Protein AF-A0A0B7IR26-F1 (afdb_monomer_lite)

Secondary structure (DSSP, 8-state):
--HHHHHHHHHHHHHTT-HHHHHHHHHHS-GGG--HHHHHHHHHHHHHHHHHS--TTTHHHHHHHHHHHHHHTTTS-HHHHHHHHHHHHHHTT-HHHHHHHHTTS-STHHHHHHHHHHHHHHHT--HHHHSTTSTTHHHHHHHHHHHHHHHH-HHHHTTEEEPPPHHHHHHHHHHHT----HHHHHHHHHEEEESS---SBTTTTBEE--TTTHHHHHHHHHHHHHHHH-TTGGG----TTT-S-TTTS---S--TTEEEEEEEE-TTS-EEEEEEESS-SSGGGTTEEEEEE--SSGGG-EEEEEESSHHHHHHHHHHHHHHTSEEEETTTTEEEE-S-SS---B---HHHHHHHHHHHHHHT----EEEPPPB-SSBB-EEEEE---SSS-SEEEEEESGGGS-----TT--S-S-EEEEEEE-TT--TT--SHHHHHHHHHHHHHHHHHHHTT----TT-EEE-SSPPTTSS--EEEEEE-B-TTSSB-EEE-TTS-EEEEEEEEEE-HHHHHHHHHHHHHHHHHHHHHTT--SS----TT---TTTT--PPP-GGGGTT---B--S---SSHHHHHHHHHHHHHHTT---TT--TT-EEESSSEEEEEEEEEESSGGGS-TTEEESS-HHHHSSTTTEETTEEEEEEEEEEE-TTSS-EEHHHHHHHHHHHHTTSB-TT--EEEEEEEEEE-TT--EEEEEEEE-

Organism: NCBI:txid1848903

Sequence (709 aa):
MTEKQILAKIEKWDKDNKVSAIIEFIENLPVQQKTSQVLSELGRAYNNFYWLMPSEENRAYLQKAVSVFNYVKDDIPSQIWHYRIGYAYFFLDNIEKAKEHLSHASEGNGKDLLEFLKIAEQKGLKPTEVAPQGALKFEFLFEKFIALIQEKAPALVSVLGKGASDTTLDAFEQRKGINLPEDVRYFYKTFDGQTDNNVFFLNNAQRFISIQEVEELQKRWLSFVVNNYGKNWQDLTFSSDDFFDDDIIKNQLFSQRWIPFLMQHNEQGNEEYLCFDFDSINEEDFGQLISVSLSDKLQSYYVDYVSPNIWSWLYTTTKNIEEGFVVYDEKLNSLMFTTTDDFSAVYYTEDELDTLKNYISENIGQIDDVLPGLISSDIRCDIYIIKPTPERNYYTLITGGMGAFDMLVPQDHEGSTNAELMINLPPDWNVYGNDEKDFWPIRWLKTLAQLPIEQQTFLDWGHTIPTGEPLPDTPFTCLMLIGSETKDRSNALVTLPTGRQVQFFTLVPLYEEEMLYKLQNMAEALIERFEAKAIPYPPVVDVNRLNVCENFVPSENHAALDGVAWAFNKINYVGLMQFWDDVRAYNEYIEQDLDYFNPFTTLFKTSKVKVIYEAWVRSEKDLLPFEEFVEPIDNIFNQYNEQNGFYQAEIIAELQSGDNNSFGALELLWNIHNCLQNKELGDNIFFEGFEIEGYEDDITPVIYLCLGD

pLDDT: mean 87.62, std 10.53, range [34.91, 98.38]

Foldseek 3Di:
DALLVLVVVLVQCVQVLVLVCLLVVLVPDDPVSNDLVSLLSNLVSLLSVCVVPPDPVSLVSLVVSLVSLVVSCVPDDLLSSLQSNLSSCLSVQNLVSVCVSLVSNCDDVSVVLVVLSVVCVVVVHGSQCCDCNHPCVLVVLLVLLLVLCCVFQVVVNVFFAAADDPVRVVVLCVVLVHDDDPNRNSVRRSTFWTNDQAQAEPVQSKGFHGSVCQVVVQVVQVVLQCVLVNPVQQVDFQDPVQAVCVVWAPGGQDDSQFGFTMWDADPVRFIKGWTQHCPIPDPQQHRFIWIWHDDSDSSPTDIGGDGSHPSRVSNVVSVCSVVVLWHADPVSSYIYGPPPDDAPAQFDDPQQLVLVQVLCCVWPHHFPDKAWADDDNHWTWIWTWHAADPVRQWIKIKTRILQSDQFQDDPPDPDASGEMEMETAGNPQPCVDPPQLRCVVVVVSNVVSCCSRVVSHGDDAQDKAAQCDARPPAQFGIKGWHFDGTPVRDTRWGQGPVRHIYGYIYIDGAHPQLNLCCLQPNPVVSVVLCVVQVQDPVHYDDRPDDRSRVPRDADADLCLCPQQKDFFEQDQDPDLVVLVVVSVVVCVSVVRDCVPRRQQHFNWQAQKAKEKEKFKDLDPVLQDPQKDFPDDPVVFPDPVQDDPNIGITIMIGIDGHPVRGTDTNSNVVSVVSNRCNSTHHDQFGMFPHWAFPDADPVRHTYIYTHTDD

Radius of gyration: 30.42 Å; chains: 1; bounding box: 70×81×74 Å

Structure (mmCIF, N/CA/C/O backbone):
data_AF-A0A0B7IR26-F1
#
_entry.id   AF-A0A0B7IR26-F1
#
loop_
_atom_site.group_PDB
_atom_site.id
_atom_site.type_symbol
_atom_site.label_atom_id
_atom_site.label_alt_id
_atom_site.label_comp_id
_atom_site.label_asym_id
_atom_site.label_entity_id
_atom_site.label_seq_id
_atom_site.pdbx_PDB_ins_code
_atom_site.Cartn_x
_atom_site.Cartn_y
_atom_site.Cartn_z
_atom_site.occupancy
_atom_site.B_iso_or_equiv
_atom_site.auth_seq_id
_atom_site.auth_comp_id
_atom_site.auth_asym_id
_atom_site.auth_atom_id
_atom_site.pdbx_PDB_model_num
ATOM 1 N N . MET A 1 1 ? -10.887 23.659 -21.627 1.00 73.94 1 MET A N 1
ATOM 2 C CA . MET A 1 1 ? -10.878 22.316 -21.030 1.00 73.94 1 MET A CA 1
ATOM 3 C C . MET A 1 1 ? -12.018 21.498 -21.609 1.00 73.94 1 MET A C 1
ATOM 5 O O . MET A 1 1 ? -13.105 22.041 -21.814 1.00 73.94 1 MET A O 1
ATOM 9 N N . THR A 1 2 ? -11.749 20.237 -21.928 1.00 85.12 2 THR A N 1
ATOM 10 C CA . THR A 1 2 ? -12.767 19.218 -22.219 1.00 85.12 2 THR A CA 1
ATOM 11 C C . THR A 1 2 ? -13.486 18.813 -20.925 1.00 85.12 2 THR A C 1
ATOM 13 O O . THR A 1 2 ? -13.018 19.128 -19.833 1.00 85.12 2 THR A O 1
ATOM 16 N N . GLU A 1 3 ? -14.626 18.120 -21.025 1.00 84.38 3 GLU A N 1
ATOM 17 C CA . GLU A 1 3 ? -15.337 17.584 -19.849 1.00 84.38 3 GLU A CA 1
ATOM 18 C C . GLU A 1 3 ? -14.425 16.683 -19.003 1.00 84.38 3 GLU A C 1
ATOM 20 O O . GLU A 1 3 ? -14.356 16.858 -17.791 1.00 84.38 3 GLU A O 1
ATOM 25 N N . LYS A 1 4 ? -13.643 15.802 -19.642 1.00 77.94 4 LYS A N 1
ATOM 26 C CA . LYS A 1 4 ? -12.685 14.928 -18.952 1.00 77.94 4 LYS A CA 1
ATOM 27 C C . LYS A 1 4 ? -11.615 15.704 -18.181 1.00 77.94 4 LYS A C 1
ATOM 29 O O . LYS A 1 4 ? -11.367 15.388 -17.026 1.00 77.94 4 LYS A O 1
ATOM 34 N N . GLN A 1 5 ? -11.036 16.749 -18.781 1.00 74.75 5 GLN A N 1
ATOM 35 C CA . GLN A 1 5 ? -10.049 17.607 -18.105 1.00 74.75 5 GLN A CA 1
ATOM 36 C C . GLN A 1 5 ? -10.653 18.317 -16.886 1.00 74.75 5 GLN A C 1
ATOM 38 O O . GLN A 1 5 ? -10.022 18.400 -15.836 1.00 74.75 5 GLN A O 1
ATOM 43 N N . ILE A 1 6 ? -11.896 18.794 -17.008 1.00 83.12 6 ILE A N 1
ATOM 44 C CA . ILE A 1 6 ? -12.626 19.416 -15.895 1.00 83.12 6 ILE A CA 1
ATOM 45 C C . ILE A 1 6 ? -12.836 18.398 -14.768 1.00 83.12 6 ILE A C 1
ATOM 47 O O . ILE A 1 6 ? -12.558 18.710 -13.614 1.00 83.12 6 ILE A O 1
ATOM 51 N N . LEU A 1 7 ? -13.302 17.188 -15.091 1.00 82.06 7 LEU A N 1
ATOM 52 C CA . LEU A 1 7 ? -13.556 16.137 -14.104 1.00 82.06 7 LEU A CA 1
ATOM 53 C C . LEU A 1 7 ? -12.272 15.656 -13.417 1.00 82.06 7 LEU A C 1
ATOM 55 O O . LEU A 1 7 ? -12.281 15.507 -12.201 1.00 82.06 7 LEU A O 1
ATOM 59 N N . ALA A 1 8 ? -11.168 15.499 -14.153 1.00 73.06 8 ALA A N 1
ATOM 60 C CA . ALA A 1 8 ? -9.868 15.140 -13.581 1.00 73.06 8 ALA A CA 1
ATOM 61 C C . ALA A 1 8 ? -9.358 16.211 -12.597 1.00 73.06 8 ALA A C 1
ATOM 63 O O . ALA A 1 8 ? -8.920 15.884 -11.492 1.00 73.06 8 ALA A O 1
ATOM 64 N N . LYS A 1 9 ? -9.493 17.501 -12.948 1.00 82.62 9 LYS A N 1
ATOM 65 C CA . LYS A 1 9 ? -9.136 18.618 -12.054 1.00 82.62 9 LYS A CA 1
ATOM 66 C C . LYS A 1 9 ? -9.989 18.624 -10.780 1.00 82.62 9 LYS A C 1
ATOM 68 O O . LYS A 1 9 ? -9.459 18.795 -9.684 1.00 82.62 9 LYS A O 1
ATOM 73 N N . ILE A 1 10 ? -11.297 18.381 -10.910 1.00 84.25 10 ILE A N 1
ATOM 74 C CA . ILE A 1 10 ? -12.209 18.262 -9.763 1.00 84.25 10 ILE A CA 1
ATOM 75 C C . ILE A 1 10 ? -11.830 17.076 -8.870 1.00 84.25 10 ILE A C 1
ATOM 77 O O . ILE A 1 10 ? -11.779 17.232 -7.653 1.00 84.25 10 ILE A O 1
ATOM 81 N N . GLU A 1 11 ? -11.562 15.907 -9.455 1.00 76.25 11 GLU A N 1
ATOM 82 C CA . GLU A 1 11 ? -11.193 14.706 -8.703 1.00 76.25 11 GLU A CA 1
ATOM 83 C C . GLU A 1 11 ? -9.923 14.929 -7.882 1.00 76.25 11 GLU A C 1
ATOM 85 O O . GLU A 1 11 ? -9.879 14.563 -6.708 1.00 76.25 11 GLU A O 1
ATOM 90 N N . LYS A 1 12 ? -8.917 15.592 -8.461 1.00 73.31 12 LYS A N 1
ATOM 91 C CA . LYS A 1 12 ? -7.697 15.927 -7.729 1.00 73.31 12 LYS A CA 1
ATOM 92 C C . LYS A 1 12 ? -7.973 16.855 -6.548 1.00 73.31 12 LYS A C 1
ATOM 94 O O . LYS A 1 12 ? -7.552 16.563 -5.433 1.00 73.31 12 LYS A O 1
ATOM 99 N N . TRP A 1 13 ? -8.682 17.961 -6.765 1.00 77.19 13 TRP A N 1
ATOM 100 C CA . TRP A 1 13 ? -9.001 18.870 -5.664 1.00 77.19 13 TRP A CA 1
ATOM 101 C C . TRP A 1 13 ? -9.842 18.209 -4.574 1.00 77.19 13 TRP A C 1
ATOM 103 O O . TRP A 1 13 ? -9.721 18.589 -3.413 1.00 77.19 13 TRP A O 1
ATOM 113 N N . ASP A 1 14 ? -10.671 17.226 -4.918 1.00 71.44 14 ASP A N 1
ATOM 114 C CA . ASP A 1 14 ? -11.437 16.470 -3.930 1.00 71.44 14 ASP A CA 1
ATOM 115 C C . ASP A 1 14 ? -10.509 15.602 -3.068 1.00 71.44 14 ASP A C 1
ATOM 117 O O . ASP A 1 14 ? -10.645 15.621 -1.847 1.00 71.44 14 ASP A O 1
ATOM 121 N N . LYS A 1 15 ? -9.503 14.946 -3.673 1.00 67.94 15 LYS A N 1
ATOM 122 C CA . LYS A 1 15 ? -8.445 14.213 -2.947 1.00 67.94 15 LYS A CA 1
ATOM 123 C C . LYS A 1 15 ? -7.638 15.129 -2.015 1.00 67.94 15 LYS A C 1
ATOM 125 O O . LYS A 1 15 ? -7.308 14.726 -0.906 1.00 67.94 15 LYS A O 1
ATOM 130 N N . ASP A 1 16 ? -7.406 16.377 -2.419 1.00 67.06 16 ASP A N 1
ATOM 131 C CA . ASP A 1 16 ? -6.704 17.388 -1.612 1.00 67.06 16 ASP A CA 1
ATOM 132 C C . ASP A 1 16 ? -7.619 18.117 -0.597 1.00 67.06 16 ASP A C 1
ATOM 134 O O . ASP A 1 16 ? -7.202 19.100 0.020 1.00 67.06 16 ASP A O 1
ATOM 138 N N . ASN A 1 17 ? -8.885 17.702 -0.435 1.00 71.62 17 ASN A N 1
ATOM 139 C CA . ASN A 1 17 ? -9.904 18.381 0.385 1.00 71.62 17 ASN A CA 1
ATOM 140 C C . ASN A 1 17 ? -10.132 19.872 0.031 1.00 71.62 17 ASN A C 1
ATOM 142 O O . ASN A 1 17 ? -10.671 20.647 0.827 1.00 71.62 17 ASN A O 1
ATOM 146 N N . LYS A 1 18 ? -9.799 20.295 -1.196 1.00 79.50 18 LYS A N 1
ATOM 147 C CA . LYS A 1 18 ? -9.964 21.666 -1.721 1.00 79.50 18 LYS A CA 1
ATOM 148 C C . LYS A 1 18 ? -11.395 21.922 -2.217 1.00 79.50 18 LYS A C 1
ATOM 150 O O . LYS A 1 18 ? -11.628 22.438 -3.310 1.00 79.50 18 LYS A O 1
ATOM 155 N N . VAL A 1 19 ? -12.390 21.599 -1.390 1.00 87.88 19 VAL A N 1
ATOM 156 C CA . VAL A 1 19 ? -13.816 21.622 -1.772 1.00 87.88 19 VAL A CA 1
ATOM 157 C C . VAL A 1 19 ? -14.308 23.019 -2.171 1.00 87.88 19 VAL A C 1
ATOM 159 O O . VAL A 1 19 ? -15.088 23.159 -3.115 1.00 87.88 19 VAL A O 1
ATOM 162 N N . SER A 1 20 ? -13.826 24.071 -1.504 1.00 91.25 20 SER A N 1
ATOM 163 C CA . SER A 1 20 ? -14.157 25.460 -1.858 1.00 91.25 20 SER A CA 1
ATOM 164 C C . SER A 1 20 ? -13.693 25.823 -3.273 1.00 91.25 20 SER A C 1
ATOM 166 O O . SER A 1 20 ? -14.437 26.476 -4.002 1.00 91.25 20 SER A O 1
ATOM 168 N N . ALA A 1 21 ? -12.506 25.351 -3.678 1.00 89.06 21 ALA A N 1
ATOM 169 C CA . ALA A 1 21 ? -11.955 25.595 -5.010 1.00 89.06 21 ALA A CA 1
ATOM 170 C C . ALA A 1 21 ? -12.786 24.892 -6.092 1.00 89.06 21 ALA A C 1
ATOM 172 O O . ALA A 1 21 ? -13.087 25.499 -7.115 1.00 89.06 21 ALA A O 1
ATOM 173 N N . ILE A 1 22 ? -13.250 23.662 -5.834 1.00 92.94 22 ILE A N 1
ATOM 174 C CA . ILE A 1 22 ? -14.157 22.938 -6.741 1.00 92.94 22 ILE A CA 1
ATOM 175 C C . ILE A 1 22 ? -15.445 23.734 -6.971 1.00 92.94 22 ILE A C 1
ATOM 177 O O . ILE A 1 22 ? -15.873 23.908 -8.114 1.00 92.94 22 ILE A O 1
ATOM 181 N N . ILE A 1 23 ? -16.067 24.222 -5.892 1.00 96.44 23 ILE A N 1
ATOM 182 C CA . ILE A 1 23 ? -17.305 25.005 -5.979 1.00 96.44 23 ILE A CA 1
ATOM 183 C C . ILE A 1 23 ? -17.072 26.265 -6.810 1.00 96.44 23 ILE A C 1
ATOM 185 O O . ILE A 1 23 ? -17.802 26.497 -7.773 1.00 96.44 23 ILE A O 1
ATOM 189 N N . GLU A 1 24 ? -16.056 27.056 -6.464 1.00 96.00 24 GLU A N 1
ATOM 190 C CA . GLU A 1 24 ? -15.746 28.308 -7.156 1.00 96.00 24 GLU A CA 1
ATOM 191 C C . GLU A 1 24 ? -15.428 28.072 -8.636 1.00 96.00 24 GLU A C 1
ATOM 193 O O . GLU A 1 24 ? -15.952 28.767 -9.510 1.00 96.00 24 GLU A O 1
ATOM 198 N N . PHE A 1 25 ? -14.617 27.059 -8.931 1.00 96.38 25 PHE A N 1
ATOM 199 C CA . PHE A 1 25 ? -14.253 26.686 -10.287 1.00 96.38 25 PHE A CA 1
ATOM 200 C C . PHE A 1 25 ? -15.480 26.335 -11.120 1.00 96.38 25 PHE A C 1
ATOM 202 O O . PHE A 1 25 ? -15.723 26.967 -12.150 1.00 96.38 25 PHE A O 1
ATOM 209 N N . ILE A 1 26 ? -16.293 25.375 -10.661 1.00 96.94 26 ILE A N 1
ATOM 210 C CA . ILE A 1 26 ? -17.457 24.933 -11.427 1.00 96.94 26 ILE A CA 1
ATOM 211 C C . ILE A 1 26 ? -18.481 26.064 -11.539 1.00 96.94 26 ILE A C 1
ATOM 213 O O . ILE A 1 26 ? -19.042 26.257 -12.617 1.00 96.94 26 ILE A O 1
ATOM 217 N N . GLU A 1 27 ? -18.723 26.854 -10.486 1.00 95.88 27 GLU A N 1
ATOM 218 C CA . GLU A 1 27 ? -19.645 27.997 -10.540 1.00 95.88 27 GLU A CA 1
ATOM 219 C C . GLU A 1 27 ? -19.209 29.048 -11.577 1.00 95.88 27 GLU A C 1
ATOM 221 O O . GLU A 1 27 ? -20.074 29.616 -12.257 1.00 95.88 27 GLU A O 1
ATOM 226 N N . ASN A 1 28 ? -17.904 29.231 -11.790 1.00 96.31 28 ASN A N 1
ATOM 227 C CA . ASN A 1 28 ? -17.350 30.163 -12.774 1.00 96.31 28 ASN A CA 1
ATOM 228 C C . ASN A 1 28 ? -17.182 29.580 -14.190 1.00 96.31 28 ASN A C 1
ATOM 230 O O . ASN A 1 28 ? -16.931 30.340 -15.130 1.00 96.31 28 ASN A O 1
ATOM 234 N N . LEU A 1 29 ? -17.389 28.272 -14.395 1.00 95.31 29 LEU A N 1
ATOM 235 C CA . LEU A 1 29 ? -17.321 27.682 -15.735 1.00 95.31 29 LEU A CA 1
ATOM 236 C C . LEU A 1 29 ? -18.387 28.272 -16.689 1.00 95.31 29 LEU A C 1
ATOM 238 O O . LEU A 1 29 ? -19.547 28.492 -16.295 1.00 95.31 29 LEU A O 1
ATOM 242 N N . PRO A 1 30 ? -18.043 28.466 -17.979 1.00 94.06 30 PRO A N 1
ATOM 243 C CA . PRO A 1 30 ? -19.002 28.713 -19.048 1.00 94.06 30 PRO A CA 1
ATOM 244 C C . PRO A 1 30 ? -20.132 27.678 -19.062 1.00 94.06 30 PRO A C 1
ATOM 246 O O . PRO A 1 30 ? -19.915 26.493 -18.823 1.00 94.06 30 PRO A O 1
ATOM 249 N N . VAL A 1 31 ? -21.347 28.107 -19.420 1.00 89.94 31 VAL A N 1
ATOM 250 C CA . VAL A 1 31 ? -22.545 27.242 -19.435 1.00 89.94 31 VAL A CA 1
ATOM 251 C C . VAL A 1 31 ? -22.342 25.980 -20.280 1.00 89.94 31 VAL A C 1
ATOM 253 O O . VAL A 1 31 ? -22.831 24.920 -19.916 1.00 89.94 31 VAL A O 1
ATOM 256 N N . GLN A 1 32 ? -21.589 26.071 -21.378 1.00 90.19 32 GLN A N 1
ATOM 257 C CA . GLN A 1 32 ? -21.310 24.943 -22.270 1.00 90.19 32 GLN A CA 1
ATOM 258 C C . GLN A 1 32 ? -20.417 23.865 -21.633 1.00 90.19 32 GLN A C 1
ATOM 260 O O . GLN A 1 32 ? -20.433 22.731 -22.092 1.00 90.19 32 GLN A O 1
ATOM 265 N N . GLN A 1 33 ? -19.637 24.221 -20.609 1.00 92.31 33 GLN A N 1
ATOM 266 C CA . GLN A 1 33 ? -18.731 23.321 -19.887 1.00 92.31 33 GLN A CA 1
ATOM 267 C C . GLN A 1 33 ? -19.372 22.739 -18.616 1.00 92.31 33 GLN A C 1
ATOM 269 O O . GLN A 1 33 ? -18.837 21.804 -18.031 1.00 92.31 33 GLN A O 1
ATOM 274 N N . LYS A 1 34 ? -20.540 23.251 -18.207 1.00 92.88 34 LYS A N 1
ATOM 275 C CA . LYS A 1 34 ? -21.350 22.735 -17.092 1.00 92.88 34 LYS A CA 1
ATOM 276 C C . LYS A 1 34 ? -22.241 21.587 -17.561 1.00 92.88 34 LYS A C 1
ATOM 278 O O . LYS A 1 34 ? -23.467 21.696 -17.569 1.00 92.88 34 LYS A O 1
ATOM 283 N N . THR A 1 35 ? -21.612 20.509 -18.010 1.00 93.88 35 THR A N 1
ATOM 284 C CA . THR A 1 35 ? -22.309 19.275 -18.384 1.00 93.88 35 THR A CA 1
ATOM 285 C C . THR A 1 35 ? -22.998 18.646 -17.170 1.00 93.88 35 THR A C 1
ATOM 287 O O . THR A 1 35 ? -22.733 19.020 -16.025 1.00 93.88 35 THR A O 1
ATOM 290 N N . SER A 1 36 ? -23.882 17.670 -17.387 1.00 90.69 36 SER A N 1
ATOM 291 C CA . SER A 1 36 ? -24.574 16.996 -16.282 1.00 90.69 36 SER A CA 1
ATOM 292 C C . SER A 1 36 ? -23.611 16.255 -15.344 1.00 90.69 36 SER A C 1
ATOM 294 O O . SER A 1 36 ? -23.852 16.233 -14.137 1.00 90.69 36 SER A O 1
ATOM 296 N N . GLN A 1 37 ? -22.487 15.731 -15.852 1.00 91.38 37 GLN A N 1
ATOM 297 C CA . GLN A 1 37 ? -21.442 15.133 -15.013 1.00 91.38 37 GLN A CA 1
ATOM 298 C C . GLN A 1 37 ? -20.743 16.191 -14.151 1.00 91.38 37 GLN A C 1
ATOM 300 O O . GLN A 1 37 ? -20.703 16.052 -12.932 1.00 91.38 37 GLN A O 1
ATOM 305 N N . VAL A 1 38 ? -20.298 17.302 -14.746 1.00 93.75 38 VAL A N 1
ATOM 306 C CA . VAL A 1 38 ? -19.650 18.408 -14.015 1.00 93.75 38 VAL A CA 1
ATOM 307 C C . VAL A 1 38 ? -20.592 19.027 -12.976 1.00 93.75 38 VAL A C 1
ATOM 309 O O . VAL A 1 38 ? -20.194 19.320 -11.851 1.00 93.75 38 VAL A O 1
ATOM 312 N N . LEU A 1 39 ? -21.874 19.190 -13.309 1.00 94.06 39 LEU A N 1
ATOM 313 C CA . LEU A 1 39 ? -22.878 19.660 -12.356 1.00 94.06 39 LEU A CA 1
ATOM 314 C C . LEU A 1 39 ? -23.120 18.641 -11.238 1.00 94.06 39 LEU A C 1
ATOM 316 O O . LEU A 1 39 ? -23.258 19.038 -10.086 1.00 94.06 39 LEU A O 1
ATOM 320 N N . SER A 1 40 ? -23.127 17.340 -11.528 1.00 90.88 40 SER A N 1
ATOM 321 C CA . SER A 1 40 ? -23.200 16.313 -10.483 1.00 90.88 40 SER A CA 1
ATOM 322 C C . SER A 1 40 ? -22.048 16.429 -9.482 1.00 90.88 40 SER A C 1
ATOM 324 O O . SER A 1 40 ? -22.261 16.261 -8.278 1.00 90.88 40 SER A O 1
ATOM 326 N N . GLU A 1 41 ? -20.851 16.774 -9.959 1.00 94.69 41 GLU A N 1
ATOM 327 C CA . GLU A 1 41 ? -19.693 17.046 -9.109 1.00 94.69 41 GLU A CA 1
ATOM 328 C C . GLU A 1 41 ? -19.825 18.342 -8.300 1.00 94.69 41 GLU A C 1
ATOM 330 O O . GLU A 1 41 ? -19.478 18.355 -7.123 1.00 94.69 41 GLU A O 1
ATOM 335 N N . LEU A 1 42 ? -20.446 19.395 -8.841 1.00 97.19 42 LEU A N 1
ATOM 336 C CA . LEU A 1 42 ? -20.807 20.581 -8.048 1.00 97.19 42 LEU A CA 1
ATOM 337 C C . LEU A 1 42 ? -21.766 20.227 -6.902 1.00 97.19 42 LEU A C 1
ATOM 339 O O . LEU A 1 42 ? -21.596 20.687 -5.773 1.00 97.19 42 LEU A O 1
ATOM 343 N N . GLY A 1 43 ? -22.765 19.383 -7.172 1.00 95.50 43 GLY A N 1
ATOM 344 C CA . GLY A 1 43 ? -23.666 18.879 -6.137 1.00 95.50 43 GLY A CA 1
ATOM 345 C C . GLY A 1 43 ? -22.919 18.094 -5.055 1.00 95.50 43 GLY A C 1
ATOM 346 O O . GLY A 1 43 ? -23.201 18.264 -3.867 1.00 95.50 43 GLY A O 1
ATOM 347 N N . ARG A 1 44 ? -21.945 17.259 -5.449 1.00 94.69 44 ARG A N 1
ATOM 348 C CA . ARG A 1 44 ? -21.072 16.528 -4.515 1.00 94.69 44 ARG A CA 1
ATOM 349 C C . ARG A 1 44 ? -20.236 17.492 -3.679 1.00 94.69 44 ARG A C 1
ATOM 351 O O . ARG A 1 44 ? -20.233 17.374 -2.459 1.00 94.69 44 ARG A O 1
ATOM 358 N N . ALA A 1 45 ? -19.613 18.482 -4.309 1.00 95.25 45 ALA A N 1
ATOM 359 C CA . ALA A 1 45 ? -18.809 19.486 -3.627 1.00 95.25 45 ALA A CA 1
ATOM 360 C C . ALA A 1 45 ? -19.632 20.273 -2.594 1.00 95.25 45 ALA A C 1
ATOM 362 O O . ALA A 1 45 ? -19.175 20.492 -1.479 1.00 95.25 45 ALA A O 1
ATOM 363 N N . TYR A 1 46 ? -20.887 20.617 -2.893 1.00 96.81 46 TYR A N 1
ATOM 364 C CA . TYR A 1 46 ? -21.786 21.227 -1.908 1.00 96.81 46 TYR A CA 1
ATOM 365 C C . TYR A 1 46 ? -22.087 20.325 -0.700 1.00 96.81 46 TYR A C 1
ATOM 367 O O . TYR A 1 46 ? -22.124 20.816 0.431 1.00 96.81 46 TYR A O 1
ATOM 375 N N . ASN A 1 47 ? -22.292 19.021 -0.915 1.00 93.69 47 ASN A N 1
ATOM 376 C CA . ASN A 1 47 ? -22.439 18.059 0.181 1.00 93.69 47 ASN A CA 1
ATOM 377 C C . ASN A 1 47 ? -21.161 17.983 1.034 1.00 93.69 47 ASN A C 1
ATOM 379 O O . ASN A 1 47 ? -21.246 18.049 2.262 1.00 93.69 47 ASN A O 1
ATOM 383 N N . ASN A 1 48 ? -19.994 17.894 0.387 1.00 88.94 48 ASN A N 1
ATOM 384 C CA . ASN A 1 48 ? -18.686 17.812 1.042 1.00 88.94 48 ASN A CA 1
ATOM 385 C C . ASN A 1 48 ? -18.355 19.105 1.808 1.00 88.94 48 ASN A C 1
ATOM 387 O O . ASN A 1 48 ? -17.803 19.059 2.901 1.00 88.94 48 ASN A O 1
ATOM 391 N N . PHE A 1 49 ? -18.758 20.269 1.296 1.00 92.19 49 PHE A N 1
ATOM 392 C CA . PHE A 1 49 ? -18.539 21.549 1.969 1.00 92.19 49 PHE A CA 1
ATOM 393 C C . PHE A 1 49 ? -19.292 21.615 3.300 1.00 92.19 49 PHE A C 1
ATOM 395 O O . PHE A 1 49 ? -18.737 22.034 4.314 1.00 92.19 49 PHE A O 1
ATOM 402 N N . TYR A 1 50 ? -20.547 21.152 3.315 1.00 91.25 50 TYR A N 1
ATOM 403 C CA . TYR A 1 50 ? -21.298 21.019 4.561 1.00 91.25 50 TYR A CA 1
ATOM 404 C C . TYR A 1 50 ? -20.664 19.986 5.500 1.00 91.25 50 TYR A C 1
ATOM 406 O O . TYR A 1 50 ? -20.593 20.238 6.697 1.00 91.25 50 TYR A O 1
ATOM 414 N N . TRP A 1 51 ? -20.196 18.849 4.970 1.00 83.88 51 TRP A N 1
ATOM 415 C CA . TRP A 1 51 ? -19.520 17.819 5.766 1.00 83.88 51 TRP A CA 1
ATOM 416 C C . TRP A 1 51 ? -18.300 18.370 6.509 1.00 83.88 51 TRP A C 1
ATOM 418 O O . TRP A 1 51 ? -18.141 18.097 7.694 1.00 83.88 51 TRP A O 1
ATOM 428 N N . LEU A 1 52 ? -17.460 19.148 5.822 1.00 82.31 52 LEU A N 1
ATOM 429 C CA . LEU A 1 52 ? -16.247 19.731 6.397 1.00 82.31 52 LEU A CA 1
ATOM 430 C C . LEU A 1 52 ? -16.549 20.881 7.365 1.00 82.31 52 LEU A C 1
ATOM 432 O O . LEU A 1 52 ? -15.824 21.083 8.335 1.00 82.31 52 LEU A O 1
ATOM 436 N N . MET A 1 53 ? -17.614 21.645 7.112 1.00 84.25 53 MET A N 1
ATOM 437 C CA . MET A 1 53 ? -17.993 22.805 7.921 1.00 84.25 53 MET A CA 1
ATOM 438 C C . MET A 1 53 ? -19.487 22.765 8.276 1.00 84.25 53 MET A C 1
ATOM 440 O O . MET A 1 53 ? -20.274 23.560 7.744 1.00 84.25 53 MET A O 1
ATOM 444 N N . PRO A 1 54 ? -19.915 21.872 9.184 1.00 84.69 54 PRO A N 1
ATOM 445 C CA . PRO A 1 54 ? -21.318 21.741 9.546 1.00 84.69 54 PRO A CA 1
ATOM 446 C C . PRO A 1 54 ? -21.795 22.974 10.318 1.00 84.69 54 PRO A C 1
ATOM 448 O O . PRO A 1 54 ? -21.337 23.280 11.418 1.00 84.69 54 PRO A O 1
ATOM 451 N N . SER A 1 55 ? -22.754 23.698 9.748 1.00 87.00 55 SER A N 1
ATOM 452 C CA . SER A 1 55 ? -23.397 24.836 10.405 1.00 87.00 55 SER A CA 1
ATOM 453 C C . SER A 1 55 ? -24.795 25.069 9.841 1.00 87.00 55 SER A C 1
ATOM 455 O O . SER A 1 55 ? -25.120 24.626 8.737 1.00 87.00 55 SER A O 1
ATOM 457 N N . GLU A 1 56 ? -25.641 25.780 10.588 1.00 85.75 56 GLU A N 1
ATOM 458 C CA . GLU A 1 56 ? -26.972 26.157 10.096 1.00 85.75 56 GLU A CA 1
ATOM 459 C C . GLU A 1 56 ? -26.883 27.051 8.848 1.00 85.75 56 GLU A C 1
ATOM 461 O O . GLU A 1 56 ? -27.697 26.929 7.938 1.00 85.75 56 GLU A O 1
ATOM 466 N N . GLU A 1 57 ? -25.854 27.900 8.763 1.00 90.56 57 GLU A N 1
ATOM 467 C CA . GLU A 1 57 ? -25.575 28.726 7.585 1.00 90.56 57 GLU A CA 1
ATOM 468 C C . GLU A 1 57 ? -25.211 27.860 6.369 1.00 90.56 57 GLU A C 1
ATOM 470 O O . GLU A 1 57 ? -25.774 28.024 5.282 1.00 90.56 57 GLU A O 1
ATOM 475 N N . ASN A 1 58 ? -24.351 26.858 6.567 1.00 92.12 58 ASN A N 1
ATOM 476 C CA . ASN A 1 58 ? -23.887 25.988 5.492 1.00 92.12 58 ASN A CA 1
ATOM 477 C C . ASN A 1 58 ? -24.939 24.965 5.037 1.00 92.12 58 ASN A C 1
ATOM 479 O O . ASN A 1 58 ? -24.791 24.399 3.953 1.00 92.12 58 ASN A O 1
ATOM 483 N N . ARG A 1 59 ? -26.058 24.776 5.762 1.00 91.81 59 ARG A N 1
ATOM 484 C CA . ARG A 1 59 ? -27.202 23.973 5.270 1.00 91.81 59 ARG A CA 1
ATOM 485 C C . ARG A 1 59 ? -27.753 24.489 3.935 1.00 91.81 59 ARG A C 1
ATOM 487 O O . ARG A 1 59 ? -28.358 23.719 3.187 1.00 91.81 59 ARG A O 1
ATOM 494 N N . ALA A 1 60 ? -27.531 25.761 3.595 1.00 93.19 60 ALA A N 1
ATOM 495 C CA . ALA A 1 60 ? -27.887 26.305 2.286 1.00 93.19 60 ALA A CA 1
ATOM 496 C C . ALA A 1 60 ? -27.186 25.565 1.128 1.00 93.19 60 ALA A C 1
ATOM 498 O O . ALA A 1 60 ? -27.789 25.383 0.070 1.00 93.19 60 ALA A O 1
ATOM 499 N N . TYR A 1 61 ? -25.957 25.075 1.326 1.00 95.81 61 TYR A N 1
ATOM 500 C CA . TYR A 1 61 ? -25.243 24.283 0.322 1.00 95.81 61 TYR A CA 1
ATOM 501 C C . TYR A 1 61 ? -25.917 22.934 0.065 1.00 95.81 61 TYR A C 1
ATOM 503 O O . TYR A 1 61 ? -26.071 22.556 -1.091 1.00 95.81 61 TYR A O 1
ATOM 511 N N . LEU A 1 62 ? -26.458 22.271 1.090 1.00 96.38 62 LEU A N 1
ATOM 512 C CA . LEU A 1 62 ? -27.252 21.047 0.905 1.00 96.38 62 LEU A CA 1
ATOM 513 C C . LEU A 1 62 ? -28.511 21.308 0.062 1.00 96.38 62 LEU A C 1
ATOM 515 O O . LEU A 1 62 ? -28.891 20.492 -0.775 1.00 96.38 62 LEU A O 1
ATOM 519 N N . GLN A 1 63 ? -29.155 22.469 0.226 1.00 92.88 63 GLN A N 1
ATOM 520 C CA . GLN A 1 63 ? -30.303 22.853 -0.609 1.00 92.88 63 GLN A CA 1
ATOM 521 C C . GLN A 1 63 ? -29.893 23.112 -2.066 1.00 92.88 63 GLN A C 1
ATOM 523 O O . GLN A 1 63 ? -30.619 22.729 -2.993 1.00 92.88 63 GLN A O 1
ATOM 528 N N . LYS A 1 64 ? -28.721 23.726 -2.285 1.00 95.81 64 LYS A N 1
ATOM 529 C CA . LYS A 1 64 ? -28.133 23.847 -3.625 1.00 95.81 64 LYS A CA 1
ATOM 530 C C . LYS A 1 64 ? -27.827 22.464 -4.207 1.00 95.81 64 LYS A C 1
ATOM 532 O O . LYS A 1 64 ? -28.209 22.211 -5.346 1.00 95.81 64 LYS A O 1
ATOM 537 N N . ALA A 1 65 ? -27.255 21.550 -3.421 1.00 97.19 65 ALA A N 1
ATOM 538 C CA . ALA A 1 65 ? -26.974 20.173 -3.824 1.00 97.19 65 ALA A CA 1
ATOM 539 C C . ALA A 1 65 ? -28.250 19.448 -4.274 1.00 97.19 65 ALA A C 1
ATOM 541 O O . ALA A 1 65 ? -28.307 18.937 -5.388 1.00 97.19 65 ALA A O 1
ATOM 542 N N . VAL A 1 66 ? -29.328 19.504 -3.480 1.00 94.75 66 VAL A N 1
ATOM 543 C CA . VAL A 1 66 ? -30.644 18.958 -3.862 1.00 94.75 66 VAL A CA 1
ATOM 544 C C . VAL A 1 66 ? -31.142 19.560 -5.178 1.00 94.75 66 VAL A C 1
ATOM 546 O O . VAL A 1 66 ? -31.686 18.843 -6.017 1.00 94.75 66 VAL A O 1
ATOM 549 N N . SER A 1 67 ? -30.977 20.869 -5.378 1.00 91.06 67 SER A N 1
ATOM 550 C CA . SER A 1 67 ? -31.408 21.541 -6.612 1.00 91.06 67 SER A CA 1
ATOM 551 C C . SER A 1 67 ? -30.629 21.034 -7.828 1.00 91.06 67 SER A C 1
ATOM 553 O O . SER A 1 67 ? -31.230 20.712 -8.852 1.00 91.06 67 SER A O 1
ATOM 555 N N . VAL A 1 68 ? -29.310 20.898 -7.687 1.00 94.19 68 VAL A N 1
ATOM 556 C CA . VAL A 1 68 ? -28.415 20.355 -8.712 1.00 94.19 68 VAL A CA 1
ATOM 557 C C . VAL A 1 68 ? -28.754 18.896 -9.020 1.00 94.19 68 VAL A C 1
ATOM 559 O O . VAL A 1 68 ? -28.982 18.560 -10.178 1.00 94.19 68 VAL A O 1
ATOM 562 N N . PHE A 1 69 ? -28.892 18.036 -8.008 1.00 94.75 69 PHE A N 1
ATOM 563 C CA . PHE A 1 69 ? -29.215 16.621 -8.209 1.00 94.75 69 PHE A CA 1
ATOM 564 C C . PHE A 1 69 ? -30.594 16.400 -8.826 1.00 94.75 69 PHE A C 1
ATOM 566 O O . PHE A 1 69 ? -30.765 15.465 -9.599 1.00 94.75 69 PHE A O 1
ATOM 573 N N . ASN A 1 70 ? -31.578 17.257 -8.546 1.00 90.00 70 ASN A N 1
ATOM 574 C CA . ASN A 1 70 ? -32.864 17.195 -9.243 1.00 90.00 70 ASN A CA 1
ATOM 575 C C . ASN A 1 70 ? -32.753 17.575 -10.725 1.00 90.00 70 ASN A C 1
ATOM 577 O O . ASN A 1 70 ? -33.544 17.080 -11.527 1.00 90.00 70 ASN A O 1
ATOM 581 N N . TYR A 1 71 ? -31.803 18.444 -11.081 1.00 88.12 71 TYR A N 1
ATOM 582 C CA . TYR A 1 71 ? -31.553 18.842 -12.463 1.00 88.12 71 TYR A CA 1
ATOM 583 C C . TYR A 1 71 ? -30.839 17.741 -13.259 1.00 88.12 71 TYR A C 1
ATOM 585 O O . TYR A 1 71 ? -31.241 17.468 -14.382 1.00 88.12 71 TYR A O 1
ATOM 593 N N . VAL A 1 72 ? -29.837 17.073 -12.671 1.00 91.38 72 VAL A N 1
ATOM 594 C CA . VAL A 1 72 ? -29.006 16.066 -13.370 1.00 91.38 72 VAL A CA 1
ATOM 595 C C . VAL A 1 72 ? -29.511 14.621 -13.258 1.00 91.38 72 VAL A C 1
ATOM 597 O O . VAL A 1 72 ? -28.866 13.714 -13.771 1.00 91.38 72 VAL A O 1
ATOM 600 N N . LYS A 1 73 ? -30.639 14.376 -12.577 1.00 87.56 73 LYS A N 1
ATOM 601 C CA . LYS A 1 73 ? -31.116 13.030 -12.188 1.00 87.56 73 LYS A CA 1
ATOM 602 C C . LYS A 1 73 ? -31.230 12.008 -13.330 1.00 87.56 73 LYS A C 1
ATOM 604 O O . LYS A 1 73 ? -31.115 10.817 -13.072 1.00 87.56 73 LYS A O 1
ATOM 609 N N . ASP A 1 74 ? -31.497 12.468 -14.553 1.00 82.94 74 ASP A N 1
ATOM 610 C CA . ASP A 1 74 ? -31.730 11.603 -15.715 1.00 82.94 74 ASP A CA 1
ATOM 611 C C . ASP A 1 74 ? -30.419 11.293 -16.474 1.00 82.94 74 ASP A C 1
ATOM 613 O O . ASP A 1 74 ? -30.401 10.409 -17.328 1.00 82.94 74 ASP A O 1
ATOM 617 N N . ASP A 1 75 ? -29.320 11.977 -16.129 1.00 81.38 75 ASP A N 1
ATOM 618 C CA . ASP A 1 75 ? -28.050 11.970 -16.870 1.00 81.38 75 ASP A CA 1
ATOM 619 C C . ASP A 1 75 ? -26.878 11.338 -16.095 1.00 81.38 75 ASP A C 1
ATOM 621 O O . ASP A 1 75 ? -25.758 11.280 -16.603 1.00 81.38 75 ASP A O 1
ATOM 625 N N . ILE A 1 76 ? -27.099 10.885 -14.857 1.00 79.12 76 ILE A N 1
ATOM 626 C CA . ILE A 1 76 ? -26.061 10.269 -14.019 1.00 79.12 76 ILE A CA 1
ATOM 627 C C . ILE A 1 76 ? -26.493 8.890 -13.501 1.00 79.12 76 ILE A C 1
ATOM 629 O O . ILE A 1 76 ? -27.694 8.637 -13.371 1.00 79.12 76 ILE A O 1
ATOM 633 N N . PRO A 1 77 ? -25.546 7.985 -13.176 1.00 80.44 77 PRO A N 1
ATOM 634 C CA . PRO A 1 77 ? -25.879 6.653 -12.680 1.00 80.44 77 PRO A CA 1
ATOM 635 C C . PRO A 1 77 ? -26.815 6.700 -11.466 1.00 80.44 77 PRO A C 1
ATOM 637 O O . PRO A 1 77 ? -26.535 7.365 -10.465 1.00 80.44 77 PRO A O 1
ATOM 640 N N . SER A 1 78 ? -27.925 5.961 -11.554 1.00 81.50 78 SER A N 1
ATOM 641 C CA . SER A 1 78 ? -29.041 6.033 -10.600 1.00 81.50 78 SER A CA 1
ATOM 642 C C . SER A 1 78 ? -28.610 5.802 -9.146 1.00 81.50 78 SER A C 1
ATOM 644 O O . SER A 1 78 ? -29.019 6.558 -8.267 1.00 81.50 78 SER A O 1
ATOM 646 N N . GLN A 1 79 ? -27.733 4.828 -8.884 1.00 81.00 79 GLN A N 1
ATOM 647 C CA . GLN A 1 79 ? -27.247 4.525 -7.532 1.00 81.00 79 GLN A CA 1
ATOM 648 C C . GLN A 1 79 ? -26.435 5.686 -6.928 1.00 81.00 79 GLN A C 1
ATOM 650 O O . GLN A 1 79 ? -26.682 6.086 -5.790 1.00 81.00 79 GLN A O 1
ATOM 655 N N . ILE A 1 80 ? -25.525 6.285 -7.709 1.00 79.75 80 ILE A N 1
ATOM 656 C CA . ILE A 1 80 ? -24.716 7.444 -7.289 1.00 79.75 80 ILE A CA 1
ATOM 657 C C . ILE A 1 80 ? -25.623 8.640 -6.997 1.00 79.75 80 ILE A C 1
ATOM 659 O O . ILE A 1 80 ? -25.461 9.313 -5.978 1.00 79.75 80 ILE A O 1
ATOM 663 N N . TRP A 1 81 ? -26.605 8.893 -7.864 1.00 88.81 81 TRP A N 1
ATOM 664 C CA . TRP A 1 81 ? -27.588 9.951 -7.653 1.00 88.81 81 TRP A CA 1
ATOM 665 C C . TRP A 1 81 ? -28.378 9.751 -6.360 1.00 88.81 81 TRP A C 1
ATOM 667 O O . TRP A 1 81 ? -28.453 10.673 -5.547 1.00 88.81 81 TRP A O 1
ATOM 677 N N . HIS A 1 82 ? -28.923 8.548 -6.154 1.00 90.75 82 HIS A N 1
ATOM 678 C CA . HIS A 1 82 ? -29.689 8.190 -4.964 1.00 90.75 82 HIS A CA 1
ATOM 679 C C . HIS A 1 82 ? -28.877 8.385 -3.681 1.00 90.75 82 HIS A C 1
ATOM 681 O O . HIS A 1 82 ? -29.384 8.980 -2.729 1.00 90.75 82 HIS A O 1
ATOM 687 N N . TYR A 1 83 ? -27.606 7.980 -3.668 1.00 88.94 83 TYR A N 1
ATOM 688 C CA . TYR A 1 83 ? -26.715 8.255 -2.544 1.00 88.94 83 TYR A CA 1
ATOM 689 C C . TYR A 1 83 ? -26.531 9.762 -2.318 1.00 88.94 83 TYR A C 1
ATOM 691 O O . TYR A 1 83 ? -26.800 10.264 -1.227 1.00 88.94 83 TYR A O 1
ATOM 699 N N . ARG A 1 84 ? -26.120 10.509 -3.352 1.00 92.31 84 ARG A N 1
ATOM 700 C CA . ARG A 1 84 ? -25.761 11.930 -3.226 1.00 92.31 84 ARG A CA 1
ATOM 701 C C . ARG A 1 84 ? -26.947 12.812 -2.811 1.00 92.31 84 ARG A C 1
ATOM 703 O O . ARG A 1 84 ? -26.798 13.684 -1.952 1.00 92.31 84 ARG A O 1
ATOM 710 N N . ILE A 1 85 ? -28.135 12.585 -3.376 1.00 95.12 85 ILE A N 1
ATOM 711 C CA . ILE A 1 85 ? -29.342 13.329 -2.987 1.00 95.12 85 ILE A CA 1
ATOM 712 C C . ILE A 1 85 ? -29.905 12.845 -1.642 1.00 95.12 85 ILE A C 1
ATOM 714 O O . ILE A 1 85 ? -30.397 13.656 -0.855 1.00 95.12 85 ILE A O 1
ATOM 718 N N . GLY A 1 86 ? -29.787 11.547 -1.343 1.00 95.25 86 GLY A N 1
ATOM 719 C CA . GLY A 1 86 ? -30.167 10.958 -0.061 1.00 95.25 86 GLY A CA 1
ATOM 720 C C . GLY A 1 86 ? -29.340 11.511 1.099 1.00 95.25 86 GLY A C 1
ATOM 721 O O . GLY A 1 86 ? -29.911 11.907 2.113 1.00 95.25 86 GLY A O 1
ATOM 722 N N . TYR A 1 87 ? -28.026 11.648 0.906 1.00 93.88 87 TYR A N 1
ATOM 723 C CA . TYR A 1 87 ? -27.112 12.339 1.816 1.00 93.88 87 TYR A CA 1
ATOM 724 C C . TYR A 1 87 ? -27.588 13.770 2.096 1.00 93.88 87 TYR A C 1
ATOM 726 O O . TYR A 1 87 ? -27.727 14.173 3.251 1.00 93.88 87 TYR A O 1
ATOM 734 N N . ALA A 1 88 ? -27.909 14.538 1.050 1.00 96.25 88 ALA A N 1
ATOM 735 C CA . ALA A 1 88 ? -28.357 15.916 1.228 1.00 96.25 88 ALA A CA 1
ATOM 736 C C . ALA A 1 88 ? -29.658 15.984 2.045 1.00 96.25 88 ALA A C 1
ATOM 738 O O . ALA A 1 88 ? -29.782 16.806 2.952 1.00 96.25 88 ALA A O 1
ATOM 739 N N . TYR A 1 89 ? -30.618 15.090 1.781 1.00 97.38 89 TYR A N 1
ATOM 740 C CA . TYR A 1 89 ? -31.850 15.009 2.568 1.00 97.38 89 TYR A CA 1
ATOM 741 C C . TYR A 1 89 ? -31.631 14.544 4.006 1.00 97.38 89 TYR A C 1
ATOM 743 O O . TYR A 1 89 ? -32.327 15.038 4.895 1.00 97.38 89 TYR A O 1
ATOM 751 N N . PHE A 1 90 ? -30.668 13.652 4.242 1.00 94.94 90 PHE A N 1
ATOM 752 C CA . PHE A 1 90 ? -30.286 13.213 5.578 1.00 94.94 90 PHE A CA 1
ATOM 753 C C . PHE A 1 90 ? -29.850 14.414 6.425 1.00 94.94 90 PHE A C 1
ATOM 755 O O . PHE A 1 90 ? -30.460 14.693 7.454 1.00 94.94 90 PHE A O 1
ATOM 762 N N . PHE A 1 91 ? -28.883 15.203 5.949 1.00 93.75 91 PHE A N 1
ATOM 763 C CA . PHE A 1 91 ? -28.380 16.367 6.692 1.00 93.75 91 PHE A CA 1
ATOM 764 C C . PHE A 1 91 ? -29.330 17.580 6.681 1.00 93.75 91 PHE A C 1
ATOM 766 O O . PHE A 1 91 ? -29.178 18.509 7.473 1.00 93.75 91 PHE A O 1
ATOM 773 N N . LEU A 1 92 ? -30.369 17.554 5.841 1.00 95.31 92 LEU A N 1
ATOM 774 C CA . LEU A 1 92 ? -31.513 18.470 5.913 1.00 95.31 92 LEU A CA 1
ATOM 775 C C . LEU A 1 92 ? -32.611 17.996 6.886 1.00 95.31 92 LEU A C 1
ATOM 777 O O . LEU A 1 92 ? -33.668 18.624 6.952 1.00 95.31 92 LEU A O 1
ATOM 781 N N . ASP A 1 93 ? -32.376 16.916 7.635 1.00 94.81 93 ASP A N 1
ATOM 782 C CA . ASP A 1 93 ? -33.316 16.288 8.570 1.00 94.81 93 ASP A CA 1
ATOM 783 C C . ASP A 1 93 ? -34.642 15.836 7.926 1.00 94.81 93 ASP A C 1
ATOM 785 O O . ASP A 1 93 ? -35.684 15.759 8.583 1.00 94.81 93 ASP A O 1
ATOM 789 N N . ASN A 1 94 ? -34.629 15.517 6.628 1.00 95.19 94 ASN A N 1
ATOM 790 C CA . ASN A 1 94 ? -35.797 15.016 5.909 1.00 95.19 94 ASN A CA 1
ATOM 791 C C . ASN A 1 94 ? -35.783 13.484 5.856 1.00 95.19 94 ASN A C 1
ATOM 793 O O . ASN A 1 94 ? -35.366 12.894 4.860 1.00 95.19 94 ASN A O 1
ATOM 797 N N . ILE A 1 95 ? -36.257 12.852 6.933 1.00 93.81 95 ILE A N 1
ATOM 798 C CA . ILE A 1 95 ? -36.261 11.389 7.102 1.00 93.81 95 ILE A CA 1
ATOM 799 C C . ILE A 1 95 ? -36.933 10.672 5.925 1.00 93.81 95 ILE A C 1
ATOM 801 O O . ILE A 1 95 ? -36.353 9.740 5.374 1.00 93.81 95 ILE A O 1
ATOM 805 N N . GLU A 1 96 ? -38.132 11.107 5.520 1.00 94.88 96 GLU A N 1
ATOM 806 C CA . GLU A 1 96 ? -38.910 10.426 4.475 1.00 94.88 96 GLU A CA 1
ATOM 807 C C . GLU A 1 96 ? -38.142 10.372 3.150 1.00 94.88 96 GLU A C 1
ATOM 809 O O . GLU A 1 96 ? -37.976 9.295 2.576 1.00 94.88 96 GLU A O 1
ATOM 814 N N . LYS A 1 97 ? -37.610 11.515 2.699 1.00 95.88 97 LYS A N 1
ATOM 815 C CA . LYS A 1 97 ? -36.857 11.584 1.442 1.00 95.88 97 LYS A CA 1
ATOM 816 C C . LYS A 1 97 ? -35.478 10.948 1.544 1.00 95.88 97 LYS A C 1
ATOM 818 O O . LYS A 1 97 ? -35.036 10.297 0.601 1.00 95.88 97 LYS A O 1
ATOM 823 N N . ALA A 1 98 ? -34.791 11.117 2.672 1.00 96.06 98 ALA A N 1
ATOM 824 C CA . ALA A 1 98 ? -33.497 10.482 2.886 1.00 96.06 98 ALA A CA 1
ATOM 825 C C . ALA A 1 98 ? -33.637 8.956 2.794 1.00 96.06 98 ALA A C 1
ATOM 827 O O . ALA A 1 98 ? -32.881 8.314 2.075 1.00 96.06 98 ALA A O 1
ATOM 828 N N . LYS A 1 99 ? -34.670 8.386 3.423 1.00 94.62 99 LYS A N 1
ATOM 829 C CA . LYS A 1 99 ? -34.980 6.954 3.368 1.00 94.62 99 LYS A CA 1
ATOM 830 C C . LYS A 1 99 ? -35.396 6.492 1.973 1.00 94.62 99 LYS A C 1
ATOM 832 O O . LYS A 1 99 ? -34.915 5.457 1.517 1.00 94.62 99 LYS A O 1
ATOM 837 N N . GLU A 1 100 ? -36.251 7.257 1.288 1.00 93.94 100 GLU A N 1
ATOM 838 C CA . GLU A 1 100 ? -36.638 6.991 -0.105 1.00 93.94 100 GLU A CA 1
ATOM 839 C C . GLU A 1 100 ? -35.397 6.817 -0.985 1.00 93.94 100 GLU A C 1
ATOM 841 O O . GLU A 1 100 ? -35.254 5.799 -1.660 1.00 93.94 100 GLU A O 1
ATOM 846 N N . HIS A 1 101 ? -34.459 7.761 -0.929 1.00 94.62 101 HIS A N 1
ATOM 847 C CA . HIS A 1 101 ? -33.292 7.719 -1.798 1.00 94.62 101 HIS A CA 1
ATOM 848 C C . HIS A 1 101 ? -32.214 6.741 -1.322 1.00 94.62 101 HIS A C 1
ATOM 850 O O . HIS A 1 101 ? -31.768 5.924 -2.122 1.00 94.62 101 HIS A O 1
ATOM 856 N N . LEU A 1 102 ? -31.835 6.753 -0.041 1.00 91.81 102 LEU A N 1
ATOM 857 C CA . LEU A 1 102 ? -30.767 5.890 0.474 1.00 91.81 102 LEU A CA 1
ATOM 858 C C . LEU A 1 102 ? -31.129 4.400 0.411 1.00 91.81 102 LEU A C 1
ATOM 860 O O . LEU A 1 102 ? -30.238 3.572 0.272 1.00 91.81 102 LEU A O 1
ATOM 864 N N . SER A 1 103 ? -32.419 4.036 0.416 1.00 90.94 103 SER A N 1
ATOM 865 C CA . SER A 1 103 ? -32.844 2.639 0.208 1.00 90.94 103 SER A CA 1
ATOM 866 C C . SER A 1 103 ? -32.465 2.066 -1.165 1.00 90.94 103 SER A C 1
ATOM 868 O O . SER A 1 103 ? -32.352 0.852 -1.300 1.00 90.94 103 SER A O 1
ATOM 870 N N . HIS A 1 104 ? -32.225 2.927 -2.159 1.00 86.62 104 HIS A N 1
ATOM 871 C CA . HIS A 1 104 ? -31.728 2.553 -3.487 1.00 86.62 104 HIS A CA 1
ATOM 872 C C . HIS A 1 104 ? -30.190 2.616 -3.585 1.00 86.62 104 HIS A C 1
ATOM 874 O O . HIS A 1 104 ? -29.625 2.284 -4.623 1.00 86.62 104 HIS A O 1
ATOM 880 N N . ALA A 1 105 ? -29.516 3.043 -2.514 1.00 82.62 105 ALA A N 1
ATOM 881 C CA . ALA A 1 105 ? -28.064 3.110 -2.376 1.00 82.62 105 ALA A CA 1
ATOM 882 C C . ALA A 1 105 ? -27.636 2.474 -1.040 1.00 82.62 105 ALA A C 1
ATOM 884 O O . ALA A 1 105 ? -26.936 3.083 -0.239 1.00 82.62 105 ALA A O 1
ATOM 885 N N . SER A 1 106 ? -28.111 1.255 -0.775 1.00 74.19 106 SER A N 1
ATOM 886 C CA . SER A 1 106 ? -28.013 0.578 0.527 1.00 74.19 106 SER A CA 1
ATOM 887 C C . SER A 1 106 ? -26.674 -0.125 0.792 1.00 74.19 106 SER A C 1
ATOM 889 O O . SER A 1 106 ? -26.622 -1.064 1.584 1.00 74.19 106 SER A O 1
ATOM 891 N N . GLU A 1 107 ? -25.608 0.294 0.118 1.00 68.50 107 GLU A N 1
ATOM 892 C CA . GLU A 1 107 ? -24.249 -0.241 0.250 1.00 68.50 107 GLU A CA 1
ATOM 893 C C . GLU A 1 107 ? -23.298 0.867 0.722 1.00 68.50 107 GLU A C 1
ATOM 895 O O . GLU A 1 107 ? -23.610 2.058 0.600 1.00 68.50 107 GLU A O 1
ATOM 900 N N . GLY A 1 108 ? -22.147 0.483 1.286 1.00 67.25 108 GLY A N 1
ATOM 901 C CA . GLY A 1 108 ? -21.150 1.419 1.820 1.00 67.25 108 GLY A CA 1
ATOM 902 C C . GLY A 1 108 ? -21.762 2.474 2.752 1.00 67.25 108 GLY A C 1
ATOM 903 O O . GLY A 1 108 ? -22.651 2.173 3.547 1.00 67.25 108 GLY A O 1
ATOM 904 N N . ASN A 1 109 ? -21.358 3.736 2.587 1.00 68.31 109 ASN A N 1
ATOM 905 C CA . ASN A 1 109 ? -21.832 4.862 3.404 1.00 68.31 109 ASN A CA 1
ATOM 906 C C . ASN A 1 109 ? -23.361 5.057 3.377 1.00 68.31 109 ASN A C 1
ATOM 908 O O . ASN A 1 109 ? -23.935 5.630 4.302 1.00 68.31 109 ASN A O 1
ATOM 912 N N . GLY A 1 110 ? -24.054 4.612 2.322 1.00 80.12 110 GLY A N 1
ATOM 913 C CA . GLY A 1 110 ? -25.511 4.716 2.258 1.00 80.12 110 GLY A CA 1
ATOM 914 C C . GLY A 1 110 ? -26.220 3.761 3.225 1.00 80.12 110 GLY A C 1
ATOM 915 O O . GLY A 1 110 ? -27.245 4.130 3.804 1.00 80.12 110 GLY A O 1
ATOM 916 N N . LYS A 1 111 ? -25.636 2.579 3.476 1.00 79.81 111 LYS A N 1
ATOM 917 C CA . LYS A 1 111 ? -26.070 1.638 4.524 1.00 79.81 111 LYS A CA 1
ATOM 918 C C . LYS A 1 111 ? -25.953 2.276 5.909 1.00 79.81 111 LYS A C 1
ATOM 920 O O . LYS A 1 111 ? -26.913 2.227 6.678 1.00 79.81 111 LYS A O 1
ATOM 925 N N . ASP A 1 112 ? -24.828 2.933 6.180 1.00 75.75 112 ASP A N 1
ATOM 926 C CA . ASP A 1 112 ? -24.560 3.579 7.468 1.00 75.75 112 ASP A CA 1
ATOM 927 C C . ASP A 1 112 ? -25.572 4.706 7.732 1.00 75.75 112 ASP A C 1
ATOM 929 O O . ASP A 1 112 ? -26.206 4.766 8.787 1.00 75.75 112 ASP A O 1
ATOM 933 N N . LEU A 1 113 ? -25.834 5.556 6.730 1.00 85.81 113 LEU A N 1
ATOM 934 C CA . LEU A 1 113 ? -26.859 6.602 6.830 1.00 85.81 113 LEU A CA 1
ATOM 935 C C . LEU A 1 113 ? -28.274 6.035 7.030 1.00 85.81 113 LEU A C 1
ATOM 937 O O . LEU A 1 113 ? -29.051 6.608 7.794 1.00 85.81 113 LEU A O 1
ATOM 941 N N . LEU A 1 114 ? -28.633 4.914 6.392 1.00 88.06 114 LEU A N 1
ATOM 942 C CA . LEU A 1 114 ? -29.921 4.245 6.635 1.00 88.06 114 LEU A CA 1
ATOM 943 C C . LEU A 1 114 ? -30.056 3.746 8.074 1.00 88.06 114 LEU A C 1
ATOM 945 O O . LEU A 1 114 ? -31.150 3.788 8.643 1.00 88.06 114 LEU A O 1
ATOM 949 N N . GLU A 1 115 ? -28.966 3.273 8.665 1.00 80.62 115 GLU A N 1
ATOM 950 C CA . GLU A 1 115 ? -28.964 2.835 10.051 1.00 80.62 115 GLU A CA 1
ATOM 951 C C . GLU A 1 115 ? -29.169 4.011 11.006 1.00 80.62 115 GLU A C 1
ATOM 953 O O . GLU A 1 115 ? -30.055 3.962 11.864 1.00 80.62 115 GLU A O 1
ATOM 958 N N . PHE A 1 116 ? -28.447 5.111 10.789 1.00 83.50 116 PHE A N 1
ATOM 959 C CA . PHE A 1 116 ? -28.673 6.351 11.523 1.00 83.50 116 PHE A CA 1
ATOM 960 C C . PHE A 1 116 ? -30.118 6.845 11.362 1.00 83.50 116 PHE A C 1
ATOM 962 O O . PHE A 1 116 ? -30.752 7.220 12.347 1.00 83.50 116 PHE A O 1
ATOM 969 N N . LEU A 1 117 ? -30.712 6.761 10.166 1.00 89.38 117 LEU A N 1
ATOM 970 C CA . LEU A 1 117 ? -32.130 7.093 9.973 1.00 89.38 117 LEU A CA 1
ATOM 971 C C . LEU A 1 117 ? -33.062 6.197 10.788 1.00 89.38 117 LEU A C 1
ATOM 973 O O . LEU A 1 117 ? -34.008 6.695 11.396 1.00 89.38 117 LEU A O 1
ATOM 977 N N . LYS A 1 118 ? -32.805 4.886 10.824 1.00 86.44 118 LYS A N 1
ATOM 978 C CA . LYS A 1 118 ? -33.595 3.938 11.619 1.00 86.44 118 LYS A CA 1
ATOM 979 C C . LYS A 1 118 ? -33.534 4.293 13.104 1.00 86.44 118 LYS A C 1
ATOM 981 O O . LYS A 1 118 ? -34.561 4.266 13.780 1.00 86.44 118 LYS A O 1
ATOM 986 N N . ILE A 1 119 ? -32.354 4.650 13.599 1.00 80.31 119 ILE A N 1
ATOM 987 C CA . ILE A 1 119 ? -32.140 5.088 14.978 1.00 80.31 119 ILE A CA 1
ATOM 988 C C . ILE A 1 119 ? -32.889 6.401 15.258 1.00 80.31 119 ILE A C 1
ATOM 990 O O . ILE A 1 119 ? -33.627 6.487 16.244 1.00 80.31 119 ILE A O 1
ATOM 994 N N . ALA A 1 120 ? -32.748 7.400 14.379 1.00 87.44 120 ALA A N 1
ATOM 995 C CA . ALA A 1 120 ? -33.440 8.684 14.480 1.00 87.44 120 ALA A CA 1
ATOM 996 C C . ALA A 1 120 ? -34.966 8.497 14.534 1.00 87.44 120 ALA A C 1
ATOM 998 O O . ALA A 1 120 ? -35.623 9.025 15.432 1.00 87.44 120 ALA A O 1
ATOM 999 N N . GLU A 1 121 ? -35.524 7.670 13.641 1.00 88.88 121 GLU A N 1
ATOM 1000 C CA . GLU A 1 121 ? -36.948 7.313 13.629 1.00 88.88 121 GLU A CA 1
ATOM 1001 C C . GLU A 1 121 ? -37.382 6.631 14.937 1.00 88.88 121 GLU A C 1
ATOM 1003 O O . GLU A 1 121 ? -38.401 7.005 15.518 1.00 88.88 121 GLU A O 1
ATOM 1008 N N . GLN A 1 122 ? -36.617 5.646 15.421 1.00 83.69 122 GLN A N 1
ATOM 1009 C CA . GLN A 1 122 ? -36.948 4.892 16.635 1.00 83.69 122 GLN A CA 1
ATOM 1010 C C . GLN A 1 122 ? -36.934 5.757 17.898 1.00 83.69 122 GLN A C 1
ATOM 1012 O O . GLN A 1 122 ? -37.771 5.560 18.781 1.00 83.69 122 GLN A O 1
ATOM 1017 N N . LYS A 1 123 ? -35.992 6.702 17.992 1.00 82.06 123 LYS A N 1
ATOM 1018 C CA . LYS A 1 123 ? -35.839 7.579 19.160 1.00 82.06 123 LYS A CA 1
ATOM 1019 C C . LYS A 1 123 ? -36.581 8.915 19.033 1.00 82.06 123 LYS A C 1
ATOM 1021 O O . LYS A 1 123 ? -36.629 9.664 20.004 1.00 82.06 123 LYS A O 1
ATOM 1026 N N . GLY A 1 124 ? -37.199 9.200 17.883 1.00 88.62 124 GLY A N 1
ATOM 1027 C CA . GLY A 1 124 ? -37.902 10.462 17.633 1.00 88.62 124 GLY A CA 1
ATOM 1028 C C . GLY A 1 124 ? -36.963 11.669 17.555 1.00 88.62 124 GLY A C 1
ATOM 1029 O O . GLY A 1 124 ? -37.333 12.759 17.989 1.00 88.62 124 GLY A O 1
ATOM 1030 N N . LEU A 1 125 ? -35.753 11.454 17.039 1.00 89.12 125 LEU A N 1
ATOM 1031 C CA . LEU A 1 125 ? -34.692 12.449 16.901 1.00 89.12 125 LEU A CA 1
ATOM 1032 C C . LEU A 1 125 ? -34.518 12.857 15.439 1.00 89.12 125 LEU A C 1
ATOM 1034 O O . LEU A 1 125 ? -35.012 12.199 14.520 1.00 89.12 125 LEU A O 1
ATOM 1038 N N . LYS A 1 126 ? -33.797 13.950 15.214 1.00 90.88 126 LYS A N 1
ATOM 1039 C CA . LYS A 1 126 ? -33.386 14.365 13.879 1.00 90.88 126 LYS A CA 1
ATOM 1040 C C . LYS A 1 126 ? -32.200 13.523 13.385 1.00 90.88 126 LYS A C 1
ATOM 1042 O O . LYS A 1 126 ? -31.324 13.189 14.184 1.00 90.88 126 LYS A O 1
ATOM 1047 N N . PRO A 1 127 ? -32.104 13.235 12.075 1.00 89.81 127 PRO A N 1
ATOM 1048 C CA . PRO A 1 127 ? -30.940 12.567 11.490 1.00 89.81 127 PRO A CA 1
ATOM 1049 C C . PRO A 1 127 ? -29.597 13.204 11.869 1.00 89.81 127 PRO A C 1
ATOM 1051 O O . PRO A 1 127 ? -28.671 12.497 12.253 1.00 89.81 127 PRO A O 1
ATOM 1054 N N . THR A 1 128 ? -29.496 14.536 11.852 1.00 89.00 128 THR A N 1
ATOM 1055 C CA . THR A 1 128 ? -28.267 15.248 12.244 1.00 89.00 128 THR A CA 1
ATOM 1056 C C . THR A 1 128 ? -27.885 15.095 13.717 1.00 89.00 128 THR A C 1
ATOM 1058 O O . THR A 1 128 ? -26.718 15.275 14.046 1.00 89.00 128 THR A O 1
ATOM 1061 N N . GLU A 1 129 ? -28.812 14.731 14.609 1.00 84.69 129 GLU A N 1
ATOM 1062 C CA . GLU A 1 129 ? -28.506 14.500 16.031 1.00 84.69 129 GLU A CA 1
ATOM 1063 C C . GLU A 1 129 ? -27.814 13.153 16.256 1.00 84.69 129 GLU A C 1
ATOM 1065 O O . GLU A 1 129 ? -27.021 13.025 17.187 1.00 84.69 129 GLU A O 1
ATOM 1070 N N . VAL A 1 130 ? -28.095 12.173 15.395 1.00 79.44 130 VAL A N 1
ATOM 1071 C CA . VAL A 1 130 ? -27.583 10.798 15.496 1.00 79.44 130 VAL A CA 1
ATOM 1072 C C . VAL A 1 130 ? -26.452 10.505 14.503 1.00 79.44 130 VAL A C 1
ATOM 1074 O O . VAL A 1 130 ? -25.843 9.444 14.563 1.00 79.44 130 VAL A O 1
ATOM 1077 N N . ALA A 1 131 ? -26.194 11.432 13.578 1.00 79.19 131 ALA A N 1
ATOM 1078 C CA . ALA A 1 131 ? -25.131 11.351 12.584 1.00 79.19 131 ALA A CA 1
ATOM 1079 C C . ALA A 1 131 ? -23.734 11.258 13.233 1.00 79.19 131 ALA A C 1
ATOM 1081 O O . ALA A 1 131 ? -23.572 11.675 14.380 1.00 79.19 131 ALA A O 1
ATOM 1082 N N . PRO A 1 132 ? -22.684 10.865 12.484 1.00 66.25 132 PRO A N 1
ATOM 1083 C CA . PRO A 1 132 ? -21.299 10.884 12.973 1.00 66.25 132 PRO A CA 1
ATOM 1084 C C . PRO A 1 132 ? -20.815 12.255 13.474 1.00 66.25 132 PRO A C 1
ATOM 1086 O O . PRO A 1 132 ? -19.867 12.338 14.244 1.00 66.25 132 PRO A O 1
ATOM 1089 N N . GLN A 1 133 ? -21.464 13.342 13.052 1.00 71.69 133 GLN A N 1
ATOM 1090 C CA . GLN A 1 133 ? -21.177 14.710 13.500 1.00 71.69 133 GLN A CA 1
ATOM 1091 C C . GLN A 1 133 ? -22.173 15.223 14.554 1.00 71.69 133 GLN A C 1
ATOM 1093 O O . GLN A 1 133 ? -22.054 16.349 15.033 1.00 71.69 133 GLN A O 1
ATOM 1098 N N . GLY A 1 134 ? -23.180 14.417 14.891 1.00 71.81 134 GLY A N 1
ATOM 1099 C CA . GLY A 1 134 ? -24.248 14.768 15.812 1.00 71.81 134 GLY A CA 1
ATOM 1100 C C . GLY A 1 134 ? -23.804 14.748 17.269 1.00 71.81 134 GLY A C 1
ATOM 1101 O O . GLY A 1 134 ? -22.847 14.070 17.644 1.00 71.81 134 GLY A O 1
ATOM 1102 N N . ALA A 1 135 ? -24.544 15.469 18.112 1.00 70.94 135 ALA A N 1
ATOM 1103 C CA . ALA A 1 135 ? -24.274 15.556 19.549 1.00 70.94 135 ALA A CA 1
ATOM 1104 C C . ALA A 1 135 ? -24.333 14.194 20.265 1.00 70.94 135 ALA A C 1
ATOM 1106 O O . ALA A 1 135 ? -23.745 14.043 21.329 1.00 70.94 135 ALA A O 1
ATOM 1107 N N . LEU A 1 136 ? -25.024 13.211 19.681 1.00 76.31 136 LEU A N 1
ATOM 1108 C CA . LEU A 1 136 ? -25.276 11.904 20.287 1.00 76.31 136 LEU A CA 1
ATOM 1109 C C . LEU A 1 136 ? -24.448 10.774 19.642 1.00 76.31 136 LEU A C 1
ATOM 1111 O O . LEU A 1 136 ? -24.697 9.590 19.871 1.00 76.31 136 LEU A O 1
ATOM 1115 N N . LYS A 1 137 ? -23.461 11.120 18.804 1.00 74.06 137 LYS A N 1
ATOM 1116 C CA . LYS A 1 137 ? -22.655 10.167 18.017 1.00 74.06 137 LYS A CA 1
ATOM 1117 C C . LYS A 1 137 ? -21.979 9.075 18.853 1.00 74.06 137 LYS A C 1
ATOM 1119 O O . LYS A 1 137 ? -21.821 7.949 18.383 1.00 74.06 137 LYS A O 1
ATOM 1124 N N . PHE A 1 138 ? -21.587 9.402 20.086 1.00 80.31 138 PHE A N 1
ATOM 1125 C CA . PHE A 1 138 ? -20.987 8.445 21.010 1.00 80.31 138 PHE A CA 1
ATOM 1126 C C . PHE A 1 138 ? -22.053 7.474 21.513 1.00 80.31 138 PHE A C 1
ATOM 1128 O O . PHE A 1 138 ? -21.933 6.269 21.317 1.00 80.31 138 PHE A O 1
ATOM 1135 N N . GLU A 1 139 ? -23.149 7.993 22.061 1.00 80.56 139 GLU A N 1
ATOM 1136 C CA . GLU A 1 139 ? -24.217 7.189 22.661 1.00 80.56 139 GLU A CA 1
ATOM 1137 C C . GLU A 1 139 ? -24.694 6.074 21.738 1.00 80.56 139 GLU A C 1
ATOM 1139 O O . GLU A 1 139 ? -24.805 4.926 22.160 1.00 80.56 139 GLU A O 1
ATOM 1144 N N . PHE A 1 140 ? -24.880 6.378 20.456 1.00 78.62 140 PHE A N 1
ATOM 1145 C CA . PHE A 1 140 ? -25.338 5.383 19.497 1.00 78.62 140 PHE A CA 1
ATOM 1146 C C . PHE A 1 140 ? -24.310 4.322 19.146 1.00 78.62 140 PHE A C 1
ATOM 1148 O O . PHE A 1 140 ? -24.661 3.144 19.138 1.00 78.62 140 PHE A O 1
ATOM 1155 N N . LEU A 1 141 ? -23.063 4.705 18.866 1.00 82.31 141 LEU A N 1
ATOM 1156 C CA . LEU A 1 141 ? -22.035 3.729 18.515 1.00 82.31 141 LEU A CA 1
ATOM 1157 C C . LEU A 1 141 ? -21.776 2.762 19.678 1.00 82.31 141 LEU A C 1
ATOM 1159 O O . LEU A 1 141 ? -21.690 1.551 19.484 1.00 82.31 141 LEU A O 1
ATOM 1163 N N . PHE A 1 142 ? -21.708 3.291 20.896 1.00 88.06 142 PHE A N 1
ATOM 1164 C CA . PHE A 1 142 ? -21.472 2.497 22.094 1.00 88.06 142 PHE A CA 1
ATOM 1165 C C . PHE A 1 142 ? -22.665 1.596 22.447 1.00 88.06 142 PHE A C 1
ATOM 1167 O O . PHE A 1 142 ? -22.471 0.415 22.738 1.00 88.06 142 PHE A O 1
ATOM 1174 N N . GLU A 1 143 ? -23.904 2.100 22.363 1.00 86.50 143 GLU A N 1
ATOM 1175 C CA . GLU A 1 143 ? -25.108 1.267 22.511 1.00 86.50 143 GLU A CA 1
ATOM 1176 C C . GLU A 1 143 ? -25.152 0.149 21.459 1.00 86.50 143 GLU A C 1
ATOM 1178 O O . GLU A 1 143 ? -25.486 -0.992 21.787 1.00 86.50 143 GLU A O 1
ATOM 1183 N N . LYS A 1 144 ? -24.786 0.465 20.211 1.00 84.56 144 LYS A N 1
ATOM 1184 C CA . LYS A 1 144 ? -24.737 -0.485 19.097 1.00 84.56 144 LYS A CA 1
ATOM 1185 C C . LYS A 1 144 ? -23.713 -1.587 19.347 1.00 84.56 144 LYS A C 1
ATOM 1187 O O . LYS A 1 144 ? -24.071 -2.758 19.250 1.00 84.56 144 LYS A O 1
ATOM 1192 N N . PHE A 1 145 ? -22.488 -1.233 19.738 1.00 90.31 145 PHE A N 1
ATOM 1193 C CA . PHE A 1 145 ? -21.459 -2.204 20.104 1.00 90.31 145 PHE A CA 1
ATOM 1194 C C . PHE A 1 145 ? -21.971 -3.173 21.179 1.00 90.31 145 PHE A C 1
ATOM 1196 O O . PHE A 1 145 ? -21.950 -4.384 20.978 1.00 90.31 145 PHE A O 1
ATOM 1203 N N . ILE A 1 146 ? -22.528 -2.663 22.284 1.00 92.81 146 ILE A N 1
ATOM 1204 C CA . ILE A 1 146 ? -23.055 -3.512 23.367 1.00 92.81 146 ILE A CA 1
ATOM 1205 C C . ILE A 1 146 ? -24.216 -4.394 22.897 1.00 92.81 146 ILE A C 1
ATOM 1207 O O . ILE A 1 146 ? -24.257 -5.579 23.233 1.00 92.81 146 ILE A O 1
ATOM 1211 N N . ALA A 1 147 ? -25.153 -3.849 22.117 1.00 90.00 147 ALA A N 1
ATOM 1212 C CA . ALA A 1 147 ? -26.268 -4.617 21.567 1.00 90.00 147 ALA A CA 1
ATOM 1213 C C . ALA A 1 147 ? -25.781 -5.747 20.649 1.00 90.00 147 ALA A C 1
ATOM 1215 O O . ALA A 1 147 ? -26.310 -6.858 20.700 1.00 90.00 147 ALA A O 1
ATOM 1216 N N . LEU A 1 148 ? -24.738 -5.487 19.865 1.00 89.50 148 LEU A N 1
ATOM 1217 C CA . LEU A 1 148 ? -24.142 -6.460 18.968 1.00 89.50 148 LEU A CA 1
ATOM 1218 C C . LEU A 1 148 ? -23.387 -7.558 19.724 1.00 89.50 148 LEU A C 1
ATOM 1220 O O . LEU A 1 148 ? -23.575 -8.734 19.417 1.00 89.50 148 LEU A O 1
ATOM 1224 N N . ILE A 1 149 ? -22.611 -7.215 20.760 1.00 93.12 149 ILE A N 1
ATOM 1225 C CA . ILE A 1 149 ? -22.007 -8.221 21.650 1.00 93.12 149 ILE A CA 1
ATOM 1226 C C . ILE A 1 149 ? -23.106 -9.051 22.322 1.00 93.12 149 ILE A C 1
ATOM 1228 O O . ILE A 1 149 ? -23.003 -10.272 22.387 1.00 93.12 149 ILE A O 1
ATOM 1232 N N . GLN A 1 150 ? -24.202 -8.429 22.760 1.00 93.94 150 GLN A N 1
ATOM 1233 C CA . GLN A 1 150 ? -25.341 -9.139 23.347 1.00 93.94 150 GLN A CA 1
ATOM 1234 C C . GLN A 1 150 ? -26.015 -10.110 22.371 1.00 93.94 150 GLN A C 1
ATOM 1236 O O . GLN A 1 150 ? -26.500 -11.158 22.807 1.00 93.94 150 GLN A O 1
ATOM 1241 N N . GLU A 1 151 ? -26.061 -9.773 21.083 1.00 92.06 151 GLU A N 1
ATOM 1242 C CA . GLU A 1 151 ? -26.625 -10.621 20.033 1.00 92.06 151 GLU A CA 1
ATOM 1243 C C . GLU A 1 151 ? -25.675 -11.760 19.637 1.00 92.06 151 GLU A C 1
ATOM 1245 O O . GLU A 1 151 ? -26.094 -12.916 19.584 1.00 92.06 151 GLU A O 1
ATOM 1250 N N . LYS A 1 152 ? -24.410 -11.440 19.341 1.00 90.19 152 LYS A N 1
ATOM 1251 C CA . LYS A 1 152 ? -23.446 -12.365 18.725 1.00 90.19 152 LYS A CA 1
ATOM 1252 C C . LYS A 1 152 ? -22.606 -13.143 19.735 1.00 90.19 152 LYS A C 1
ATOM 1254 O O . LYS A 1 152 ? -22.221 -14.272 19.454 1.00 90.19 152 LYS A O 1
ATOM 1259 N N . ALA A 1 153 ? -22.325 -12.554 20.895 1.00 91.31 153 ALA A N 1
ATOM 1260 C CA . ALA A 1 153 ? -21.433 -13.085 21.925 1.00 91.31 153 ALA A CA 1
ATOM 1261 C C . ALA A 1 153 ? -22.004 -12.863 23.344 1.00 91.31 153 ALA A C 1
ATOM 1263 O O . ALA A 1 153 ? -21.360 -12.236 24.190 1.00 91.31 153 ALA A O 1
ATOM 1264 N N . PRO A 1 154 ? -23.220 -13.355 23.654 1.00 92.50 154 PRO A N 1
ATOM 1265 C CA . PRO A 1 154 ? -23.951 -12.991 24.874 1.00 92.50 154 PRO A CA 1
ATOM 1266 C C . PRO A 1 154 ? -23.193 -13.282 26.177 1.00 92.50 154 PRO A C 1
ATOM 1268 O O . PRO A 1 154 ? -23.403 -12.593 27.176 1.00 92.50 154 PRO A O 1
ATOM 1271 N N . ALA A 1 155 ? -22.308 -14.282 26.189 1.00 90.31 155 ALA A N 1
ATOM 1272 C CA . ALA A 1 155 ? -21.481 -14.588 27.353 1.00 90.31 155 ALA A CA 1
ATOM 1273 C C . ALA A 1 155 ? -20.466 -13.474 27.662 1.00 90.31 155 ALA A C 1
ATOM 1275 O O . ALA A 1 155 ? -20.206 -13.200 28.836 1.00 90.31 155 ALA A O 1
ATOM 1276 N N . LEU A 1 156 ? -19.951 -12.782 26.640 1.00 91.81 156 LEU A N 1
ATOM 1277 C CA . LEU A 1 156 ? -18.971 -11.708 26.806 1.00 91.81 156 LEU A CA 1
ATOM 1278 C C . LEU A 1 156 ? -19.570 -10.445 27.429 1.00 91.81 156 LEU A C 1
ATOM 1280 O O . LEU A 1 156 ? -18.877 -9.728 28.144 1.00 91.81 156 LEU A O 1
ATOM 1284 N N . VAL A 1 157 ? -20.873 -10.201 27.266 1.00 91.88 157 VAL A N 1
ATOM 1285 C CA . VAL A 1 157 ? -21.542 -9.079 27.952 1.00 91.88 157 VAL A CA 1
ATOM 1286 C C . VAL A 1 157 ? -21.421 -9.210 29.469 1.00 91.88 157 VAL A C 1
ATOM 1288 O O . VAL A 1 157 ? -21.274 -8.214 30.171 1.00 91.88 157 VAL A O 1
ATOM 1291 N N . SER A 1 158 ? -21.461 -10.440 29.988 1.00 88.38 158 SER A N 1
ATOM 1292 C CA . SER A 1 158 ? -21.416 -10.683 31.431 1.00 88.38 158 SER A CA 1
ATOM 1293 C C . SER A 1 158 ? -20.052 -10.410 32.064 1.00 88.38 158 SER A C 1
ATOM 1295 O O . SER A 1 158 ? -19.995 -10.195 33.275 1.00 88.38 158 SER A O 1
ATOM 1297 N N . VAL A 1 159 ? -18.978 -10.402 31.263 1.00 91.56 159 VAL A N 1
ATOM 1298 C CA . VAL A 1 159 ? -17.623 -10.126 31.754 1.00 91.56 159 VAL A CA 1
ATOM 1299 C C . VAL A 1 159 ? -17.258 -8.648 31.669 1.00 91.56 159 VAL A C 1
ATOM 1301 O O . VAL A 1 159 ? -16.328 -8.240 32.362 1.00 91.56 159 VAL A O 1
ATOM 1304 N N . LEU A 1 160 ? -17.986 -7.839 30.890 1.00 94.44 160 LEU A N 1
ATOM 1305 C CA . LEU A 1 160 ? -17.776 -6.393 30.830 1.00 94.44 160 LEU A CA 1
ATOM 1306 C C . LEU A 1 160 ? -18.044 -5.749 32.195 1.00 94.44 160 LEU A C 1
ATOM 1308 O O . LEU A 1 160 ? -19.057 -6.003 32.855 1.00 94.44 160 LEU A O 1
ATOM 1312 N N . GLY A 1 161 ? -17.109 -4.908 32.629 1.00 94.56 161 GLY A N 1
ATOM 1313 C CA . GLY A 1 161 ? -17.200 -4.189 33.887 1.00 94.56 161 GLY A CA 1
ATOM 1314 C C . GLY A 1 161 ? -18.346 -3.184 33.886 1.00 94.56 161 GLY A C 1
ATOM 1315 O O . GLY A 1 161 ? -18.725 -2.614 32.862 1.00 94.56 161 GLY A O 1
ATOM 1316 N N . LYS A 1 162 ? -18.906 -2.925 35.068 1.00 95.06 162 LYS A N 1
ATOM 1317 C CA . LYS A 1 162 ? -19.928 -1.889 35.217 1.00 95.06 162 LYS A CA 1
ATOM 1318 C C . LYS A 1 162 ? -19.320 -0.526 34.887 1.00 95.06 162 LYS A C 1
ATOM 1320 O O . LYS A 1 162 ? -18.332 -0.157 35.507 1.00 95.06 162 LYS A O 1
ATOM 1325 N N . GLY A 1 163 ? -19.972 0.232 34.008 1.00 96.44 163 GLY A N 1
ATOM 1326 C CA . GLY A 1 163 ? -19.532 1.570 33.621 1.00 96.44 163 GLY A CA 1
ATOM 1327 C C . GLY A 1 163 ? -19.178 2.491 34.796 1.00 96.44 163 GLY A C 1
ATOM 1328 O O . GLY A 1 163 ? -19.853 2.515 35.837 1.00 96.44 163 GLY A O 1
ATOM 1329 N N . ALA A 1 164 ? -18.107 3.256 34.608 1.00 96.88 164 ALA A N 1
ATOM 1330 C CA . ALA A 1 164 ? -17.572 4.208 35.562 1.00 96.88 164 ALA A CA 1
ATOM 1331 C C . ALA A 1 164 ? -18.550 5.369 35.801 1.00 96.88 164 ALA A C 1
ATOM 1333 O O . ALA A 1 164 ? -19.251 5.835 34.904 1.00 96.88 164 ALA A O 1
ATOM 1334 N N . SER A 1 165 ? -18.590 5.867 37.038 1.00 96.69 165 SER A N 1
ATOM 1335 C CA . SER A 1 165 ? -19.342 7.084 37.363 1.00 96.69 165 SER A CA 1
ATOM 1336 C C . SER A 1 165 ? -18.540 8.332 36.999 1.00 96.69 165 SER A C 1
ATOM 1338 O O . SER A 1 165 ? -17.311 8.288 37.037 1.00 96.69 165 SER A O 1
ATOM 1340 N N . ASP A 1 166 ? -19.205 9.467 36.758 1.00 96.06 166 ASP A N 1
ATOM 1341 C CA . ASP A 1 166 ? -18.504 10.745 36.554 1.00 96.06 166 ASP A CA 1
ATOM 1342 C C . ASP A 1 166 ? -17.563 11.056 37.728 1.00 96.06 166 ASP A C 1
ATOM 1344 O O . ASP A 1 166 ? -16.414 11.406 37.514 1.00 96.06 166 ASP A O 1
ATOM 1348 N N . THR A 1 167 ? -17.966 10.770 38.972 1.00 96.75 167 THR A N 1
ATOM 1349 C CA . THR A 1 167 ? -17.089 10.921 40.149 1.00 96.75 167 THR A CA 1
ATOM 1350 C C . THR A 1 167 ? -15.817 10.069 40.071 1.00 96.75 167 THR A C 1
ATOM 1352 O O . THR A 1 167 ? -14.765 10.493 40.548 1.00 96.75 167 THR A O 1
ATOM 1355 N N . THR A 1 168 ? -15.895 8.869 39.490 1.00 96.62 168 THR A N 1
ATOM 1356 C CA . THR A 1 168 ? -14.732 7.992 39.293 1.00 96.62 168 THR A CA 1
ATOM 1357 C C . THR A 1 168 ? -13.782 8.584 38.255 1.00 96.62 168 THR A C 1
ATOM 1359 O O . THR A 1 168 ? -12.577 8.642 38.506 1.00 96.62 168 THR A O 1
ATOM 1362 N N . LEU A 1 169 ? -14.327 9.033 37.122 1.00 97.38 169 LEU A N 1
ATOM 1363 C CA . LEU A 1 169 ? -13.561 9.613 36.020 1.00 97.38 169 LEU A CA 1
ATOM 1364 C C . LEU A 1 169 ? -12.925 10.945 36.423 1.00 97.38 169 LEU A C 1
ATOM 1366 O O . LEU A 1 169 ? -11.719 11.101 36.275 1.00 97.38 169 LEU A O 1
ATOM 1370 N N . ASP A 1 170 ? -13.685 11.839 37.055 1.00 97.12 170 ASP A N 1
ATOM 1371 C CA . ASP A 1 170 ? -13.196 13.136 37.534 1.00 97.12 170 ASP A CA 1
ATOM 1372 C C . ASP A 1 170 ? -12.053 12.955 38.546 1.00 97.12 170 ASP A C 1
ATOM 1374 O O . ASP A 1 170 ? -11.057 13.680 38.542 1.00 97.12 170 ASP A O 1
ATOM 1378 N N . ALA A 1 171 ? -12.162 11.954 39.426 1.00 96.81 171 ALA A N 1
ATOM 1379 C CA . ALA A 1 171 ? -11.098 11.640 40.370 1.00 96.81 171 ALA A CA 1
ATOM 1380 C C . ALA A 1 171 ? -9.848 11.084 39.666 1.00 96.81 171 ALA A C 1
ATOM 1382 O O . ALA A 1 171 ? -8.735 11.326 40.135 1.00 96.81 171 ALA A O 1
ATOM 1383 N N . PHE A 1 172 ? -10.013 10.312 38.589 1.00 96.88 172 PHE A N 1
ATOM 1384 C CA . PHE A 1 172 ? -8.902 9.809 37.780 1.00 96.88 172 PHE A CA 1
ATOM 1385 C C . PHE A 1 172 ? -8.206 10.941 37.013 1.00 96.88 172 PHE A C 1
ATOM 1387 O O . PHE A 1 172 ? -6.992 11.087 37.138 1.00 96.88 172 PHE A O 1
ATOM 1394 N N . GLU A 1 173 ? -8.968 11.798 36.332 1.00 96.31 173 GLU A N 1
ATOM 1395 C CA . GLU A 1 173 ? -8.496 13.015 35.657 1.00 96.31 173 GLU A CA 1
ATOM 1396 C C . GLU A 1 173 ? -7.680 13.901 36.601 1.00 96.31 173 GLU A C 1
ATOM 1398 O O . GLU A 1 173 ? -6.545 14.266 36.295 1.00 96.31 173 GLU A O 1
ATOM 1403 N N . GLN A 1 174 ? -8.198 14.165 37.807 1.00 95.69 174 GLN A N 1
ATOM 1404 C CA . GLN A 1 174 ? -7.490 14.949 38.823 1.00 95.69 174 GLN A CA 1
ATOM 1405 C C . GLN A 1 174 ? -6.169 14.308 39.261 1.00 95.69 174 GLN A C 1
ATOM 1407 O O . GLN A 1 174 ? -5.184 15.020 39.456 1.00 95.69 174 GLN A O 1
ATOM 1412 N N . ARG A 1 175 ? -6.126 12.979 39.435 1.00 94.62 175 ARG A N 1
ATOM 1413 C CA . ARG A 1 175 ? -4.889 12.274 39.816 1.00 94.62 175 ARG A CA 1
ATOM 1414 C C . ARG A 1 175 ? -3.860 12.262 38.690 1.00 94.62 175 ARG A C 1
ATOM 1416 O O . ARG A 1 175 ? -2.667 12.343 38.972 1.00 94.62 175 ARG A O 1
ATOM 1423 N N . LYS A 1 176 ? -4.312 12.150 37.441 1.00 92.81 176 LYS A N 1
ATOM 1424 C CA . LYS A 1 176 ? -3.456 12.073 36.251 1.00 92.81 176 LYS A CA 1
ATOM 1425 C C . LYS A 1 176 ? -3.070 13.431 35.672 1.00 92.81 176 LYS A C 1
ATOM 1427 O O . LYS A 1 176 ? -2.080 13.510 34.951 1.00 92.81 176 LYS A O 1
ATOM 1432 N N . GLY A 1 177 ? -3.800 14.493 36.002 1.00 93.56 177 GLY A N 1
ATOM 1433 C CA . GLY A 1 177 ? -3.592 15.813 35.411 1.00 93.56 177 GLY A CA 1
ATOM 1434 C C . GLY A 1 177 ? -3.877 15.824 33.907 1.00 93.56 177 GLY A C 1
ATOM 1435 O O . GLY A 1 177 ? -3.130 16.450 33.152 1.00 93.56 177 GLY A O 1
ATOM 1436 N N . ILE A 1 178 ? -4.916 15.096 33.490 1.00 93.25 178 ILE A N 1
ATOM 1437 C CA . ILE A 1 178 ? -5.427 15.017 32.114 1.00 93.25 178 ILE A CA 1
ATOM 1438 C C . ILE A 1 178 ? -6.927 15.311 32.130 1.00 93.25 178 ILE A C 1
ATOM 1440 O O . ILE A 1 178 ? -7.591 15.008 33.119 1.00 93.25 178 ILE A O 1
ATOM 1444 N N . ASN A 1 179 ? -7.452 15.862 31.039 1.00 92.69 179 ASN A N 1
ATOM 1445 C CA . ASN A 1 179 ? -8.891 15.967 30.810 1.00 92.69 179 ASN A CA 1
ATOM 1446 C C . ASN A 1 179 ? -9.251 14.908 29.773 1.00 92.69 179 ASN A C 1
ATOM 1448 O O . ASN A 1 179 ? -8.719 14.968 28.666 1.00 92.69 179 ASN A O 1
ATOM 1452 N N . LEU A 1 180 ? -10.088 13.931 30.124 1.00 95.00 180 LEU A N 1
ATOM 1453 C CA . LEU A 1 180 ? -10.450 12.886 29.174 1.00 95.00 180 LEU A CA 1
ATOM 1454 C C . LEU A 1 180 ? -11.375 13.480 28.102 1.00 95.00 180 LEU A C 1
ATOM 1456 O O . LEU A 1 180 ? -12.361 14.138 28.454 1.00 95.00 180 LEU A O 1
ATOM 1460 N N . PRO A 1 181 ? -11.100 13.228 26.812 1.00 92.88 181 PRO A N 1
ATOM 1461 C CA . PRO A 1 181 ? -12.038 13.521 25.737 1.00 92.88 181 PRO A CA 1
ATOM 1462 C C . PRO A 1 181 ? -13.414 12.877 25.976 1.00 92.88 181 PRO A C 1
ATOM 1464 O O . PRO A 1 181 ? -13.542 11.868 26.682 1.00 92.88 181 PRO A O 1
ATOM 1467 N N . GLU A 1 182 ? -14.468 13.474 25.411 1.00 89.62 182 GLU A N 1
ATOM 1468 C CA . GLU A 1 182 ? -15.849 13.030 25.650 1.00 89.62 182 GLU A CA 1
ATOM 1469 C C . GLU A 1 182 ? -16.088 11.573 25.234 1.00 89.62 182 GLU A C 1
ATOM 1471 O O . GLU A 1 182 ? -16.789 10.846 25.938 1.00 89.62 182 GLU A O 1
ATOM 1476 N N . ASP A 1 183 ? -15.472 11.126 24.142 1.00 88.44 183 ASP A N 1
ATOM 1477 C CA . ASP A 1 183 ? -15.545 9.752 23.643 1.00 88.44 183 ASP A CA 1
ATOM 1478 C C . ASP A 1 183 ? -14.883 8.745 24.588 1.00 88.44 183 ASP A C 1
ATOM 1480 O O . ASP A 1 183 ? -15.460 7.694 24.868 1.00 88.44 183 ASP A O 1
ATOM 1484 N N . VAL A 1 184 ? -13.732 9.089 25.168 1.00 94.81 184 VAL A N 1
ATOM 1485 C CA . VAL A 1 184 ? -13.053 8.270 26.182 1.00 94.81 184 VAL A CA 1
ATOM 1486 C C . VAL A 1 184 ? -13.874 8.203 27.471 1.00 94.81 184 VAL A C 1
ATOM 1488 O O . VAL A 1 184 ? -14.025 7.129 28.062 1.00 94.81 184 VAL A O 1
ATOM 1491 N N . ARG A 1 185 ? -14.472 9.322 27.909 1.00 94.44 185 ARG A N 1
ATOM 1492 C CA . ARG A 1 185 ? -15.411 9.297 29.045 1.00 94.44 185 ARG A CA 1
ATOM 1493 C C . ARG A 1 185 ? -16.602 8.397 28.738 1.00 94.44 185 ARG A C 1
ATOM 1495 O O . ARG A 1 185 ? -17.021 7.631 29.604 1.00 94.44 185 ARG A O 1
ATOM 1502 N N . TYR A 1 186 ? -17.139 8.473 27.523 1.00 92.62 186 TYR A N 1
ATOM 1503 C CA . TYR A 1 186 ? -18.271 7.655 27.110 1.00 92.62 186 TYR A CA 1
ATOM 1504 C C . TYR A 1 186 ? -17.923 6.161 27.074 1.00 92.62 186 TYR A C 1
ATOM 1506 O O . TYR A 1 186 ? -18.707 5.347 27.569 1.00 92.62 186 TYR A O 1
ATOM 1514 N N . PHE A 1 187 ? -16.726 5.808 26.597 1.00 94.75 187 PHE A N 1
ATOM 1515 C CA . PHE A 1 187 ? -16.190 4.445 26.629 1.00 94.75 187 PHE A CA 1
ATOM 1516 C C . PHE A 1 187 ? -16.262 3.852 28.038 1.00 94.75 187 PHE A C 1
ATOM 1518 O O . PHE A 1 187 ? -17.004 2.895 28.267 1.00 94.75 187 PHE A O 1
ATOM 1525 N N . TYR A 1 188 ? -15.618 4.500 29.013 1.00 96.75 188 TYR A N 1
ATOM 1526 C CA . TYR A 1 188 ? -15.604 4.002 30.390 1.00 96.75 188 TYR A CA 1
ATOM 1527 C C . TYR A 1 188 ? -16.969 4.076 31.087 1.00 96.75 188 TYR A C 1
ATOM 1529 O O . TYR A 1 188 ? -17.243 3.269 31.974 1.00 96.75 188 TYR A O 1
ATOM 1537 N N . LYS A 1 189 ? -17.852 5.014 30.715 1.00 95.50 189 LYS A N 1
ATOM 1538 C CA . LYS A 1 189 ? -19.235 5.071 31.234 1.00 95.50 189 LYS 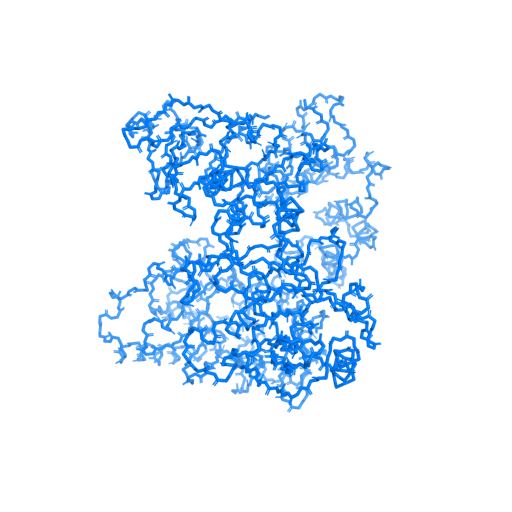A CA 1
ATOM 1539 C C . LYS A 1 189 ? -20.115 3.952 30.682 1.00 95.50 189 LYS A C 1
ATOM 1541 O O . LYS A 1 189 ? -21.060 3.555 31.362 1.00 95.50 189 LYS A O 1
ATOM 1546 N N . THR A 1 190 ? -19.811 3.449 29.487 1.00 94.19 190 THR A N 1
ATOM 1547 C CA . THR A 1 190 ? -2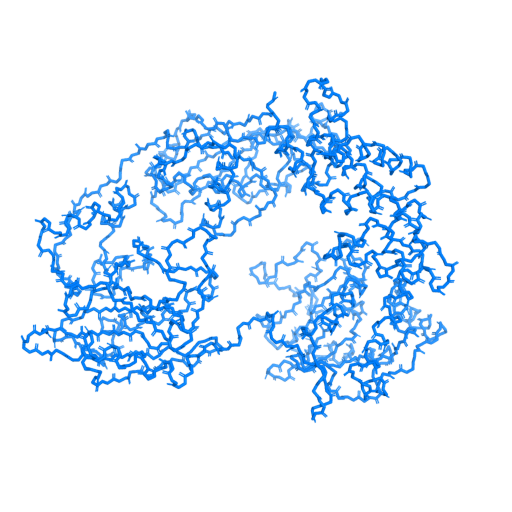0.523 2.321 28.876 1.00 94.19 190 THR A CA 1
ATOM 1548 C C . THR A 1 190 ? -20.132 1.020 29.574 1.00 94.19 190 THR A C 1
ATOM 1550 O O . THR A 1 190 ? -21.002 0.302 30.068 1.00 94.19 190 THR A O 1
ATOM 1553 N N . PHE A 1 191 ? -18.831 0.755 29.694 1.00 95.50 191 PHE A N 1
ATOM 1554 C CA . PHE A 1 191 ? -18.278 -0.340 30.488 1.00 95.50 191 PHE A CA 1
ATOM 1555 C C . PHE A 1 191 ? -16.866 0.016 30.970 1.00 95.50 191 PHE A C 1
ATOM 1557 O O . PHE A 1 191 ? -16.105 0.661 30.258 1.00 95.50 191 PHE A O 1
ATOM 1564 N N . ASP A 1 192 ? -16.512 -0.389 32.189 1.00 96.50 192 ASP A N 1
ATOM 1565 C CA . ASP A 1 192 ? -15.201 -0.097 32.789 1.00 96.50 192 ASP A CA 1
ATOM 1566 C C . ASP A 1 192 ? -14.364 -1.376 32.864 1.00 96.50 192 ASP A C 1
ATOM 1568 O O . ASP A 1 192 ? -14.421 -2.115 33.849 1.00 96.50 192 ASP A O 1
ATOM 1572 N N . GLY A 1 193 ? -13.621 -1.652 31.792 1.00 94.94 193 GLY A N 1
ATOM 1573 C CA . GLY A 1 193 ? -12.763 -2.829 31.696 1.00 94.94 193 GLY A CA 1
ATOM 1574 C C . GLY A 1 193 ? -13.526 -4.156 31.666 1.00 94.94 193 GLY A C 1
ATOM 1575 O O . GLY A 1 193 ? -14.698 -4.232 31.289 1.00 94.94 193 GLY A O 1
ATOM 1576 N N . GLN A 1 194 ? -12.840 -5.215 32.094 1.00 93.62 194 GLN A N 1
ATOM 1577 C CA . GLN A 1 194 ? -13.408 -6.540 32.331 1.00 93.62 194 GLN A CA 1
ATOM 1578 C C . GLN A 1 194 ? -13.391 -6.899 33.818 1.00 93.62 194 GLN A C 1
ATOM 1580 O O . GLN A 1 194 ? -12.572 -6.424 34.599 1.00 93.62 194 GLN A O 1
ATOM 1585 N N . THR A 1 195 ? -14.306 -7.779 34.208 1.00 90.94 195 THR A N 1
ATOM 1586 C CA . THR A 1 195 ? -14.395 -8.337 35.565 1.00 90.94 195 THR A CA 1
ATOM 1587 C C . THR A 1 195 ? -13.488 -9.551 35.776 1.00 90.94 195 THR A C 1
ATOM 1589 O O . THR A 1 195 ? -13.276 -9.965 36.918 1.00 90.94 195 THR A O 1
ATOM 1592 N N . ASP A 1 196 ? -12.944 -10.111 34.695 1.00 86.12 196 ASP A N 1
ATOM 1593 C CA . ASP A 1 196 ? -11.982 -11.206 34.689 1.00 86.12 196 ASP A CA 1
ATOM 1594 C C . ASP A 1 196 ? -10.754 -10.879 33.818 1.00 86.12 196 ASP A C 1
ATOM 1596 O O . ASP A 1 196 ? -10.683 -9.833 33.176 1.00 86.12 196 ASP A O 1
ATOM 1600 N N . ASN A 1 197 ? -9.774 -11.786 33.810 1.00 84.00 197 ASN A N 1
ATOM 1601 C CA . ASN A 1 197 ? -8.575 -11.678 32.974 1.00 84.00 197 ASN A CA 1
ATOM 1602 C C . ASN A 1 197 ? -8.651 -12.568 31.722 1.00 84.00 197 ASN A C 1
ATOM 1604 O O . ASN A 1 197 ? -7.610 -12.930 31.175 1.00 84.00 197 ASN A O 1
ATOM 1608 N N . ASN A 1 198 ? -9.851 -12.989 31.311 1.00 83.25 198 ASN A N 1
ATOM 1609 C CA . ASN A 1 198 ? -10.000 -13.831 30.130 1.00 83.25 198 ASN A CA 1
ATOM 1610 C C . ASN A 1 198 ? -9.813 -13.007 28.854 1.00 83.25 198 ASN A C 1
ATOM 1612 O O . ASN A 1 198 ? -10.031 -11.794 28.827 1.00 83.25 198 ASN A O 1
ATOM 1616 N N . VAL A 1 199 ? -9.413 -13.693 27.787 1.00 84.06 199 VAL A N 1
ATOM 1617 C CA . VAL A 1 199 ? -9.229 -13.090 26.470 1.00 84.06 199 VAL A CA 1
ATOM 1618 C C . VAL A 1 199 ? -10.589 -12.693 25.895 1.00 84.06 199 VAL A C 1
ATOM 1620 O O . VAL A 1 199 ? -11.490 -13.522 25.775 1.00 84.06 199 VAL A O 1
ATOM 1623 N N . PHE A 1 200 ? -10.723 -11.425 25.524 1.00 85.06 200 PHE A N 1
ATOM 1624 C CA . PHE A 1 200 ? -11.889 -10.886 24.831 1.00 85.06 200 PHE A CA 1
ATOM 1625 C C . PHE A 1 200 ? -11.724 -10.977 23.316 1.00 85.06 200 PHE A C 1
ATOM 1627 O O . PHE A 1 200 ? -12.648 -11.431 22.647 1.00 85.06 200 PHE A O 1
ATOM 1634 N N . PHE A 1 201 ? -10.542 -10.624 22.795 1.00 78.19 201 PHE A N 1
ATOM 1635 C CA . PHE A 1 201 ? -10.180 -10.755 21.377 1.00 78.19 201 PHE A CA 1
ATOM 1636 C C . PHE A 1 201 ? -9.044 -11.772 21.207 1.00 78.19 201 PHE A C 1
ATOM 1638 O O . PHE A 1 201 ? -7.936 -11.541 21.689 1.00 78.19 201 PHE A O 1
ATOM 1645 N N . LEU A 1 202 ? -9.305 -12.898 20.536 1.00 64.06 202 LEU A N 1
ATOM 1646 C CA . LEU A 1 202 ? -8.387 -14.039 20.484 1.00 64.06 202 LEU A CA 1
ATOM 1647 C C . LEU A 1 202 ? -7.125 -13.779 19.663 1.00 64.06 202 LEU A C 1
ATOM 1649 O O . LEU A 1 202 ? -6.048 -14.128 20.133 1.00 64.06 202 LEU A O 1
ATOM 1653 N N . ASN A 1 203 ? -7.247 -13.176 18.478 1.00 56.69 203 ASN A N 1
ATOM 1654 C CA . ASN A 1 203 ? -6.127 -13.012 17.538 1.00 56.69 203 ASN A CA 1
ATOM 1655 C C . ASN A 1 203 ? -4.941 -12.275 18.171 1.00 56.69 203 ASN A C 1
ATOM 1657 O O . ASN A 1 203 ? -3.797 -12.633 17.926 1.00 56.69 203 ASN A O 1
ATOM 1661 N N . ASN A 1 204 ? -5.240 -11.334 19.065 1.00 57.75 204 ASN A N 1
ATOM 1662 C CA . ASN A 1 204 ? -4.248 -10.558 19.797 1.00 57.75 204 ASN A CA 1
ATOM 1663 C C . ASN A 1 204 ? -4.159 -10.961 21.281 1.00 57.75 204 ASN A C 1
ATOM 1665 O O . ASN A 1 204 ? -3.464 -10.326 22.058 1.00 57.75 204 ASN A O 1
ATOM 1669 N N . ALA A 1 205 ? -4.903 -11.983 21.718 1.00 72.75 205 ALA A N 1
ATOM 1670 C CA . ALA A 1 205 ? -5.037 -12.384 23.121 1.00 72.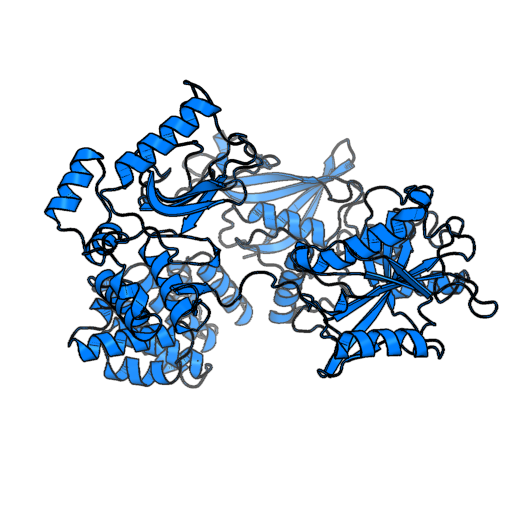75 205 ALA A CA 1
ATOM 1671 C C . ALA A 1 205 ? -5.358 -11.218 24.090 1.00 72.75 205 ALA A C 1
ATOM 1673 O O . ALA A 1 205 ? -4.891 -11.191 25.233 1.00 72.75 205 ALA A O 1
ATOM 1674 N N . GLN A 1 206 ? -6.164 -10.251 23.639 1.00 85.69 206 GLN A N 1
ATOM 1675 C CA . GLN A 1 206 ? -6.415 -8.999 24.357 1.00 85.69 206 GLN A CA 1
ATOM 1676 C C . GLN A 1 206 ? -7.549 -9.107 25.369 1.00 85.69 206 GLN A C 1
ATOM 1678 O O . GLN A 1 206 ? -8.553 -9.780 25.128 1.00 85.69 206 GLN A O 1
ATOM 1683 N N . ARG A 1 207 ? -7.441 -8.335 26.453 1.00 93.69 207 ARG A N 1
ATOM 1684 C CA . ARG A 1 207 ? -8.541 -8.028 27.379 1.00 93.69 207 ARG A CA 1
ATOM 1685 C C . ARG A 1 207 ? -8.660 -6.528 27.626 1.00 93.69 207 ARG A C 1
ATOM 1687 O O . ARG A 1 207 ? -7.653 -5.819 27.584 1.00 93.69 207 ARG A O 1
ATOM 1694 N N . PHE A 1 208 ? -9.856 -6.069 27.981 1.00 96.44 208 PHE A N 1
ATOM 1695 C CA . PHE A 1 208 ? -10.086 -4.700 28.437 1.00 96.44 208 PHE A CA 1
ATOM 1696 C C . PHE A 1 208 ? -9.515 -4.452 29.834 1.00 96.44 208 PHE A C 1
ATOM 1698 O O . PHE A 1 208 ? -9.571 -5.305 30.726 1.00 96.44 208 PHE A O 1
ATOM 1705 N N . ILE A 1 209 ? -8.995 -3.243 30.016 1.00 97.25 209 ILE A N 1
ATOM 1706 C CA . ILE A 1 209 ? -8.402 -2.742 31.253 1.00 97.25 209 ILE A CA 1
ATOM 1707 C C . ILE A 1 209 ? -9.390 -1.789 31.916 1.00 97.25 209 ILE A C 1
ATOM 1709 O O . ILE A 1 209 ? -9.922 -0.885 31.273 1.00 97.25 209 ILE A O 1
ATOM 1713 N N . SER A 1 210 ? -9.627 -1.970 33.213 1.00 96.69 210 SER A N 1
ATOM 1714 C CA . SER A 1 210 ? -10.389 -0.997 33.992 1.00 96.69 210 SER A CA 1
ATOM 1715 C C . SER A 1 210 ? -9.550 0.240 34.310 1.00 96.69 210 SER A C 1
ATOM 1717 O O . SER A 1 210 ? -8.351 0.154 34.592 1.00 96.69 210 SER A O 1
ATOM 1719 N N . ILE A 1 211 ? -10.198 1.402 34.407 1.00 95.50 211 ILE A N 1
ATOM 1720 C CA . ILE A 1 211 ? -9.552 2.655 34.816 1.00 95.50 211 ILE A CA 1
ATOM 1721 C C . ILE A 1 211 ? -8.879 2.559 36.199 1.00 95.50 211 ILE A C 1
ATOM 1723 O O . ILE A 1 211 ? -7.969 3.330 36.509 1.00 95.50 211 ILE A O 1
ATOM 1727 N N . GLN A 1 212 ? -9.296 1.611 37.051 1.00 93.69 212 GLN A N 1
ATOM 1728 C CA . GLN A 1 212 ? -8.650 1.370 38.345 1.00 93.69 212 GLN A CA 1
ATOM 1729 C C . GLN A 1 212 ? -7.362 0.534 38.251 1.00 93.69 212 GLN A C 1
ATOM 1731 O O . GLN A 1 212 ? -6.540 0.599 39.164 1.00 93.69 212 GLN A O 1
ATOM 1736 N N . GLU A 1 213 ? -7.156 -0.218 37.168 1.00 96.12 213 GLU A N 1
ATOM 1737 C CA . GLU A 1 213 ? -5.941 -1.011 36.933 1.00 96.12 213 GLU A CA 1
ATOM 1738 C C . GLU A 1 213 ? -4.796 -0.170 36.353 1.00 96.12 213 GLU A C 1
ATOM 1740 O O . GLU A 1 213 ? -3.626 -0.445 36.626 1.00 96.12 213 GLU A O 1
ATOM 1745 N N . VAL A 1 214 ? -5.130 0.883 35.599 1.00 97.00 214 VAL A N 1
ATOM 1746 C CA . VAL A 1 214 ? -4.196 1.740 34.846 1.00 97.00 214 VAL A CA 1
ATOM 1747 C C . VAL A 1 214 ? -2.953 2.131 35.646 1.00 97.00 214 VAL A C 1
ATOM 1749 O O . VAL A 1 214 ? -1.829 1.973 35.173 1.00 97.00 214 VAL A O 1
ATOM 1752 N N . GLU A 1 215 ? -3.129 2.649 36.865 1.00 95.62 215 GLU A N 1
ATOM 1753 C CA . GLU A 1 215 ? -2.005 3.156 37.660 1.00 95.62 215 GLU A CA 1
ATOM 1754 C C . GLU A 1 215 ? -1.020 2.051 38.053 1.00 95.62 215 GLU A C 1
ATOM 1756 O O . GLU A 1 215 ? 0.180 2.305 38.146 1.00 95.62 215 GLU A O 1
ATOM 1761 N N . GLU A 1 216 ? -1.506 0.836 38.299 1.00 96.69 216 GLU A N 1
ATOM 1762 C CA . GLU A 1 216 ? -0.642 -0.285 38.660 1.00 96.69 216 GLU A CA 1
ATOM 1763 C C . GLU A 1 216 ? 0.093 -0.835 37.435 1.00 96.69 216 GLU A C 1
ATOM 1765 O O . GLU A 1 216 ? 1.298 -1.084 37.502 1.00 96.69 216 GLU A O 1
ATOM 1770 N N . LEU A 1 217 ? -0.594 -0.916 36.292 1.00 96.62 217 LEU A N 1
ATOM 1771 C CA . LEU A 1 217 ? 0.007 -1.308 35.017 1.00 96.62 217 LEU A CA 1
ATOM 1772 C C . LEU A 1 217 ? 1.119 -0.341 34.606 1.00 96.62 217 LEU A C 1
ATOM 1774 O O . LEU A 1 217 ? 2.229 -0.769 34.306 1.00 96.62 217 LEU A O 1
ATOM 1778 N N . GLN A 1 218 ? 0.878 0.967 34.695 1.00 97.50 218 GLN A N 1
ATOM 1779 C CA . GLN A 1 218 ? 1.891 1.974 34.379 1.00 97.50 218 GLN A CA 1
ATOM 1780 C C . GLN A 1 218 ? 3.081 1.950 35.346 1.00 97.50 218 GLN A C 1
ATOM 1782 O O . GLN A 1 218 ? 4.210 2.198 34.928 1.00 97.50 218 GLN A O 1
ATOM 1787 N N . LYS A 1 219 ? 2.882 1.636 36.636 1.00 97.50 219 LYS A N 1
ATOM 1788 C CA . LYS A 1 219 ? 4.012 1.438 37.565 1.00 97.50 219 LYS A CA 1
ATOM 1789 C C . LYS A 1 219 ? 4.851 0.230 37.172 1.00 97.50 219 LYS A C 1
ATOM 1791 O O . LYS A 1 219 ? 6.079 0.306 37.235 1.00 97.50 219 LYS A O 1
ATOM 1796 N N . ARG A 1 220 ? 4.208 -0.877 36.795 1.00 96.75 220 ARG A N 1
ATOM 1797 C CA . ARG A 1 220 ? 4.881 -2.097 36.339 1.00 96.75 220 ARG A CA 1
ATOM 1798 C C . ARG A 1 220 ? 5.649 -1.847 35.042 1.00 96.75 220 ARG A C 1
ATOM 1800 O O . ARG A 1 220 ? 6.833 -2.162 34.991 1.00 96.75 220 ARG A O 1
ATOM 1807 N N . TRP A 1 221 ? 5.026 -1.184 34.073 1.00 97.38 221 TRP A N 1
ATOM 1808 C CA . TRP A 1 221 ? 5.651 -0.771 32.819 1.00 97.38 221 TRP A CA 1
ATOM 1809 C C . TRP A 1 221 ? 6.841 0.171 33.057 1.00 97.38 221 TRP A C 1
ATOM 1811 O O . TRP A 1 221 ? 7.953 -0.126 32.629 1.00 97.38 221 TRP A O 1
ATOM 1821 N N . LEU A 1 222 ? 6.682 1.240 33.842 1.00 97.62 222 LEU A N 1
ATOM 1822 C CA . LEU A 1 222 ? 7.804 2.121 34.184 1.00 97.62 222 LEU A CA 1
ATOM 1823 C C . LEU A 1 222 ? 8.934 1.360 34.895 1.00 97.62 222 LEU A C 1
ATOM 1825 O O . LEU A 1 222 ? 10.110 1.614 34.645 1.00 97.62 222 LEU A O 1
ATOM 1829 N N . SER A 1 223 ? 8.594 0.412 35.773 1.00 97.56 223 SER A N 1
ATOM 1830 C CA . SER A 1 223 ? 9.591 -0.436 36.436 1.00 97.56 223 SER A CA 1
ATOM 1831 C C . SER A 1 223 ? 10.337 -1.314 35.431 1.00 97.56 223 SER A C 1
ATOM 1833 O O . SER A 1 223 ? 11.553 -1.440 35.535 1.00 97.56 223 SER A O 1
ATOM 1835 N N . PHE A 1 224 ? 9.637 -1.884 34.447 1.00 96.44 224 PHE A N 1
ATOM 1836 C CA . PHE A 1 224 ? 10.238 -2.633 33.346 1.00 96.44 224 PHE A CA 1
ATOM 1837 C C . PHE A 1 224 ? 11.213 -1.757 32.548 1.00 96.44 224 PHE A C 1
ATOM 1839 O O . PHE A 1 224 ? 12.371 -2.136 32.381 1.00 96.44 224 PHE A O 1
ATOM 1846 N N . VAL A 1 225 ? 10.791 -0.554 32.147 1.00 97.06 225 VAL A N 1
ATOM 1847 C CA . VAL A 1 225 ? 11.639 0.383 31.394 1.00 97.06 225 VAL A CA 1
ATOM 1848 C C . VAL A 1 225 ? 12.889 0.751 32.197 1.00 97.06 225 VAL A C 1
ATOM 1850 O O . VAL A 1 225 ? 14.007 0.611 31.710 1.00 97.06 225 VAL A O 1
ATOM 1853 N N . VAL A 1 226 ? 12.734 1.138 33.466 1.00 97.50 226 VAL A N 1
ATOM 1854 C CA . VAL A 1 226 ? 13.870 1.507 34.329 1.00 97.50 226 VAL A CA 1
ATOM 1855 C C . VAL A 1 226 ? 14.828 0.333 34.559 1.00 97.50 226 VAL A C 1
ATOM 1857 O O . VAL A 1 226 ? 16.040 0.544 34.642 1.00 97.50 226 VAL A O 1
ATOM 1860 N N . ASN A 1 227 ? 14.317 -0.895 34.674 1.00 97.19 227 ASN A N 1
ATOM 1861 C CA . ASN A 1 227 ? 15.143 -2.078 34.914 1.00 97.19 227 ASN A CA 1
ATOM 1862 C C . ASN A 1 227 ? 15.962 -2.489 33.683 1.00 97.19 227 ASN A C 1
ATOM 1864 O O . ASN A 1 227 ? 17.103 -2.917 33.855 1.00 97.19 227 ASN A O 1
ATOM 1868 N N . ASN A 1 228 ? 15.408 -2.346 32.476 1.00 96.19 228 ASN A N 1
ATOM 1869 C CA . ASN A 1 228 ? 16.069 -2.764 31.235 1.00 96.19 228 ASN A CA 1
ATOM 1870 C C . ASN A 1 228 ? 16.917 -1.650 30.598 1.00 96.19 228 ASN A C 1
ATOM 1872 O O . ASN A 1 228 ? 17.994 -1.923 30.074 1.00 96.19 228 ASN A O 1
ATOM 1876 N N . TYR A 1 229 ? 16.491 -0.389 30.713 1.00 96.06 229 TYR A N 1
ATOM 1877 C CA . TYR A 1 229 ? 17.120 0.759 30.044 1.00 96.06 229 TYR A CA 1
ATOM 1878 C C . TYR A 1 229 ? 17.822 1.738 31.000 1.00 96.06 229 TYR A C 1
ATOM 1880 O O . TYR A 1 229 ? 18.504 2.673 30.578 1.00 96.06 229 TYR A O 1
ATOM 1888 N N . GLY A 1 230 ? 17.712 1.516 32.312 1.00 95.62 230 GLY A N 1
ATOM 1889 C CA . GLY A 1 230 ? 18.362 2.332 33.332 1.00 95.62 230 GLY A CA 1
ATOM 1890 C C . GLY A 1 230 ? 17.608 3.620 33.670 1.00 95.62 230 GLY A C 1
ATOM 1891 O O . GLY A 1 230 ? 16.485 3.860 33.245 1.00 95.62 230 GLY A O 1
ATOM 1892 N N . LYS A 1 231 ? 18.220 4.470 34.505 1.00 93.88 231 LYS A N 1
ATOM 1893 C CA . LYS A 1 231 ? 17.575 5.691 35.034 1.00 93.88 231 LYS A CA 1
ATOM 1894 C C . LYS A 1 231 ? 17.473 6.848 34.038 1.00 93.88 231 LYS A C 1
ATOM 1896 O O . LYS A 1 231 ? 16.737 7.782 34.328 1.00 93.88 231 LYS A O 1
ATOM 1901 N N . ASN A 1 232 ? 18.213 6.777 32.935 1.00 93.81 232 ASN A N 1
ATOM 1902 C CA . ASN A 1 232 ? 18.262 7.797 31.887 1.00 93.81 232 ASN A CA 1
ATOM 1903 C C . ASN A 1 232 ? 17.478 7.340 30.647 1.00 93.81 232 ASN A C 1
ATOM 1905 O O . ASN A 1 232 ? 17.822 7.698 29.528 1.00 93.81 232 ASN A O 1
ATOM 1909 N N . TRP A 1 233 ? 16.464 6.490 30.829 1.00 95.19 233 TRP A N 1
ATOM 1910 C CA . TRP A 1 233 ? 15.660 5.966 29.726 1.00 95.19 233 TRP A CA 1
ATOM 1911 C C . TRP A 1 233 ? 14.950 7.077 28.941 1.00 95.19 233 TRP A C 1
ATOM 1913 O O . TRP A 1 233 ? 14.646 6.888 27.775 1.00 95.19 233 TRP A O 1
ATOM 1923 N N . GLN A 1 234 ? 14.715 8.239 29.560 1.00 95.00 234 GLN A N 1
ATOM 1924 C CA . GLN A 1 234 ? 14.128 9.415 28.913 1.00 95.00 234 GLN A CA 1
ATOM 1925 C C . GLN A 1 234 ? 15.034 10.035 27.842 1.00 95.00 234 GLN A C 1
ATOM 1927 O O . GLN A 1 234 ? 14.542 10.785 27.010 1.00 95.00 234 GLN A O 1
ATOM 1932 N N . ASP A 1 235 ? 16.339 9.750 27.881 1.00 92.88 235 ASP A N 1
ATOM 1933 C CA . ASP A 1 235 ? 17.298 10.219 26.877 1.00 92.88 235 ASP A CA 1
ATOM 1934 C C . ASP A 1 235 ? 17.401 9.241 25.689 1.00 92.88 235 ASP A C 1
ATOM 1936 O O . ASP A 1 235 ? 18.164 9.485 24.755 1.00 92.88 235 ASP A O 1
ATOM 1940 N N . LEU A 1 236 ? 16.696 8.103 25.745 1.00 91.00 236 LEU A N 1
ATOM 1941 C CA . LEU A 1 236 ? 16.688 7.102 24.685 1.00 91.00 236 LEU A CA 1
ATOM 1942 C C . LEU A 1 236 ? 15.548 7.371 23.713 1.00 91.00 236 LEU A C 1
ATOM 1944 O O . LEU A 1 236 ? 14.401 7.549 24.120 1.00 91.00 236 LEU A O 1
ATOM 1948 N N . THR A 1 237 ? 15.882 7.297 22.434 1.00 85.44 237 THR A N 1
ATOM 1949 C CA . THR A 1 237 ? 14.941 7.356 21.322 1.00 85.44 237 THR A CA 1
ATOM 1950 C C . THR A 1 237 ? 15.123 6.122 20.446 1.00 85.44 237 THR A C 1
ATOM 1952 O O . THR A 1 237 ? 16.221 5.560 20.364 1.00 85.44 237 THR A O 1
ATOM 1955 N N . PHE A 1 238 ? 14.052 5.704 19.784 1.00 80.19 238 PHE A N 1
ATOM 1956 C CA . PHE A 1 238 ? 14.110 4.778 18.658 1.00 80.19 238 PHE A CA 1
ATOM 1957 C C . PHE A 1 238 ? 14.926 5.408 17.520 1.00 80.19 238 PHE A C 1
ATOM 1959 O O . PHE A 1 238 ? 15.017 6.640 17.431 1.00 80.19 238 PHE A O 1
ATOM 1966 N N . SER A 1 239 ? 15.572 4.583 16.694 1.00 71.69 239 SER A N 1
ATOM 1967 C CA . SER A 1 239 ? 16.286 5.088 15.519 1.00 71.69 239 SER A CA 1
ATOM 1968 C C . SER A 1 239 ? 15.272 5.620 14.497 1.00 71.69 239 SER A C 1
ATOM 1970 O O . SER A 1 239 ? 14.143 5.137 14.456 1.00 71.69 239 SER A O 1
ATOM 1972 N N . SER A 1 240 ? 15.654 6.608 13.684 1.00 59.28 240 SER A N 1
ATOM 1973 C CA . SER A 1 240 ? 14.789 7.126 12.610 1.00 59.28 240 SER A CA 1
ATOM 1974 C C . SER A 1 240 ? 14.435 6.061 11.571 1.00 59.2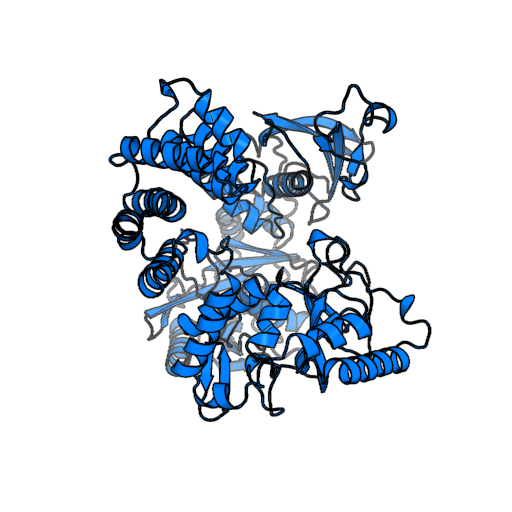8 240 SER A C 1
ATOM 1976 O O . SER A 1 240 ? 13.422 6.183 10.899 1.00 59.28 240 SER A O 1
ATOM 1978 N N . ASP A 1 241 ? 15.259 5.018 11.455 1.00 56.00 241 ASP A N 1
ATOM 1979 C CA . ASP A 1 241 ? 15.044 3.920 10.513 1.00 56.00 241 ASP A CA 1
ATOM 1980 C C . ASP A 1 241 ? 14.014 2.901 11.047 1.00 56.00 241 ASP A C 1
ATOM 1982 O O . ASP A 1 241 ? 13.477 2.115 10.272 1.00 56.00 241 ASP A O 1
ATOM 1986 N N . ASP A 1 242 ? 13.733 2.921 12.358 1.00 55.50 242 ASP A N 1
ATOM 1987 C CA . ASP A 1 242 ? 12.852 1.967 13.049 1.00 55.50 242 ASP A CA 1
ATOM 1988 C C . ASP A 1 242 ? 11.553 2.609 13.588 1.00 55.50 242 ASP A C 1
ATOM 1990 O O . ASP A 1 242 ? 10.723 1.906 14.162 1.00 55.50 242 ASP A O 1
ATOM 1994 N N . PHE A 1 243 ? 11.380 3.932 13.471 1.00 67.25 243 PHE A N 1
ATOM 1995 C CA . PHE A 1 243 ? 10.240 4.673 14.029 1.00 67.25 243 PHE A CA 1
ATOM 1996 C C . PHE A 1 243 ? 9.633 5.602 12.978 1.00 67.25 243 PHE A C 1
ATOM 1998 O O . PHE A 1 243 ? 10.105 6.718 12.775 1.00 67.25 243 PHE A O 1
ATOM 2005 N N . PHE A 1 244 ? 8.594 5.105 12.308 1.00 57.41 244 PHE A N 1
ATOM 2006 C CA . PHE A 1 244 ? 7.982 5.741 11.138 1.00 57.41 244 PHE A CA 1
ATOM 2007 C C . PHE A 1 244 ? 6.936 6.816 11.478 1.00 57.41 244 PHE A C 1
ATOM 2009 O O . PHE A 1 244 ? 6.577 7.588 10.597 1.00 57.41 244 PHE A O 1
ATOM 2016 N N . ASP A 1 245 ? 6.488 6.892 12.737 1.00 66.50 245 ASP A N 1
ATOM 2017 C CA . ASP A 1 245 ? 5.423 7.797 13.203 1.00 66.50 245 ASP A CA 1
ATOM 2018 C C . ASP A 1 245 ? 5.978 9.020 13.975 1.00 66.50 245 ASP A C 1
ATOM 2020 O O . ASP A 1 245 ? 5.381 9.479 14.957 1.00 66.50 245 ASP A O 1
ATOM 2024 N N . ASP A 1 246 ? 7.159 9.530 13.605 1.00 68.75 246 ASP A N 1
ATOM 2025 C CA . ASP A 1 246 ? 7.881 10.564 14.370 1.00 68.75 246 ASP A CA 1
ATOM 2026 C C . ASP A 1 246 ? 7.289 11.979 14.300 1.00 68.75 246 ASP A C 1
ATOM 2028 O O . ASP A 1 246 ? 7.622 12.842 15.121 1.00 68.75 246 ASP A O 1
ATOM 2032 N N . ASP A 1 247 ? 6.352 12.187 13.383 1.00 74.31 247 ASP A N 1
ATOM 2033 C CA . ASP A 1 247 ? 5.529 13.379 13.223 1.00 74.31 247 ASP A CA 1
ATOM 2034 C C . ASP A 1 247 ? 4.192 13.304 13.987 1.00 74.31 247 ASP A C 1
ATOM 2036 O O . ASP A 1 247 ? 3.592 14.349 14.268 1.00 74.31 247 ASP A O 1
ATOM 2040 N N . ILE A 1 248 ? 3.767 12.102 14.399 1.00 75.62 248 ILE A N 1
ATOM 2041 C CA . ILE A 1 248 ? 2.474 11.835 15.057 1.00 75.62 248 ILE A CA 1
ATOM 2042 C C . ILE A 1 248 ? 2.647 11.483 16.546 1.00 75.62 248 ILE A C 1
ATOM 2044 O O . ILE A 1 248 ? 1.891 11.948 17.409 1.00 75.62 248 ILE A O 1
ATOM 2048 N N . ILE A 1 249 ? 3.657 10.676 16.889 1.00 86.81 249 ILE A N 1
ATOM 2049 C CA . ILE A 1 249 ? 3.872 10.138 18.238 1.00 86.81 249 ILE A CA 1
ATOM 2050 C C . ILE A 1 249 ? 5.219 10.597 18.785 1.00 86.81 249 ILE A C 1
ATOM 2052 O O . ILE A 1 249 ? 6.259 10.523 18.135 1.00 86.81 249 ILE A O 1
ATOM 2056 N N . LYS A 1 250 ? 5.245 11.016 20.056 1.00 90.62 250 LYS A N 1
ATOM 2057 C CA . LYS A 1 250 ? 6.516 11.321 20.720 1.00 90.62 250 LYS A CA 1
ATOM 2058 C C . LYS A 1 250 ? 7.379 10.065 20.813 1.00 90.62 250 LYS A C 1
ATOM 2060 O O . LYS A 1 250 ? 6.997 9.100 21.471 1.00 90.62 250 LYS A O 1
ATOM 2065 N N . ASN A 1 251 ? 8.577 10.135 20.241 1.00 89.88 251 ASN A N 1
ATOM 2066 C CA . ASN A 1 251 ? 9.595 9.094 20.328 1.00 89.88 251 ASN A CA 1
ATOM 2067 C C . ASN A 1 251 ? 10.105 8.953 21.777 1.00 89.88 251 ASN A C 1
ATOM 2069 O O . ASN A 1 251 ? 11.026 9.648 22.210 1.00 89.88 251 ASN A O 1
ATOM 2073 N N . GLN A 1 252 ? 9.448 8.095 22.555 1.00 93.12 252 GLN A N 1
ATOM 2074 C CA . GLN A 1 252 ? 9.782 7.814 23.947 1.00 93.12 252 GLN A CA 1
ATOM 2075 C C . GLN A 1 252 ? 9.310 6.412 24.342 1.00 93.12 252 GLN A C 1
ATOM 2077 O O . GLN A 1 252 ? 8.352 5.880 23.797 1.00 93.12 252 GLN A O 1
ATOM 2082 N N . LEU A 1 253 ? 9.947 5.809 25.346 1.00 94.69 253 LEU A N 1
ATOM 2083 C CA . LEU A 1 253 ? 9.586 4.458 25.801 1.00 94.69 253 LEU A CA 1
ATOM 2084 C C . LEU A 1 253 ? 8.325 4.425 26.681 1.00 94.69 253 LEU A C 1
ATOM 2086 O O . LEU A 1 253 ? 7.673 3.390 26.796 1.00 94.69 253 LEU A O 1
ATOM 2090 N N . PHE A 1 254 ? 8.007 5.524 27.370 1.00 96.75 254 PHE A N 1
ATOM 2091 C CA . PHE A 1 254 ? 6.922 5.565 28.349 1.00 96.75 254 PHE A CA 1
ATOM 2092 C C . PHE A 1 254 ? 6.438 6.993 28.619 1.00 96.75 254 PHE A C 1
ATOM 2094 O O . PHE A 1 254 ? 7.248 7.893 28.841 1.00 96.75 254 PHE A O 1
ATOM 2101 N N . SER A 1 255 ? 5.121 7.157 28.766 1.00 95.81 255 SER A N 1
ATOM 2102 C CA . SER A 1 255 ? 4.500 8.354 29.337 1.00 95.81 255 SER A CA 1
ATOM 2103 C C . SER A 1 255 ? 3.458 7.999 30.391 1.00 95.81 255 SER A C 1
ATOM 2105 O O . SER A 1 255 ? 2.647 7.092 30.223 1.00 95.81 255 SER A O 1
ATOM 2107 N N . GLN A 1 256 ? 3.395 8.785 31.471 1.00 95.31 256 GLN A N 1
ATOM 2108 C CA . GLN A 1 256 ? 2.302 8.680 32.453 1.00 95.31 256 GLN A CA 1
ATOM 2109 C C . GLN A 1 256 ? 0.934 9.057 31.867 1.00 95.31 256 GLN A C 1
ATOM 2111 O O . GLN A 1 256 ? -0.099 8.750 32.472 1.00 95.31 256 GLN A O 1
ATOM 2116 N N . ARG A 1 257 ? 0.937 9.737 30.718 1.00 95.75 257 ARG A N 1
ATOM 2117 C CA . ARG A 1 257 ? -0.243 10.172 29.973 1.00 95.75 257 ARG A CA 1
ATOM 2118 C C . ARG A 1 257 ? -0.673 9.177 28.889 1.00 95.75 257 ARG A C 1
ATOM 2120 O O . ARG A 1 257 ? -1.722 9.385 28.298 1.00 95.75 257 ARG A O 1
ATOM 2127 N N . TRP A 1 258 ? 0.068 8.084 28.694 1.00 97.25 258 TRP A N 1
ATOM 2128 C CA . TRP A 1 258 ? -0.367 6.943 27.885 1.00 97.25 258 TRP A CA 1
ATOM 2129 C C . TRP A 1 258 ? -1.222 6.011 28.735 1.00 97.25 258 TRP A C 1
ATOM 2131 O O . TRP A 1 258 ? -0.712 5.332 29.629 1.00 97.25 258 TRP A O 1
ATOM 2141 N N . ILE A 1 259 ? -2.537 6.042 28.522 1.00 97.94 259 ILE A N 1
ATOM 2142 C CA . ILE A 1 259 ? -3.514 5.346 29.364 1.00 97.94 259 ILE A CA 1
ATOM 2143 C C . ILE A 1 259 ? -3.926 4.033 28.686 1.00 97.94 259 ILE A C 1
ATOM 2145 O O . ILE A 1 259 ? -4.714 4.080 27.741 1.00 97.94 259 ILE A O 1
ATOM 2149 N N . PRO A 1 260 ? -3.434 2.866 29.144 1.00 97.81 260 PRO A N 1
ATOM 2150 C CA . PRO A 1 260 ? -3.758 1.588 28.524 1.00 97.81 260 PRO A CA 1
ATOM 2151 C C . PRO A 1 260 ? -5.234 1.227 28.743 1.00 97.81 260 PRO A C 1
ATOM 2153 O O . PRO A 1 260 ? -5.749 1.366 29.854 1.00 97.81 260 PRO A O 1
ATOM 2156 N N . PHE A 1 261 ? -5.900 0.746 27.691 1.00 97.25 261 PHE A N 1
ATOM 2157 C CA . PHE A 1 261 ? -7.304 0.309 27.720 1.00 97.25 261 PHE A CA 1
ATOM 2158 C C . PHE A 1 261 ? -7.509 -1.129 27.215 1.00 97.25 261 PHE A C 1
ATOM 2160 O O . PHE A 1 261 ? -8.503 -1.761 27.578 1.00 97.25 261 PHE A O 1
ATOM 2167 N N . LEU A 1 262 ? -6.546 -1.679 26.465 1.00 96.25 262 LEU A N 1
ATOM 2168 C CA . LEU A 1 262 ? -6.417 -3.113 26.188 1.00 96.25 262 LEU A CA 1
ATOM 2169 C C . LEU A 1 262 ? -5.006 -3.586 26.549 1.00 96.25 262 LEU A C 1
ATOM 2171 O O . LEU A 1 262 ? -4.043 -2.831 26.405 1.00 96.25 262 LEU A O 1
ATOM 2175 N N . MET A 1 263 ? -4.881 -4.832 27.008 1.00 93.81 263 MET A N 1
ATOM 2176 C CA . MET A 1 263 ? -3.581 -5.491 27.171 1.00 93.81 263 MET A CA 1
ATOM 2177 C C . MET A 1 263 ? -3.566 -6.910 26.629 1.00 93.81 263 MET A C 1
ATOM 2179 O O . MET A 1 263 ? -4.565 -7.627 26.728 1.00 93.81 263 MET A O 1
ATOM 2183 N N . GLN A 1 264 ? -2.381 -7.321 26.192 1.00 88.69 264 GLN A N 1
ATOM 2184 C CA . GLN A 1 264 ? -2.015 -8.683 25.825 1.00 88.69 264 GLN A CA 1
ATOM 2185 C C . GLN A 1 264 ? -0.584 -9.008 26.277 1.00 88.69 264 GLN A C 1
ATOM 2187 O O . GLN A 1 264 ? 0.061 -8.217 26.972 1.00 88.69 264 GLN A O 1
ATOM 2192 N N . HIS A 1 265 ? -0.107 -10.192 25.895 1.00 82.38 265 HIS A N 1
ATOM 2193 C CA . HIS A 1 265 ? 1.312 -10.524 25.945 1.00 82.38 265 HIS A CA 1
ATOM 2194 C C . HIS A 1 265 ? 1.772 -10.922 24.544 1.00 82.38 265 HIS A C 1
ATOM 2196 O O . HIS A 1 265 ? 1.075 -11.688 23.879 1.00 82.38 265 HIS A O 1
ATOM 2202 N N . ASN A 1 266 ? 2.935 -10.431 24.122 1.00 71.69 266 ASN A N 1
ATOM 2203 C CA . ASN A 1 266 ? 3.537 -10.815 22.849 1.00 71.69 266 ASN A CA 1
ATOM 2204 C C . ASN A 1 266 ? 4.113 -12.244 22.905 1.00 71.69 266 ASN A C 1
ATOM 2206 O O . ASN A 1 266 ? 4.104 -12.901 23.950 1.00 71.69 266 ASN A O 1
ATOM 2210 N N . GLU A 1 267 ? 4.652 -12.738 21.787 1.00 69.50 267 GLU A N 1
ATOM 2211 C CA . GLU A 1 267 ? 5.197 -14.104 21.678 1.00 69.50 267 GLU A CA 1
ATOM 2212 C C . GLU A 1 267 ? 6.316 -14.409 22.686 1.00 69.50 267 GLU A C 1
ATOM 2214 O O . GLU A 1 267 ? 6.512 -15.555 23.096 1.00 69.50 267 GLU A O 1
ATOM 2219 N N . GLN A 1 268 ? 7.045 -13.377 23.114 1.00 69.69 268 GLN A N 1
ATOM 2220 C CA . GLN A 1 268 ? 8.122 -13.482 24.101 1.00 69.69 268 GLN A CA 1
ATOM 2221 C C . GLN A 1 268 ? 7.594 -13.450 25.544 1.00 69.69 268 GLN A C 1
ATOM 2223 O O . GLN A 1 268 ? 8.360 -13.629 26.493 1.00 69.69 268 GLN A O 1
ATOM 2228 N N . GLY A 1 269 ? 6.286 -13.252 25.720 1.00 79.94 269 GLY A N 1
ATOM 2229 C CA . GLY A 1 269 ? 5.616 -13.132 27.007 1.00 79.94 269 GLY A CA 1
ATOM 2230 C C . GLY A 1 269 ? 5.738 -11.748 27.644 1.00 79.94 269 GLY A C 1
ATOM 2231 O O . GLY A 1 269 ? 5.370 -11.602 28.811 1.00 79.94 269 GLY A O 1
ATOM 2232 N N . ASN A 1 270 ? 6.246 -10.746 26.920 1.00 84.94 270 ASN A N 1
ATOM 2233 C CA . ASN A 1 270 ? 6.273 -9.368 27.399 1.00 84.94 270 ASN A CA 1
ATOM 2234 C C . ASN A 1 270 ? 4.898 -8.725 27.231 1.00 84.94 270 ASN A C 1
ATOM 2236 O O . ASN A 1 270 ? 4.105 -9.127 26.385 1.00 84.94 270 ASN A O 1
ATOM 2240 N N . GLU A 1 271 ? 4.614 -7.730 28.063 1.00 92.06 271 GLU A N 1
ATOM 2241 C CA . GLU A 1 271 ? 3.343 -7.014 28.030 1.00 92.06 271 GLU A CA 1
ATOM 2242 C C . GLU A 1 271 ? 3.243 -6.125 26.793 1.00 92.06 271 GLU A C 1
ATOM 2244 O O . GLU A 1 271 ? 4.220 -5.517 26.362 1.00 92.06 271 GLU A O 1
ATOM 2249 N N . GLU A 1 272 ? 2.034 -6.021 26.267 1.00 92.88 272 GLU A N 1
ATOM 2250 C CA . GLU A 1 272 ? 1.715 -5.155 25.144 1.00 92.88 272 GLU A CA 1
ATOM 2251 C C . GLU A 1 272 ? 0.358 -4.497 25.380 1.00 92.88 272 GLU A C 1
ATOM 2253 O O . GLU A 1 272 ? -0.544 -5.096 25.980 1.00 92.88 272 GLU A O 1
ATOM 2258 N N . TYR A 1 273 ? 0.240 -3.239 24.963 1.00 96.19 273 TYR A N 1
ATOM 2259 C CA . TYR A 1 273 ? -0.858 -2.361 25.340 1.00 96.19 273 TYR A CA 1
ATOM 2260 C C . TYR A 1 273 ? -1.395 -1.590 24.143 1.00 96.19 273 TYR A C 1
ATOM 2262 O O . TYR A 1 273 ? -0.614 -0.999 23.409 1.00 96.19 273 TYR A O 1
ATOM 2270 N N . LEU A 1 274 ? -2.720 -1.469 24.040 1.00 96.38 274 LEU A N 1
ATOM 2271 C CA . LEU A 1 274 ? -3.320 -0.344 23.320 1.00 96.38 274 LEU A CA 1
ATOM 2272 C C . LEU A 1 274 ? -3.639 0.759 24.321 1.00 96.38 274 LEU A C 1
ATOM 2274 O O . LEU A 1 274 ? -4.254 0.505 25.365 1.00 96.38 274 LEU A O 1
ATOM 2278 N N . CYS A 1 275 ? -3.209 1.976 24.010 1.00 97.62 275 CYS A N 1
ATOM 2279 C CA . CYS A 1 275 ? -3.270 3.122 24.905 1.00 97.62 275 CYS A CA 1
ATOM 2280 C C . CYS A 1 275 ? -3.977 4.310 24.261 1.00 97.62 275 CYS A C 1
ATOM 2282 O O . CYS A 1 275 ? -3.832 4.545 23.068 1.00 97.62 275 CYS A O 1
ATOM 2284 N N . PHE A 1 276 ? -4.671 5.099 25.082 1.00 98.00 276 PHE A N 1
ATOM 2285 C CA . PHE A 1 276 ? -4.980 6.488 24.754 1.00 98.00 276 PHE A CA 1
ATOM 2286 C C . PHE A 1 276 ? -3.719 7.330 24.937 1.00 98.00 276 PHE A C 1
ATOM 2288 O O . PHE A 1 276 ? -3.143 7.341 26.031 1.00 98.00 276 PHE A O 1
ATOM 2295 N N . ASP A 1 277 ? -3.310 8.044 23.898 1.00 97.12 277 ASP A N 1
ATOM 2296 C CA . ASP A 1 277 ? -2.181 8.961 23.927 1.00 97.12 277 ASP A CA 1
ATOM 2297 C C . ASP A 1 277 ? -2.640 10.388 24.259 1.00 97.12 277 ASP A C 1
ATOM 2299 O O . ASP A 1 277 ? -3.152 11.125 23.418 1.00 97.12 277 ASP A O 1
ATOM 2303 N N . PHE A 1 278 ? -2.452 10.792 25.519 1.00 96.56 278 PHE A N 1
ATOM 2304 C CA . PHE A 1 278 ? -2.653 12.179 25.964 1.00 96.56 278 PHE A CA 1
ATOM 2305 C C . PHE A 1 278 ? -1.339 12.968 26.054 1.00 96.56 278 PHE A C 1
ATOM 2307 O O . PHE A 1 278 ? -1.264 13.994 26.740 1.00 96.56 278 PHE A O 1
ATOM 2314 N N . ASP A 1 279 ? -0.282 12.462 25.422 1.00 94.44 279 ASP A N 1
ATOM 2315 C CA . ASP A 1 279 ? 1.035 13.080 25.314 1.00 94.44 279 ASP A CA 1
ATOM 2316 C C . ASP A 1 279 ? 1.455 13.246 23.849 1.00 94.44 279 ASP A C 1
ATOM 2318 O O . ASP A 1 279 ? 2.642 13.161 23.540 1.00 94.44 279 ASP A O 1
ATOM 2322 N N . SER A 1 280 ? 0.496 13.528 22.971 1.00 89.12 280 SER A N 1
ATOM 2323 C CA . SER A 1 280 ? 0.704 13.699 21.534 1.00 89.12 280 SER A CA 1
ATOM 2324 C C . SER A 1 280 ? 1.664 14.848 21.187 1.00 89.12 280 SER A C 1
ATOM 2326 O O . SER A 1 280 ? 1.950 15.730 22.016 1.00 89.12 280 SER A O 1
ATOM 2328 N N . ILE A 1 281 ? 2.196 14.825 19.958 1.00 87.50 281 ILE A N 1
ATOM 2329 C CA . ILE A 1 281 ? 3.032 15.904 19.407 1.00 87.50 281 ILE A CA 1
ATOM 2330 C C . ILE A 1 281 ? 2.179 17.153 19.161 1.00 87.50 281 ILE A C 1
ATOM 2332 O O . ILE A 1 281 ? 2.523 18.227 19.667 1.00 87.50 281 ILE A O 1
ATOM 2336 N N . ASN A 1 282 ? 1.054 17.001 18.456 1.00 84.44 282 ASN A N 1
ATOM 2337 C CA . ASN A 1 282 ? 0.129 18.089 18.144 1.00 84.44 282 ASN A CA 1
ATOM 2338 C C . ASN A 1 282 ? -1.110 18.053 19.052 1.00 84.44 282 ASN A C 1
ATOM 2340 O O . ASN A 1 282 ? -1.509 17.005 19.563 1.00 84.44 282 ASN A O 1
ATOM 2344 N N . GLU A 1 283 ? -1.741 19.213 19.267 1.00 82.94 283 GLU A N 1
ATOM 2345 C CA . GLU A 1 283 ? -2.971 19.302 20.076 1.00 82.94 283 GLU A CA 1
ATOM 2346 C C . GLU A 1 283 ? -4.167 18.595 19.415 1.00 82.94 283 GLU A C 1
ATOM 2348 O O . GLU A 1 283 ? -5.058 18.129 20.121 1.00 82.94 283 GLU A O 1
ATOM 2353 N N . GLU A 1 284 ? -4.189 18.505 18.083 1.00 81.00 284 GLU A N 1
ATOM 2354 C CA . GLU A 1 284 ? -5.255 17.839 17.319 1.00 81.00 284 GLU A CA 1
ATOM 2355 C C . GLU A 1 284 ? -5.255 16.311 17.468 1.00 81.00 284 GLU A C 1
ATOM 2357 O O . GLU A 1 284 ? -6.313 15.691 17.383 1.00 81.00 284 GLU A O 1
ATOM 2362 N N . ASP A 1 285 ? -4.102 15.740 17.813 1.00 85.19 285 ASP A N 1
ATOM 2363 C CA . ASP A 1 285 ? -3.879 14.305 18.015 1.00 85.19 285 ASP A CA 1
ATOM 2364 C C . ASP A 1 285 ? -4.186 13.852 19.459 1.00 85.19 285 ASP A C 1
ATOM 2366 O O . ASP A 1 285 ? -4.002 12.691 19.834 1.00 85.19 285 ASP A O 1
ATOM 2370 N N . PHE A 1 286 ? -4.639 14.771 20.320 1.00 91.25 286 PHE A N 1
ATOM 2371 C CA . PHE A 1 286 ? -4.879 14.495 21.735 1.00 91.25 286 PHE A CA 1
ATOM 2372 C C . PHE A 1 286 ? -5.981 13.439 21.931 1.00 91.25 286 PHE A C 1
ATOM 2374 O O . PHE A 1 286 ? -7.168 13.706 21.733 1.00 91.25 286 PHE A O 1
ATOM 2381 N N . GLY A 1 287 ? -5.598 12.253 22.414 1.00 92.31 287 GLY A N 1
ATOM 2382 C CA . GLY A 1 287 ? -6.499 11.114 22.611 1.00 92.31 287 GLY A CA 1
ATOM 2383 C C . GLY A 1 287 ? -6.486 10.079 21.484 1.00 92.31 287 GLY A C 1
ATOM 2384 O O . GLY A 1 287 ? -7.317 9.164 21.518 1.00 92.31 287 GLY A O 1
ATOM 2385 N N . GLN A 1 288 ? -5.550 10.181 20.534 1.00 94.62 288 GLN A N 1
ATOM 2386 C CA . GLN A 1 288 ? -5.276 9.123 19.560 1.00 94.62 288 GLN A CA 1
ATOM 2387 C C . GLN A 1 288 ? -4.935 7.790 20.238 1.00 94.62 288 GLN A C 1
ATOM 2389 O O . GLN A 1 288 ? -4.583 7.735 21.420 1.00 94.62 288 GLN A O 1
ATOM 2394 N N . LEU A 1 289 ? -5.064 6.695 19.496 1.00 96.38 289 LEU A N 1
ATOM 2395 C CA . LEU A 1 289 ? -4.729 5.362 19.976 1.00 96.38 289 LEU A CA 1
ATOM 2396 C C . LEU A 1 289 ? -3.357 4.955 19.462 1.00 96.38 289 LEU A C 1
ATOM 2398 O O . LEU A 1 289 ? -3.093 5.065 18.267 1.00 96.38 289 LEU A O 1
ATOM 2402 N N . ILE A 1 290 ? -2.541 4.422 20.364 1.00 94.75 290 ILE A N 1
ATOM 2403 C CA . ILE A 1 290 ? -1.222 3.868 20.054 1.00 94.75 290 ILE A CA 1
ATOM 2404 C C . ILE A 1 290 ? -1.116 2.435 20.573 1.00 94.75 290 ILE A C 1
ATOM 2406 O O . ILE A 1 290 ? -1.749 2.086 21.578 1.00 94.75 290 ILE A O 1
ATOM 2410 N N . SER A 1 291 ? -0.303 1.618 19.912 1.00 93.31 291 SER A N 1
ATOM 2411 C CA . SER A 1 291 ? 0.139 0.317 20.408 1.00 93.31 291 SER A CA 1
ATOM 2412 C C . SER A 1 291 ? 1.519 0.454 21.023 1.00 93.31 291 SER A C 1
ATOM 2414 O O . SER A 1 291 ? 2.347 1.200 20.514 1.00 93.31 291 SER A O 1
ATOM 2416 N N . VAL A 1 292 ? 1.776 -0.253 22.121 1.00 94.12 292 VAL A N 1
ATOM 2417 C CA . VAL A 1 292 ? 3.099 -0.306 22.741 1.00 94.12 292 VAL A CA 1
ATOM 2418 C C . VAL A 1 292 ? 3.448 -1.739 23.104 1.00 94.12 292 VAL A C 1
ATOM 2420 O O . VAL A 1 292 ? 2.823 -2.316 23.998 1.00 94.12 292 VAL A O 1
ATOM 2423 N N . SER A 1 293 ? 4.474 -2.286 22.451 1.00 92.38 293 SER A N 1
ATOM 2424 C CA . SER A 1 293 ? 4.984 -3.639 22.689 1.00 92.38 293 SER A CA 1
ATOM 2425 C C . SER A 1 293 ? 6.310 -3.576 23.441 1.00 92.38 293 SER A C 1
ATOM 2427 O O . SER A 1 293 ? 7.310 -3.054 22.941 1.00 92.38 293 SER A O 1
ATOM 2429 N N . LEU A 1 294 ? 6.326 -4.075 24.682 1.00 93.56 294 LEU A N 1
ATOM 2430 C CA . LEU A 1 294 ? 7.507 -3.989 25.536 1.00 93.56 294 LEU A CA 1
ATOM 2431 C C . LEU A 1 294 ? 8.548 -5.042 25.136 1.00 93.56 294 LEU A C 1
ATOM 2433 O O . LEU A 1 294 ? 8.246 -6.211 24.885 1.00 93.56 294 LEU A O 1
ATOM 2437 N N . SER A 1 295 ? 9.814 -4.641 25.190 1.00 92.75 295 SER A N 1
ATOM 2438 C CA . SER A 1 295 ? 10.973 -5.503 24.956 1.00 92.75 295 SER A CA 1
ATOM 2439 C C . SER A 1 295 ? 12.140 -5.090 25.853 1.00 92.75 295 SER A C 1
ATOM 2441 O O . SER A 1 295 ? 12.211 -3.954 26.311 1.00 92.75 295 SER A O 1
ATOM 2443 N N . ASP A 1 296 ? 13.046 -6.016 26.158 1.00 90.19 296 ASP A N 1
ATOM 2444 C CA . ASP A 1 296 ? 14.313 -5.706 26.832 1.00 90.19 296 ASP A CA 1
ATOM 2445 C C . ASP A 1 296 ? 15.394 -5.212 25.850 1.00 90.19 296 ASP A C 1
ATOM 2447 O O . ASP A 1 296 ? 16.420 -4.665 26.261 1.00 90.19 296 ASP A O 1
ATOM 2451 N N . LYS A 1 297 ? 15.151 -5.364 24.543 1.00 88.62 297 LYS A N 1
ATOM 2452 C CA . LYS A 1 297 ? 15.975 -4.853 23.443 1.00 88.62 297 LYS A CA 1
ATOM 2453 C C . LYS A 1 297 ? 15.271 -3.691 22.765 1.00 88.62 297 LYS A C 1
ATOM 2455 O O . LYS A 1 297 ? 14.132 -3.837 22.331 1.00 88.62 297 LYS A O 1
ATOM 2460 N N . LEU A 1 298 ? 15.971 -2.564 22.628 1.00 85.19 298 LEU A N 1
ATOM 2461 C CA . LEU A 1 298 ? 15.425 -1.350 22.013 1.00 85.19 298 LEU A CA 1
ATOM 2462 C C . LEU A 1 298 ? 14.951 -1.582 20.568 1.00 85.19 298 LEU A C 1
ATOM 2464 O O . LEU A 1 298 ? 13.909 -1.067 20.209 1.00 85.19 298 LEU A O 1
ATOM 2468 N N . GLN A 1 299 ? 15.652 -2.416 19.788 1.00 82.06 299 GLN A N 1
ATOM 2469 C CA . GLN A 1 299 ? 15.289 -2.729 18.393 1.00 82.06 299 GLN A CA 1
ATOM 2470 C C . GLN A 1 299 ? 14.005 -3.558 18.245 1.00 82.06 299 GLN A C 1
ATOM 2472 O O . GLN A 1 299 ? 13.546 -3.780 17.135 1.00 82.06 299 GLN A O 1
ATOM 2477 N N . SER A 1 300 ? 13.483 -4.108 19.340 1.00 82.12 300 SER A N 1
ATOM 2478 C CA . SER A 1 300 ? 12.250 -4.906 19.340 1.00 82.12 300 SER A CA 1
ATOM 2479 C C . SER A 1 300 ? 11.181 -4.288 20.240 1.00 82.12 300 SER A C 1
ATOM 2481 O O . SER A 1 300 ? 10.223 -4.962 20.604 1.00 82.12 300 SER A O 1
ATOM 2483 N N . TYR A 1 301 ? 11.400 -3.046 20.678 1.00 87.75 301 TYR A N 1
ATOM 2484 C CA . TYR A 1 301 ? 10.438 -2.264 21.436 1.00 87.75 301 TYR A CA 1
ATOM 2485 C C . TYR A 1 301 ? 9.721 -1.352 20.447 1.00 87.75 301 TYR A C 1
ATOM 2487 O O . TYR A 1 301 ? 10.380 -0.527 19.821 1.00 87.75 301 TYR A O 1
ATOM 2495 N N . TYR A 1 302 ? 8.401 -1.481 20.339 1.00 84.56 302 TYR A N 1
ATOM 2496 C CA . TYR A 1 302 ? 7.618 -0.764 19.331 1.00 84.56 302 TYR A CA 1
ATOM 2497 C C . TYR A 1 302 ? 6.579 0.140 19.977 1.00 84.56 302 TYR A C 1
ATOM 2499 O O . TYR A 1 302 ? 6.009 -0.195 21.024 1.00 84.56 302 TYR A O 1
ATOM 2507 N N . VAL A 1 303 ? 6.374 1.295 19.351 1.00 89.31 303 VAL A N 1
ATOM 2508 C CA . VAL A 1 303 ? 5.333 2.264 19.674 1.00 89.31 303 VAL A CA 1
ATOM 2509 C C . VAL A 1 303 ? 4.768 2.730 18.343 1.00 89.31 303 VAL A C 1
ATOM 2511 O O . VAL A 1 303 ? 5.461 3.444 17.633 1.00 89.31 303 VAL A O 1
ATOM 2514 N N . ASP A 1 304 ? 3.538 2.340 18.033 1.00 85.19 304 ASP A N 1
ATOM 2515 C CA . ASP A 1 304 ? 2.964 2.548 16.699 1.00 85.19 304 ASP A CA 1
ATOM 2516 C C . ASP A 1 304 ? 1.600 3.230 16.792 1.00 85.19 304 ASP A C 1
ATOM 2518 O O . ASP A 1 304 ? 0.843 3.028 17.754 1.00 85.19 304 ASP A O 1
ATOM 2522 N N . TYR A 1 305 ? 1.262 4.017 15.778 1.00 85.19 305 TYR A N 1
ATOM 2523 C CA . TYR A 1 305 ? -0.062 4.603 15.624 1.00 85.19 305 TYR A CA 1
ATOM 2524 C C . TYR A 1 305 ? -1.114 3.532 15.306 1.00 85.19 305 TYR A C 1
ATOM 2526 O O . TYR A 1 305 ? -0.870 2.590 14.557 1.00 85.19 305 TYR A O 1
ATOM 2534 N N . VAL A 1 306 ? -2.321 3.673 15.867 1.00 83.12 306 VAL A N 1
ATOM 2535 C CA . VAL A 1 306 ? -3.413 2.699 15.673 1.00 83.12 306 VAL A CA 1
ATOM 2536 C C . VAL A 1 306 ? -4.674 3.333 15.100 1.00 83.12 306 VAL A C 1
ATOM 2538 O O . VAL A 1 306 ? -5.302 2.772 14.206 1.00 83.12 306 VAL A O 1
ATOM 2541 N N . SER A 1 307 ? -5.130 4.451 15.660 1.00 84.38 307 SER A N 1
ATOM 2542 C CA . SER A 1 307 ? -6.403 5.071 15.268 1.00 84.38 307 SER A CA 1
ATOM 2543 C C . SER A 1 307 ? -6.468 6.509 15.771 1.00 84.38 307 SER A C 1
ATOM 2545 O O . SER A 1 307 ? -5.968 6.782 16.862 1.00 84.38 307 SER A O 1
ATOM 2547 N N . PRO A 1 308 ? -7.162 7.426 15.075 1.00 81.81 308 PRO A N 1
ATOM 2548 C CA . PRO A 1 308 ? -7.199 8.833 15.478 1.00 81.81 308 PRO A CA 1
ATOM 2549 C C . PRO A 1 308 ? -7.945 9.069 16.797 1.00 81.81 308 PRO A C 1
ATOM 2551 O O . PRO A 1 308 ? -7.756 10.097 17.433 1.00 81.81 308 PRO A O 1
ATOM 2554 N N . ASN A 1 309 ? -8.829 8.153 17.204 1.00 87.31 309 ASN A N 1
ATOM 2555 C CA . ASN A 1 309 ? -9.534 8.183 18.490 1.00 87.31 309 ASN A CA 1
ATOM 2556 C C . ASN A 1 309 ? -10.265 6.851 18.753 1.00 87.31 309 ASN A C 1
ATOM 2558 O O . ASN A 1 309 ? -10.283 5.944 17.909 1.00 87.31 309 ASN A O 1
ATOM 2562 N N . ILE A 1 310 ? -10.896 6.736 19.929 1.00 93.19 310 ILE A N 1
ATOM 2563 C CA . ILE A 1 310 ? -11.646 5.534 20.328 1.00 93.19 310 ILE A CA 1
ATOM 2564 C C . ILE A 1 310 ? -12.924 5.331 19.529 1.00 93.19 310 ILE A C 1
ATOM 2566 O O . ILE A 1 310 ? -13.334 4.191 19.321 1.00 93.19 310 ILE A O 1
ATOM 2570 N N . TRP A 1 311 ? -13.554 6.414 19.070 1.00 85.62 311 TRP A N 1
ATOM 2571 C CA . TRP A 1 311 ? -14.769 6.315 18.272 1.00 85.62 311 TRP A CA 1
ATOM 2572 C C . TRP A 1 311 ? -14.479 5.627 16.937 1.00 85.62 311 TRP A C 1
ATOM 2574 O O . TRP A 1 311 ? -15.166 4.666 16.604 1.00 85.62 311 TRP A O 1
ATOM 2584 N N . SER A 1 312 ? -13.427 6.040 16.223 1.00 78.31 312 SER A N 1
ATOM 2585 C CA . SER A 1 312 ? -13.024 5.425 14.951 1.00 78.31 312 SER A CA 1
ATOM 2586 C C . SER A 1 312 ? -12.644 3.955 15.125 1.00 78.31 312 SER A C 1
ATOM 2588 O O . SER A 1 312 ? -13.123 3.100 14.382 1.00 78.31 312 SER A O 1
ATOM 2590 N N . TRP A 1 313 ? -11.862 3.636 16.159 1.00 87.25 313 TRP A N 1
ATOM 2591 C CA . TRP A 1 313 ? -11.483 2.254 16.459 1.00 87.25 313 TRP A CA 1
ATOM 2592 C C . TRP A 1 313 ? -12.699 1.374 16.777 1.00 87.25 313 TRP A C 1
ATOM 2594 O O . TRP A 1 313 ? -12.836 0.261 16.258 1.00 87.25 313 TRP A O 1
ATOM 2604 N N . LEU A 1 314 ? -13.624 1.880 17.601 1.00 87.88 314 LEU A N 1
ATOM 2605 C CA . LEU A 1 314 ? -14.830 1.149 17.975 1.00 87.88 314 LEU A CA 1
ATOM 2606 C C . LEU A 1 314 ? -15.798 1.013 16.798 1.00 87.88 314 LEU A C 1
ATOM 2608 O O . LEU A 1 314 ? -16.466 -0.012 16.684 1.00 87.88 314 LEU A O 1
ATOM 2612 N N . TYR A 1 315 ? -15.867 2.015 15.921 1.00 77.44 315 TYR A N 1
ATOM 2613 C CA . TYR A 1 315 ? -16.667 1.983 14.702 1.00 77.44 315 TYR A CA 1
ATOM 2614 C C . TYR A 1 315 ? -16.231 0.831 13.801 1.00 77.44 315 TYR A C 1
ATOM 2616 O O . TYR A 1 315 ? -17.047 -0.037 13.484 1.00 77.44 315 TYR A O 1
ATOM 2624 N N . THR A 1 316 ? -14.936 0.766 13.485 1.00 71.19 316 THR A N 1
ATOM 2625 C CA . THR A 1 316 ? -14.344 -0.318 12.692 1.00 71.19 316 THR A CA 1
ATOM 2626 C C . THR A 1 316 ? -14.554 -1.673 13.360 1.00 71.19 316 THR A C 1
ATOM 2628 O O . THR A 1 316 ? -15.048 -2.605 12.731 1.00 71.19 316 THR A O 1
ATOM 2631 N N . THR A 1 317 ? -14.284 -1.776 14.664 1.00 80.06 317 THR A N 1
ATOM 2632 C CA . THR A 1 317 ? -14.479 -3.024 15.421 1.00 80.06 317 THR A CA 1
ATOM 2633 C C . THR A 1 317 ? -15.936 -3.491 15.387 1.00 80.06 317 THR A C 1
ATOM 2635 O O . THR A 1 317 ? -16.213 -4.666 15.153 1.00 80.06 317 THR A O 1
ATOM 2638 N N . THR A 1 318 ? -16.883 -2.572 15.588 1.00 83.50 318 THR A N 1
ATOM 2639 C CA . THR A 1 318 ? -18.321 -2.873 15.556 1.00 83.50 318 THR A CA 1
ATOM 2640 C C . THR A 1 318 ? -18.724 -3.365 14.174 1.00 83.50 318 THR A C 1
ATOM 2642 O O . THR A 1 318 ? -19.332 -4.426 14.068 1.00 83.50 318 THR A O 1
ATOM 2645 N N . LYS A 1 319 ? -18.325 -2.650 13.116 1.00 71.38 319 LYS A N 1
ATOM 2646 C CA . LYS A 1 319 ? -18.597 -3.034 11.729 1.00 71.38 319 LYS A CA 1
ATOM 2647 C C . LYS A 1 319 ? -18.052 -4.429 11.405 1.00 71.38 319 LYS A C 1
ATOM 2649 O O . LYS A 1 319 ? -18.782 -5.246 10.850 1.00 71.38 319 LYS A O 1
ATOM 2654 N N . ASN A 1 320 ? -16.830 -4.740 11.837 1.00 70.62 320 ASN A N 1
ATOM 2655 C CA . ASN A 1 320 ? -16.222 -6.050 11.609 1.00 70.62 320 ASN A CA 1
ATOM 2656 C C . ASN A 1 320 ? -17.021 -7.186 12.269 1.00 70.62 320 ASN A C 1
ATOM 2658 O O . ASN A 1 320 ? -17.207 -8.245 11.672 1.00 70.62 320 ASN A O 1
ATOM 2662 N N . ILE A 1 321 ? -17.570 -6.969 13.467 1.00 82.38 321 ILE A N 1
ATOM 2663 C CA . ILE A 1 321 ? -18.456 -7.948 14.117 1.00 82.38 321 ILE A CA 1
ATOM 2664 C C . ILE A 1 321 ? -19.783 -8.094 13.350 1.00 82.38 321 ILE A C 1
ATOM 2666 O O . ILE A 1 321 ? -20.306 -9.201 13.212 1.00 82.38 321 ILE A O 1
ATOM 2670 N N . GLU A 1 322 ? -20.347 -6.998 12.836 1.00 77.56 322 GLU A N 1
ATOM 2671 C CA . GLU A 1 322 ? -21.611 -7.032 12.082 1.00 77.56 322 GLU A CA 1
ATOM 2672 C C . GLU A 1 322 ? -21.495 -7.762 10.753 1.00 77.56 322 GLU A C 1
ATOM 2674 O O . GLU A 1 322 ? -22.398 -8.510 10.373 1.00 77.56 322 GLU A O 1
ATOM 2679 N N . GLU A 1 323 ? -20.394 -7.526 10.048 1.00 66.81 323 GLU A N 1
ATOM 2680 C CA . GLU A 1 323 ? -20.129 -8.077 8.721 1.00 66.81 323 GLU A CA 1
ATOM 2681 C C . GLU A 1 323 ? -19.591 -9.512 8.787 1.00 66.81 323 GLU A C 1
ATOM 2683 O O . GLU A 1 323 ? -19.500 -10.190 7.768 1.00 66.81 323 GLU A O 1
ATOM 2688 N N . GLY A 1 324 ? -19.337 -10.020 9.998 1.00 69.88 324 GLY A N 1
ATOM 2689 C CA . GLY A 1 324 ? -18.869 -11.382 10.233 1.00 69.88 324 GLY A CA 1
ATOM 2690 C C . GLY A 1 324 ? -17.356 -11.541 10.111 1.00 69.88 324 GLY A C 1
ATOM 2691 O O . GLY A 1 324 ? -16.879 -12.667 10.223 1.00 69.88 324 GLY A O 1
ATOM 2692 N N . PHE A 1 325 ? -16.613 -10.443 9.950 1.00 57.56 325 PHE A N 1
ATOM 2693 C CA . PHE A 1 325 ? -15.151 -10.379 10.060 1.00 57.56 325 PHE A CA 1
ATOM 2694 C C . PHE A 1 325 ? -14.655 -10.618 11.487 1.00 57.56 325 PHE A C 1
ATOM 2696 O O . PHE A 1 325 ? -13.494 -10.928 11.700 1.00 57.56 325 PHE A O 1
ATOM 2703 N N . VAL A 1 326 ? -15.533 -10.522 12.487 1.00 71.44 326 VAL A N 1
ATOM 2704 C CA . VAL A 1 326 ? -15.277 -10.963 13.861 1.00 71.44 326 VAL A CA 1
ATOM 2705 C C . VAL A 1 326 ? -16.433 -11.838 14.330 1.00 71.44 326 VAL A C 1
ATOM 2707 O O . VAL A 1 326 ? -17.580 -11.400 14.392 1.00 71.44 326 VAL A O 1
ATOM 2710 N N . VAL A 1 327 ? -16.134 -13.084 14.685 1.00 80.00 327 VAL A N 1
ATOM 2711 C CA . VAL A 1 327 ? -17.103 -14.081 15.154 1.00 80.00 327 VAL A CA 1
ATOM 2712 C C . VAL A 1 327 ? -16.805 -14.516 16.576 1.00 80.00 327 VAL A C 1
ATOM 2714 O O . VAL A 1 327 ? -15.669 -14.519 17.036 1.00 80.00 327 VAL A O 1
ATOM 2717 N N . TYR A 1 328 ? -17.847 -14.919 17.286 1.00 86.12 328 TYR A N 1
ATOM 2718 C CA . TYR A 1 328 ? -17.723 -15.463 18.628 1.00 86.12 328 TYR A CA 1
ATOM 2719 C C . TYR A 1 328 ? -17.390 -16.958 18.588 1.00 86.12 328 TYR A C 1
ATOM 2721 O O . TYR A 1 328 ? -18.130 -17.741 17.991 1.00 86.12 328 TYR A O 1
ATOM 2729 N N . ASP A 1 329 ? -16.308 -17.363 19.255 1.00 79.06 329 ASP A N 1
ATOM 2730 C CA . ASP A 1 329 ? -16.010 -18.771 19.513 1.00 79.06 329 ASP A CA 1
ATOM 2731 C C . ASP A 1 329 ? -16.562 -19.178 20.882 1.00 79.06 329 ASP A C 1
ATOM 2733 O O . ASP A 1 329 ? -16.058 -18.773 21.931 1.00 79.06 329 ASP A O 1
ATOM 2737 N N . GLU A 1 330 ? -17.604 -20.012 20.879 1.00 83.06 330 GLU A N 1
ATOM 2738 C CA . GLU A 1 330 ? -18.257 -20.482 22.106 1.00 83.06 330 GLU A CA 1
ATOM 2739 C C . GLU A 1 330 ? -17.348 -21.351 22.993 1.00 83.06 330 GLU A C 1
ATOM 2741 O O . GLU A 1 330 ? -17.560 -21.423 24.204 1.00 83.06 330 GLU A O 1
ATOM 2746 N N . LYS A 1 331 ? -16.354 -22.047 22.420 1.00 75.25 331 LYS A N 1
ATOM 2747 C CA . LYS A 1 331 ? -15.463 -22.941 23.181 1.00 75.25 331 LYS A CA 1
ATOM 2748 C C . LYS A 1 331 ? -14.399 -22.153 23.924 1.00 75.25 331 LYS A C 1
ATOM 2750 O O . LYS A 1 331 ? -14.078 -22.496 25.060 1.00 75.25 331 LYS A O 1
ATOM 2755 N N . LEU A 1 332 ? -13.835 -21.149 23.262 1.00 75.56 332 LEU A N 1
ATOM 2756 C CA . LEU A 1 332 ? -12.805 -20.276 23.817 1.00 75.56 332 LEU A CA 1
ATOM 2757 C C . LEU A 1 332 ? -13.407 -19.106 24.596 1.00 75.56 332 LEU A C 1
ATOM 2759 O O . LEU A 1 332 ? -12.730 -18.532 25.443 1.00 75.56 332 LEU A O 1
ATOM 2763 N N . ASN A 1 333 ? -14.695 -18.824 24.376 1.00 80.88 333 ASN A N 1
ATOM 2764 C CA . ASN A 1 333 ? -15.417 -17.697 24.945 1.00 80.88 333 ASN A CA 1
ATOM 2765 C C . ASN A 1 333 ? -14.721 -16.364 24.631 1.00 80.88 333 ASN A C 1
ATOM 2767 O O . ASN A 1 333 ? -14.487 -15.556 25.525 1.00 80.88 333 ASN A O 1
ATOM 2771 N N . SER A 1 334 ? -14.399 -16.152 23.355 1.00 83.75 334 SER A N 1
ATOM 2772 C CA . SER A 1 334 ? -13.707 -14.958 22.858 1.00 83.75 334 SER A CA 1
ATOM 2773 C C . SER A 1 334 ? -14.231 -14.577 21.475 1.00 83.75 334 SER A C 1
ATOM 2775 O O . SER A 1 334 ? -14.720 -15.426 20.728 1.00 83.75 334 SER A O 1
ATOM 2777 N N . LEU A 1 335 ? -14.121 -13.298 21.126 1.00 81.62 335 LEU A N 1
ATOM 2778 C CA . LEU A 1 335 ? -14.258 -12.844 19.749 1.00 81.62 335 LEU A CA 1
ATOM 2779 C C . LEU A 1 335 ? -12.980 -13.177 18.986 1.00 81.62 335 LEU A C 1
ATOM 2781 O O . LEU A 1 335 ? -11.878 -12.938 19.472 1.00 81.62 335 LEU A O 1
ATOM 2785 N N . MET A 1 336 ? -13.125 -13.715 17.789 1.00 70.94 336 MET A N 1
ATOM 2786 C CA . MET A 1 336 ? -12.033 -14.053 16.888 1.00 70.94 336 MET A CA 1
ATOM 2787 C C . MET A 1 336 ? -12.284 -13.329 15.583 1.00 70.94 336 MET A C 1
ATOM 2789 O O . MET A 1 336 ? -13.408 -13.365 15.083 1.00 70.94 336 MET A O 1
ATOM 2793 N N . PHE A 1 337 ? -11.267 -12.697 15.015 1.00 58.88 337 PHE A N 1
ATOM 2794 C CA . PHE A 1 337 ? -11.404 -12.206 13.654 1.00 58.88 337 PHE A CA 1
ATOM 2795 C C . PHE A 1 337 ? -11.544 -13.435 12.748 1.00 58.88 337 PHE A C 1
ATOM 2797 O O . PHE A 1 337 ? -10.701 -14.337 12.800 1.00 58.88 337 PHE A O 1
ATOM 2804 N N . THR A 1 338 ? -12.631 -13.520 11.975 1.00 52.56 338 THR A N 1
ATOM 2805 C CA . THR A 1 338 ? -12.619 -14.394 10.805 1.00 52.56 338 THR A CA 1
ATOM 2806 C C . THR A 1 338 ? -11.571 -13.779 9.907 1.00 52.56 338 THR A C 1
ATOM 2808 O O . THR A 1 338 ? -11.608 -12.594 9.615 1.00 52.56 338 THR A O 1
ATOM 2811 N N . THR A 1 339 ? -10.524 -14.541 9.648 1.00 41.78 339 THR A N 1
ATOM 2812 C CA . THR A 1 339 ? -9.307 -14.068 8.997 1.00 41.78 339 THR A CA 1
ATOM 2813 C C . THR A 1 339 ? -9.644 -13.372 7.678 1.00 41.78 339 THR A C 1
ATOM 2815 O O . THR A 1 339 ? -9.908 -14.046 6.683 1.00 41.78 339 THR A O 1
ATOM 2818 N N . THR A 1 340 ? -9.657 -12.042 7.688 1.00 39.03 340 THR A N 1
ATOM 2819 C CA . THR A 1 340 ? -9.774 -11.170 6.512 1.00 39.03 340 THR A CA 1
ATOM 2820 C C . THR A 1 340 ? -8.850 -9.972 6.709 1.00 39.03 340 THR A C 1
ATOM 2822 O O . THR A 1 340 ? -9.340 -8.858 6.843 1.00 39.03 340 THR A O 1
ATOM 2825 N N . ASP A 1 341 ? -7.565 -10.307 6.878 1.00 34.91 341 ASP A N 1
ATOM 2826 C CA . ASP A 1 341 ? -6.306 -9.528 6.849 1.00 34.91 341 ASP A CA 1
ATOM 2827 C C . ASP A 1 341 ? -5.399 -10.220 7.899 1.00 34.91 341 ASP A C 1
ATOM 2829 O O . ASP A 1 341 ? -5.700 -10.184 9.089 1.00 34.91 341 ASP A O 1
ATOM 2833 N N . ASP A 1 342 ? -4.371 -11.020 7.616 1.00 39.31 342 ASP A N 1
ATOM 2834 C CA . ASP A 1 342 ? -3.537 -11.243 6.436 1.00 39.31 342 ASP A CA 1
ATOM 2835 C C . ASP A 1 342 ? -3.055 -12.717 6.482 1.00 39.31 342 ASP A C 1
ATOM 2837 O O . ASP A 1 342 ? -2.760 -13.235 7.560 1.00 39.31 342 ASP A O 1
ATOM 2841 N N . PHE A 1 343 ? -3.046 -13.418 5.343 1.00 40.03 343 PHE A N 1
ATOM 2842 C CA . PHE A 1 343 ? -2.537 -14.792 5.147 1.00 40.03 343 PHE A CA 1
ATOM 2843 C C . PHE A 1 343 ? -2.869 -15.845 6.225 1.00 40.03 343 PHE A C 1
ATOM 2845 O O . PHE A 1 343 ? -2.039 -16.255 7.036 1.00 40.03 343 PHE A O 1
ATOM 2852 N N . SER A 1 344 ? -4.051 -16.467 6.130 1.00 43.75 344 SER A N 1
ATOM 2853 C CA . SER A 1 344 ? -4.113 -17.876 6.539 1.00 43.75 344 SER A CA 1
ATOM 2854 C C . SER A 1 344 ? -3.209 -18.649 5.586 1.00 43.75 344 SER A C 1
ATOM 2856 O O . SER A 1 344 ? -3.475 -18.596 4.385 1.00 43.75 344 SER A O 1
ATOM 2858 N N . ALA A 1 345 ? -2.181 -19.339 6.086 1.00 53.03 345 ALA A N 1
ATOM 2859 C CA . ALA A 1 345 ? -1.282 -20.126 5.251 1.00 53.03 345 ALA A CA 1
ATOM 2860 C C . ALA A 1 345 ? -2.045 -20.859 4.136 1.00 53.03 345 ALA A C 1
ATOM 2862 O O . ALA A 1 345 ? -2.904 -21.706 4.414 1.00 53.03 345 ALA A O 1
ATOM 2863 N N . VAL A 1 346 ? -1.794 -20.486 2.881 1.00 63.84 346 VAL A N 1
ATOM 2864 C CA . VAL A 1 346 ? -2.599 -20.993 1.771 1.00 63.84 346 VAL A CA 1
ATOM 2865 C C . VAL A 1 346 ? -2.008 -22.322 1.330 1.00 63.84 346 VAL A C 1
ATOM 2867 O O . VAL A 1 346 ? -0.844 -22.417 0.938 1.00 63.84 346 VAL A O 1
ATOM 2870 N N . TYR A 1 347 ? -2.812 -23.377 1.424 1.00 78.44 347 TYR A N 1
ATOM 2871 C CA . TYR A 1 347 ? -2.413 -24.725 1.048 1.00 78.44 347 TYR A CA 1
ATOM 2872 C C . TYR A 1 347 ? -3.355 -25.269 -0.013 1.00 78.44 347 TYR A C 1
ATOM 2874 O O . TYR A 1 347 ? -4.564 -25.041 0.037 1.00 78.44 347 TYR A O 1
ATOM 2882 N N . TYR A 1 348 ? -2.806 -26.069 -0.922 1.00 82.44 348 TYR A N 1
ATOM 2883 C CA . TYR A 1 348 ? -3.634 -26.989 -1.684 1.00 82.44 348 TYR A CA 1
ATOM 2884 C C . TYR A 1 348 ? -4.367 -27.932 -0.731 1.00 82.44 348 TYR A C 1
ATOM 2886 O O . TYR A 1 348 ? -3.791 -28.446 0.234 1.00 82.44 348 TYR A O 1
ATOM 2894 N N . THR A 1 349 ? -5.624 -28.216 -1.044 1.00 86.06 349 THR A N 1
ATOM 2895 C CA . THR A 1 349 ? -6.305 -29.386 -0.483 1.00 86.06 349 THR A CA 1
ATOM 2896 C C . THR A 1 349 ? -5.592 -30.676 -0.915 1.00 86.06 349 THR A C 1
ATOM 2898 O O . THR A 1 349 ? -4.830 -30.684 -1.884 1.00 86.06 349 THR A O 1
ATOM 2901 N N . GLU A 1 350 ? -5.831 -31.793 -0.219 1.00 85.75 350 GLU A N 1
ATOM 2902 C CA . GLU A 1 350 ? -5.229 -33.085 -0.596 1.00 85.75 350 GLU A CA 1
ATOM 2903 C C . GLU A 1 350 ? -5.560 -33.467 -2.053 1.00 85.75 350 GLU A C 1
ATOM 2905 O O . GLU A 1 350 ? -4.664 -33.854 -2.803 1.00 85.75 350 GLU A O 1
ATOM 2910 N N . ASP A 1 351 ? -6.807 -33.254 -2.485 1.00 90.38 351 ASP A N 1
ATOM 2911 C CA . ASP A 1 351 ? -7.261 -33.546 -3.851 1.00 90.38 351 ASP A CA 1
ATOM 2912 C C . ASP A 1 351 ? -6.588 -32.647 -4.907 1.00 90.38 351 ASP A C 1
ATOM 2914 O O . ASP A 1 351 ? -6.245 -33.099 -6.006 1.00 90.38 351 ASP A O 1
ATOM 2918 N N . GLU A 1 352 ? -6.381 -31.364 -4.593 1.00 93.44 352 GLU A N 1
ATOM 2919 C CA . GLU A 1 352 ? -5.662 -30.426 -5.464 1.00 93.44 352 GLU A CA 1
ATOM 2920 C C . GLU A 1 352 ? -4.186 -30.802 -5.587 1.00 93.44 352 GLU A C 1
ATOM 2922 O O . GLU A 1 352 ? -3.645 -30.829 -6.694 1.00 93.44 352 GLU A O 1
ATOM 2927 N N . LEU A 1 353 ? -3.553 -31.160 -4.470 1.00 91.25 353 LEU A N 1
ATOM 2928 C CA . LEU A 1 353 ? -2.158 -31.579 -4.434 1.00 91.25 353 LEU A CA 1
ATOM 2929 C C . LEU A 1 353 ? -1.936 -32.873 -5.227 1.00 91.25 353 LEU A C 1
ATOM 2931 O O . LEU A 1 353 ? -0.954 -32.991 -5.964 1.00 91.25 353 LEU A O 1
ATOM 2935 N N . ASP A 1 354 ? -2.845 -33.839 -5.101 1.00 93.81 354 ASP A N 1
ATOM 2936 C CA . ASP A 1 354 ? -2.805 -35.076 -5.879 1.00 93.81 354 ASP A CA 1
ATOM 2937 C C . ASP A 1 354 ? -3.020 -34.798 -7.371 1.00 93.81 354 ASP A C 1
ATOM 2939 O O . ASP A 1 354 ? -2.303 -35.346 -8.212 1.00 93.81 354 ASP A O 1
ATOM 2943 N N . THR A 1 355 ? -3.940 -33.893 -7.718 1.00 97.69 355 THR A N 1
ATOM 2944 C CA . THR A 1 355 ? -4.157 -33.458 -9.108 1.00 97.69 355 THR A CA 1
ATOM 2945 C C . THR A 1 355 ? -2.899 -32.815 -9.693 1.00 97.69 355 THR A C 1
ATOM 2947 O O . THR A 1 355 ? -2.476 -33.190 -10.789 1.00 97.69 355 THR A O 1
ATOM 2950 N N . LEU A 1 356 ? -2.254 -31.913 -8.948 1.00 97.12 356 LEU A N 1
ATOM 2951 C CA . LEU A 1 356 ? -1.004 -31.266 -9.344 1.00 97.12 356 LEU A CA 1
ATOM 2952 C C . LEU A 1 356 ? 0.116 -32.294 -9.569 1.00 97.12 356 LEU A C 1
ATOM 2954 O O . LEU A 1 356 ? 0.754 -32.303 -10.622 1.00 97.12 356 LEU A O 1
ATOM 2958 N N . LYS A 1 357 ? 0.340 -33.207 -8.616 1.00 97.50 357 LYS A N 1
ATOM 2959 C CA . LYS A 1 357 ? 1.387 -34.241 -8.715 1.00 97.50 357 LYS A CA 1
ATOM 2960 C C . LYS A 1 357 ? 1.156 -35.209 -9.872 1.00 97.50 357 LYS A C 1
ATOM 2962 O O . LYS A 1 357 ? 2.119 -35.593 -10.547 1.00 97.50 357 LYS A O 1
ATOM 2967 N N . ASN A 1 358 ? -0.097 -35.600 -10.105 1.00 97.81 358 ASN A N 1
ATOM 2968 C CA . ASN A 1 358 ? -0.471 -36.446 -11.236 1.00 97.81 358 ASN A CA 1
ATOM 2969 C C . ASN A 1 358 ? -0.203 -35.719 -12.554 1.00 97.81 358 ASN A C 1
ATOM 2971 O O . ASN A 1 358 ? 0.479 -36.267 -13.420 1.00 97.81 358 ASN A O 1
ATOM 2975 N N . TYR A 1 359 ? -0.630 -34.457 -12.663 1.00 98.25 359 TYR A N 1
ATOM 2976 C CA . TYR A 1 359 ? -0.366 -33.628 -13.835 1.00 98.25 359 TYR A CA 1
ATOM 2977 C C . TYR A 1 359 ? 1.135 -33.506 -14.125 1.00 98.25 359 TYR A C 1
ATOM 2979 O O . TYR A 1 359 ? 1.554 -33.740 -15.260 1.00 98.25 359 TYR A O 1
ATOM 2987 N N . ILE A 1 360 ? 1.956 -33.206 -13.110 1.00 97.88 360 ILE A N 1
ATOM 2988 C CA . ILE A 1 360 ? 3.417 -33.117 -13.248 1.00 97.88 360 ILE A CA 1
ATOM 2989 C C . ILE A 1 360 ? 3.993 -34.451 -13.742 1.00 97.88 360 ILE A C 1
ATOM 2991 O O . ILE A 1 360 ? 4.760 -34.474 -14.708 1.00 97.88 360 ILE A O 1
ATOM 2995 N N . SER A 1 361 ? 3.591 -35.568 -13.132 1.00 97.44 361 SER A N 1
ATOM 2996 C CA . SER A 1 361 ? 4.101 -36.904 -13.473 1.00 97.44 361 SER A CA 1
ATOM 2997 C C . SER A 1 361 ? 3.776 -37.307 -14.917 1.00 97.44 361 SER A C 1
ATOM 2999 O O . SER A 1 361 ? 4.642 -37.795 -15.658 1.00 97.44 361 SER A O 1
ATOM 3001 N N . GLU A 1 362 ? 2.541 -37.051 -15.346 1.00 96.25 362 GLU A N 1
ATOM 3002 C CA . GLU A 1 362 ? 2.050 -37.382 -16.683 1.00 96.25 362 GLU A CA 1
ATOM 3003 C C . GLU A 1 362 ? 2.657 -36.467 -17.755 1.00 96.25 362 GLU A C 1
ATOM 3005 O O . GLU A 1 362 ? 3.230 -36.960 -18.735 1.00 96.25 362 GLU A O 1
ATOM 3010 N N . ASN A 1 363 ? 2.635 -35.150 -17.534 1.00 96.12 363 ASN A N 1
ATOM 3011 C CA . ASN A 1 363 ? 2.896 -34.154 -18.575 1.00 96.12 363 ASN A CA 1
ATOM 3012 C C . ASN A 1 363 ? 4.328 -33.610 -18.588 1.00 96.12 363 ASN A C 1
ATOM 3014 O O . ASN A 1 363 ? 4.788 -33.192 -19.648 1.00 96.12 363 ASN A O 1
ATOM 3018 N N . ILE A 1 364 ? 5.059 -33.654 -17.468 1.00 94.81 364 ILE A N 1
ATOM 3019 C CA . ILE A 1 364 ? 6.426 -33.104 -17.356 1.00 94.81 364 ILE A CA 1
ATOM 3020 C C . ILE A 1 364 ? 7.440 -34.225 -17.103 1.00 94.81 364 ILE A C 1
ATOM 3022 O O . ILE A 1 364 ? 8.352 -34.449 -17.902 1.00 94.81 364 ILE A O 1
ATOM 3026 N N . GLY A 1 365 ? 7.240 -35.028 -16.059 1.00 95.06 365 GLY A N 1
ATOM 3027 C CA . GLY A 1 365 ? 8.115 -36.145 -15.715 1.00 95.06 365 GLY A CA 1
ATOM 3028 C C . GLY A 1 365 ? 7.812 -36.723 -14.337 1.00 95.06 365 GLY A C 1
ATOM 3029 O O . GLY A 1 365 ? 7.292 -36.029 -13.472 1.00 95.06 365 GLY A O 1
ATOM 3030 N N . GLN A 1 366 ? 8.151 -38.000 -14.139 1.00 96.56 366 GLN A N 1
ATOM 3031 C CA . GLN A 1 366 ? 7.944 -38.696 -12.869 1.00 96.56 366 GLN A CA 1
ATOM 3032 C C . GLN A 1 366 ? 8.656 -37.960 -11.726 1.00 96.56 366 GLN A C 1
ATOM 3034 O O . GLN A 1 366 ? 9.862 -37.753 -11.794 1.00 96.56 366 GLN A O 1
ATOM 3039 N N . ILE A 1 367 ? 7.924 -37.606 -10.668 1.00 97.50 367 ILE A N 1
ATOM 3040 C CA . ILE A 1 367 ? 8.526 -37.039 -9.456 1.00 97.50 367 ILE A CA 1
ATOM 3041 C C . ILE A 1 367 ? 9.331 -38.147 -8.763 1.00 97.50 367 ILE A C 1
ATOM 3043 O O . ILE A 1 367 ? 8.772 -39.182 -8.387 1.00 97.50 367 ILE A O 1
ATOM 3047 N N . ASP A 1 368 ? 10.641 -37.940 -8.630 1.00 97.38 368 ASP A N 1
ATOM 3048 C CA . ASP A 1 368 ? 11.594 -38.904 -8.068 1.00 97.38 368 ASP A CA 1
ATOM 3049 C C . ASP A 1 368 ? 11.929 -38.624 -6.601 1.00 97.38 368 ASP A C 1
ATOM 3051 O O . ASP A 1 368 ? 12.268 -39.551 -5.863 1.00 97.38 368 ASP A O 1
ATOM 3055 N N . ASP A 1 369 ? 11.904 -37.353 -6.201 1.00 93.62 369 ASP A N 1
ATOM 3056 C CA . ASP A 1 369 ? 12.206 -36.911 -4.840 1.00 93.62 369 ASP A CA 1
ATOM 3057 C C . ASP A 1 369 ? 11.504 -35.580 -4.527 1.00 93.62 369 ASP A C 1
ATOM 3059 O O . ASP A 1 369 ? 11.027 -34.886 -5.430 1.00 93.62 369 ASP A O 1
ATOM 3063 N N . VAL A 1 370 ? 11.440 -35.225 -3.245 1.00 90.38 370 VAL A N 1
ATOM 3064 C CA . VAL A 1 370 ? 10.835 -33.982 -2.759 1.00 90.38 370 VAL A CA 1
ATOM 3065 C C . VAL A 1 370 ? 11.739 -33.363 -1.704 1.00 90.38 370 VAL A C 1
ATOM 3067 O O . VAL A 1 370 ? 12.007 -33.979 -0.674 1.00 90.38 370 VAL A O 1
ATOM 3070 N N . LEU A 1 371 ? 12.164 -32.120 -1.923 1.00 80.50 371 LEU A N 1
ATOM 3071 C CA . LEU A 1 371 ? 12.776 -31.306 -0.878 1.00 80.50 371 LEU A CA 1
ATOM 3072 C C . LEU A 1 371 ? 11.667 -30.535 -0.161 1.00 80.50 371 LEU A C 1
ATOM 3074 O O . LEU A 1 371 ? 11.023 -29.694 -0.792 1.00 80.50 371 LEU A O 1
ATOM 3078 N N . PRO A 1 372 ? 11.430 -30.783 1.138 1.00 71.50 372 PRO A N 1
ATOM 3079 C CA . PRO A 1 372 ? 10.409 -30.054 1.870 1.00 71.50 372 PRO A CA 1
ATOM 3080 C C . PRO A 1 372 ? 10.681 -28.544 1.879 1.00 71.50 372 PRO A C 1
ATOM 3082 O O . PRO A 1 372 ? 11.830 -28.082 1.986 1.00 71.50 372 PRO A O 1
ATOM 3085 N N . GLY A 1 373 ? 9.606 -27.772 1.767 1.00 60.19 373 GLY A N 1
ATOM 3086 C CA . GLY A 1 373 ? 9.617 -26.331 1.970 1.00 60.19 373 GLY A CA 1
ATOM 3087 C C . GLY A 1 373 ? 9.955 -25.953 3.407 1.00 60.19 373 GLY A C 1
ATOM 3088 O O . GLY A 1 373 ? 9.814 -26.761 4.327 1.00 60.19 373 GLY A O 1
ATOM 3089 N N . LEU A 1 374 ? 10.385 -24.707 3.611 1.00 49.66 374 LEU A N 1
ATOM 3090 C CA . LEU A 1 374 ? 10.273 -24.104 4.939 1.00 49.66 374 LEU A CA 1
ATOM 3091 C C . LEU A 1 374 ? 8.776 -23.920 5.223 1.00 49.66 374 LEU A C 1
ATOM 3093 O O . LEU A 1 374 ? 8.022 -23.567 4.319 1.00 49.66 374 LEU A O 1
ATOM 3097 N N . ILE A 1 375 ? 8.344 -24.208 6.449 1.00 44.81 375 ILE A N 1
ATOM 3098 C CA . ILE A 1 375 ? 7.004 -23.831 6.900 1.00 44.81 375 ILE A CA 1
ATOM 3099 C C . ILE A 1 375 ? 7.101 -22.336 7.211 1.00 44.81 375 ILE A C 1
ATOM 3101 O O . ILE A 1 375 ? 7.633 -21.991 8.266 1.00 44.81 375 ILE A O 1
ATOM 3105 N N . SER A 1 376 ? 6.691 -21.466 6.284 1.00 48.44 376 SER A N 1
ATOM 3106 C CA . SER A 1 376 ? 6.405 -20.069 6.631 1.00 48.44 376 SER A CA 1
ATOM 3107 C C . SER A 1 376 ? 4.981 -19.970 7.187 1.00 48.44 376 SER A C 1
ATOM 3109 O O . SER A 1 376 ? 4.191 -20.915 7.059 1.00 48.44 376 SER A O 1
ATOM 3111 N N . SER A 1 377 ? 4.662 -18.854 7.842 1.00 46.91 377 SER A N 1
ATOM 3112 C CA . SER A 1 377 ? 3.302 -18.538 8.297 1.00 46.91 377 SER A CA 1
ATOM 3113 C C . SER A 1 377 ? 2.293 -18.463 7.146 1.00 46.91 377 SER A C 1
ATOM 3115 O O . SER A 1 377 ? 1.105 -18.636 7.398 1.00 46.91 377 SER A O 1
ATOM 3117 N N . ASP A 1 378 ? 2.764 -18.300 5.901 1.00 55.31 378 ASP A N 1
ATOM 3118 C CA . ASP A 1 378 ? 1.929 -17.823 4.792 1.00 55.31 378 ASP A CA 1
ATOM 3119 C C . ASP A 1 378 ? 1.794 -18.843 3.643 1.00 55.31 378 ASP A C 1
ATOM 3121 O O . ASP A 1 378 ? 0.759 -18.893 2.975 1.00 55.31 378 ASP A O 1
ATOM 3125 N N . ILE A 1 379 ? 2.791 -19.719 3.423 1.00 66.69 379 ILE A N 1
ATOM 3126 C CA . ILE A 1 379 ? 2.740 -20.781 2.400 1.00 66.69 379 ILE A CA 1
ATOM 3127 C C . ILE A 1 379 ? 3.695 -21.945 2.713 1.00 66.69 379 ILE A C 1
ATOM 3129 O O . ILE A 1 379 ? 4.794 -21.769 3.236 1.00 66.69 379 ILE A O 1
ATOM 3133 N N . ARG A 1 380 ? 3.319 -23.179 2.344 1.00 70.81 380 ARG A N 1
ATOM 3134 C CA . ARG A 1 380 ? 4.264 -24.313 2.291 1.00 70.81 380 ARG A CA 1
ATOM 3135 C C . ARG A 1 380 ? 4.593 -24.629 0.840 1.00 70.81 380 ARG A C 1
ATOM 3137 O O . ARG A 1 380 ? 3.784 -25.231 0.144 1.00 70.81 380 ARG A O 1
ATOM 3144 N N . CYS A 1 381 ? 5.811 -24.298 0.426 1.00 81.06 381 CYS A N 1
ATOM 3145 C CA . CYS A 1 381 ? 6.305 -24.584 -0.918 1.00 81.06 381 CYS A CA 1
ATOM 3146 C C . CYS A 1 381 ? 7.370 -25.691 -0.897 1.00 81.06 381 CYS A C 1
ATOM 3148 O O . CYS A 1 381 ? 8.544 -25.431 -0.615 1.00 81.06 381 CYS A O 1
ATOM 3150 N N . ASP A 1 382 ? 6.975 -26.927 -1.212 1.00 87.81 382 ASP A N 1
ATOM 3151 C CA . ASP A 1 382 ? 7.919 -28.027 -1.446 1.00 87.81 382 ASP A CA 1
ATOM 3152 C C . ASP A 1 382 ? 8.602 -27.858 -2.825 1.00 87.81 382 ASP A C 1
ATOM 3154 O O . ASP A 1 382 ? 8.100 -27.137 -3.685 1.00 87.81 382 ASP A O 1
ATOM 3158 N N . ILE A 1 383 ? 9.745 -28.515 -3.052 1.00 93.31 383 ILE A N 1
ATOM 3159 C CA . ILE A 1 383 ? 10.399 -28.585 -4.371 1.00 93.31 383 ILE A CA 1
ATOM 3160 C C . ILE A 1 383 ? 10.404 -30.036 -4.851 1.00 93.31 383 ILE A C 1
ATOM 3162 O O . ILE A 1 383 ? 11.050 -30.898 -4.251 1.00 93.31 383 ILE A O 1
ATOM 3166 N N . TYR A 1 384 ? 9.702 -30.307 -5.945 1.00 97.69 384 TYR A N 1
ATOM 3167 C CA . TYR A 1 384 ? 9.696 -31.602 -6.617 1.00 97.69 384 TYR A CA 1
ATOM 3168 C C . TYR A 1 384 ? 10.916 -31.751 -7.517 1.00 97.69 384 TYR A C 1
ATOM 3170 O O . TYR A 1 384 ? 11.237 -30.858 -8.298 1.00 97.69 384 TYR A O 1
ATOM 3178 N N . ILE A 1 385 ? 11.581 -32.902 -7.418 1.00 97.75 385 ILE A N 1
ATOM 3179 C CA . ILE A 1 385 ? 12.765 -33.243 -8.202 1.00 97.75 385 ILE A CA 1
ATOM 3180 C C . ILE A 1 385 ? 12.395 -34.322 -9.214 1.00 97.75 385 ILE A C 1
ATOM 3182 O O . ILE A 1 385 ? 11.981 -35.420 -8.842 1.00 97.75 385 ILE A O 1
ATOM 3186 N N . ILE A 1 386 ? 12.626 -34.031 -10.492 1.00 98.12 386 ILE A N 1
ATOM 3187 C CA . ILE A 1 386 ? 12.517 -34.987 -11.597 1.00 98.12 386 ILE A CA 1
ATOM 3188 C C . ILE A 1 386 ? 13.930 -35.255 -12.133 1.00 98.12 386 ILE A C 1
ATOM 3190 O O . ILE A 1 386 ? 14.588 -34.350 -12.656 1.00 98.12 386 ILE A O 1
ATOM 3194 N N . LYS A 1 387 ? 14.421 -36.492 -12.013 1.00 97.81 387 LYS A N 1
ATOM 3195 C CA . LYS A 1 387 ? 15.793 -36.893 -12.375 1.00 97.81 387 LYS A CA 1
ATOM 3196 C C . LYS A 1 387 ? 15.985 -37.024 -13.888 1.00 97.81 387 LYS A C 1
ATOM 3198 O O . LYS A 1 387 ? 15.030 -37.347 -14.594 1.00 97.81 387 LYS A O 1
ATOM 3203 N N . PRO A 1 388 ? 17.210 -36.830 -14.407 1.00 96.94 388 PRO A N 1
ATOM 3204 C CA . PRO A 1 388 ? 17.519 -37.048 -15.814 1.00 96.94 388 PRO A CA 1
ATOM 3205 C C . PRO A 1 388 ? 17.167 -38.460 -16.294 1.00 96.94 388 PRO A C 1
ATOM 3207 O O . PRO A 1 388 ? 17.373 -39.453 -15.596 1.00 96.94 388 PRO A O 1
ATOM 3210 N N . THR A 1 389 ? 16.712 -38.543 -17.538 1.00 94.56 389 THR A N 1
ATOM 3211 C CA . THR A 1 389 ? 16.540 -39.787 -18.303 1.00 94.56 389 THR A CA 1
ATOM 3212 C C . THR A 1 389 ? 17.342 -39.693 -19.606 1.00 94.56 389 THR A C 1
ATOM 3214 O O . THR A 1 389 ? 17.698 -38.586 -20.009 1.00 94.56 389 THR A O 1
ATOM 3217 N N . PRO A 1 390 ? 17.633 -40.805 -20.303 1.00 92.19 390 PRO A N 1
ATOM 3218 C CA . PRO A 1 390 ? 18.321 -40.747 -21.595 1.00 92.19 390 PRO A CA 1
ATOM 3219 C C . PRO A 1 390 ? 17.618 -39.857 -22.635 1.00 92.19 390 PRO A C 1
ATOM 3221 O O . PRO A 1 390 ? 18.287 -39.200 -23.428 1.00 92.19 390 PRO A O 1
ATOM 3224 N N . GLU A 1 391 ? 16.284 -39.809 -22.618 1.00 88.31 391 GLU A N 1
ATOM 3225 C CA . GLU A 1 391 ? 15.463 -39.001 -23.526 1.00 88.31 391 GLU A CA 1
ATOM 3226 C C . GLU A 1 391 ? 15.321 -37.539 -23.062 1.00 88.31 391 GLU A C 1
ATOM 3228 O O . GLU A 1 391 ? 15.198 -36.639 -23.891 1.00 88.31 391 GLU A O 1
ATOM 3233 N N . ARG A 1 392 ? 15.371 -37.296 -21.744 1.00 91.44 392 ARG A N 1
ATOM 3234 C CA . ARG A 1 392 ? 15.316 -35.975 -21.093 1.00 91.44 392 ARG A CA 1
ATOM 3235 C C . ARG A 1 392 ? 16.499 -35.837 -20.133 1.00 91.44 392 ARG A C 1
ATOM 3237 O O . ARG A 1 392 ? 16.367 -36.081 -18.933 1.00 91.44 392 ARG A O 1
ATOM 3244 N N . ASN A 1 393 ? 17.670 -35.513 -20.678 1.00 94.75 393 ASN A N 1
ATOM 3245 C CA . ASN A 1 393 ? 18.950 -35.606 -19.970 1.00 94.75 393 ASN A CA 1
ATOM 3246 C C . ASN A 1 393 ? 19.272 -34.360 -19.122 1.00 94.75 393 ASN A C 1
ATOM 3248 O O . ASN A 1 393 ? 20.315 -33.738 -19.300 1.00 94.75 393 ASN A O 1
ATOM 3252 N N . TYR A 1 394 ? 18.356 -33.978 -18.234 1.00 96.56 394 TYR A N 1
ATOM 3253 C CA . TYR A 1 394 ? 18.497 -32.866 -17.290 1.00 96.56 394 TYR A CA 1
ATOM 3254 C C . TYR A 1 394 ? 17.586 -33.083 -16.072 1.00 96.56 394 TYR A C 1
ATOM 3256 O O . TYR A 1 394 ? 16.597 -33.820 -16.142 1.00 96.56 394 TYR A O 1
ATOM 3264 N N . TYR A 1 395 ? 17.911 -32.461 -14.942 1.00 98.06 395 TYR A N 1
ATOM 3265 C CA . TYR A 1 395 ? 16.989 -32.354 -13.813 1.00 98.06 395 TYR A CA 1
ATOM 3266 C C . TYR A 1 395 ? 15.927 -31.306 -14.111 1.00 98.06 395 TYR A C 1
ATOM 3268 O O . TYR A 1 395 ? 16.237 -30.294 -14.728 1.00 98.06 395 TYR A O 1
ATOM 3276 N N . THR A 1 396 ? 14.712 -31.513 -13.619 1.00 97.88 396 THR A N 1
ATOM 3277 C CA . THR A 1 396 ? 13.699 -30.454 -13.533 1.00 97.88 396 THR A CA 1
ATOM 3278 C C . THR A 1 396 ? 13.305 -30.312 -12.072 1.00 97.88 396 THR A C 1
ATOM 3280 O O . THR A 1 396 ? 12.897 -31.294 -11.449 1.00 97.88 396 THR A O 1
ATOM 3283 N N . LEU A 1 397 ? 13.477 -29.110 -11.526 1.00 98.19 397 LEU A N 1
ATOM 3284 C CA . LEU A 1 397 ? 12.996 -28.740 -10.199 1.00 98.19 397 LEU A CA 1
ATOM 3285 C C . LEU A 1 397 ? 11.721 -27.924 -10.367 1.00 98.19 397 LEU A C 1
ATOM 3287 O O . LEU A 1 397 ? 11.698 -27.048 -11.228 1.00 98.19 397 LEU A O 1
ATOM 3291 N N . ILE A 1 398 ? 10.687 -28.214 -9.582 1.00 98.25 398 ILE A N 1
ATOM 3292 C CA . ILE A 1 398 ? 9.381 -27.548 -9.681 1.00 98.25 398 ILE A CA 1
ATOM 3293 C C . ILE A 1 398 ? 8.899 -27.198 -8.279 1.00 98.25 398 ILE A C 1
ATOM 3295 O O . ILE A 1 398 ? 9.001 -28.034 -7.380 1.00 98.25 398 ILE A O 1
ATOM 3299 N N . THR A 1 399 ? 8.371 -25.996 -8.078 1.00 96.38 399 THR A N 1
ATOM 3300 C CA . THR A 1 399 ? 7.643 -25.671 -6.851 1.00 96.38 399 THR A CA 1
ATOM 3301 C C . THR A 1 399 ? 6.369 -26.518 -6.744 1.00 96.38 399 THR A C 1
ATOM 3303 O O . THR A 1 399 ? 5.752 -26.913 -7.733 1.00 96.38 399 THR A O 1
ATOM 3306 N N . GLY A 1 400 ? 6.018 -26.884 -5.519 1.00 92.06 400 GLY A N 1
ATOM 3307 C CA . GLY A 1 400 ? 4.832 -27.662 -5.195 1.00 92.06 400 GLY A CA 1
ATOM 3308 C C . GLY A 1 400 ? 4.147 -27.029 -4.004 1.00 92.06 400 GLY A C 1
ATOM 3309 O O . GLY A 1 400 ? 4.324 -27.488 -2.873 1.00 92.06 400 GLY A O 1
ATOM 3310 N N . GLY A 1 401 ? 3.424 -25.944 -4.262 1.00 87.38 401 GLY A N 1
ATOM 3311 C CA . GLY A 1 401 ? 2.736 -25.183 -3.226 1.00 87.38 401 GLY A CA 1
ATOM 3312 C C . GLY A 1 401 ? 2.508 -23.724 -3.587 1.00 87.38 401 GLY A C 1
ATOM 3313 O O . GLY A 1 401 ? 1.550 -23.158 -3.082 1.00 87.38 401 GLY A O 1
ATOM 3314 N N . MET A 1 402 ? 3.319 -23.134 -4.473 1.00 91.06 402 MET A N 1
ATOM 3315 C CA . MET A 1 402 ? 3.215 -21.715 -4.831 1.00 91.06 402 MET A CA 1
ATOM 3316 C C . MET A 1 402 ? 1.843 -21.375 -5.425 1.00 91.06 402 MET A C 1
ATOM 3318 O O . MET A 1 402 ? 1.224 -20.395 -5.020 1.00 91.06 402 MET A O 1
ATOM 3322 N N . GLY A 1 403 ? 1.314 -22.231 -6.303 1.00 91.25 403 GLY A N 1
ATOM 3323 C CA . GLY A 1 403 ? 0.018 -22.006 -6.953 1.00 91.25 403 GLY A CA 1
ATOM 3324 C C . GLY A 1 403 ? -1.191 -22.221 -6.033 1.00 91.25 403 GLY A C 1
ATOM 3325 O O . GLY A 1 403 ? -2.340 -22.129 -6.473 1.00 91.25 403 GLY A O 1
ATOM 3326 N N . ALA A 1 404 ? -0.964 -22.517 -4.748 1.00 89.06 404 ALA A N 1
ATOM 3327 C CA . ALA A 1 404 ? -2.020 -22.448 -3.751 1.00 89.06 404 ALA A CA 1
ATOM 3328 C C . ALA A 1 404 ? -2.444 -20.991 -3.509 1.00 89.06 404 ALA A C 1
ATOM 3330 O O . ALA A 1 404 ? -3.634 -20.754 -3.291 1.00 89.06 404 ALA A O 1
ATOM 3331 N N . PHE A 1 405 ? -1.501 -20.046 -3.590 1.00 85.62 405 PHE A N 1
ATOM 3332 C CA . PHE A 1 405 ? -1.728 -18.620 -3.387 1.00 85.62 405 PHE A CA 1
ATOM 3333 C C . PHE A 1 405 ? -2.234 -17.925 -4.658 1.00 85.62 405 PHE A C 1
ATOM 3335 O O . PHE A 1 405 ? -1.778 -18.224 -5.763 1.00 85.62 405 PHE A O 1
ATOM 3342 N N . ASP A 1 406 ? -3.191 -17.015 -4.480 1.00 84.94 406 ASP A N 1
ATOM 3343 C CA . ASP A 1 406 ? -3.792 -16.180 -5.521 1.00 84.94 406 ASP A CA 1
ATOM 3344 C C . ASP A 1 406 ? -3.015 -14.863 -5.610 1.00 84.94 406 ASP A C 1
ATOM 3346 O O . ASP A 1 406 ? -3.105 -14.035 -4.706 1.00 84.94 406 ASP A O 1
ATOM 3350 N N . MET A 1 407 ? -2.176 -14.716 -6.639 1.00 84.50 407 MET A N 1
ATOM 3351 C CA . MET A 1 407 ? -1.309 -13.544 -6.778 1.00 84.50 407 MET A CA 1
ATOM 3352 C C . MET A 1 407 ? -2.135 -12.291 -7.078 1.00 84.50 407 MET A C 1
ATOM 3354 O O . MET A 1 407 ? -3.133 -12.353 -7.798 1.00 84.50 407 MET A O 1
ATOM 3358 N N . LEU A 1 408 ? -1.682 -11.138 -6.581 1.00 72.88 408 LEU A N 1
ATOM 3359 C CA . LEU A 1 408 ? -2.330 -9.863 -6.869 1.00 72.88 408 LEU A CA 1
ATOM 3360 C C . LEU A 1 408 ? -2.011 -9.432 -8.306 1.00 72.88 408 LEU A C 1
ATOM 3362 O O . LEU A 1 408 ? -0.920 -8.937 -8.586 1.00 72.88 408 LEU A O 1
ATOM 3366 N N . VAL A 1 409 ? -2.963 -9.645 -9.213 1.00 75.69 409 VAL A N 1
ATOM 3367 C CA . VAL A 1 409 ? -2.863 -9.255 -10.626 1.00 75.69 409 VAL A CA 1
ATOM 3368 C C . VAL A 1 409 ? -3.724 -8.016 -10.934 1.00 75.69 409 VAL A C 1
ATOM 3370 O O . VAL A 1 409 ? -4.737 -7.795 -10.264 1.00 75.69 409 VAL A O 1
ATOM 3373 N N . PRO A 1 410 ? -3.381 -7.227 -11.970 1.00 64.00 410 PRO A N 1
ATOM 3374 C CA . PRO A 1 410 ? -4.241 -6.162 -12.493 1.00 64.00 410 PRO A CA 1
ATOM 3375 C C . PRO A 1 410 ? -5.626 -6.666 -12.942 1.00 64.00 410 PRO A C 1
ATOM 3377 O O . PRO A 1 410 ? -5.774 -7.821 -13.345 1.00 64.00 410 PRO A O 1
ATOM 3380 N N . GLN A 1 411 ? -6.652 -5.802 -12.910 1.00 59.19 411 GLN A N 1
ATOM 3381 C CA . GLN A 1 411 ? -8.041 -6.181 -13.246 1.00 59.19 411 GLN A CA 1
ATOM 3382 C C . GLN A 1 411 ? -8.217 -6.705 -14.681 1.00 59.19 411 GLN A C 1
ATOM 3384 O O . GLN A 1 411 ? -9.136 -7.480 -14.945 1.00 59.19 411 GLN A O 1
ATOM 3389 N N . ASP A 1 412 ? -7.359 -6.270 -15.598 1.00 65.12 412 ASP A N 1
ATOM 3390 C CA . ASP A 1 412 ? -7.333 -6.606 -17.020 1.00 65.12 412 ASP A CA 1
ATOM 3391 C C . ASP A 1 412 ? -6.381 -7.770 -17.354 1.00 65.12 412 ASP A C 1
ATOM 3393 O O . ASP A 1 412 ? -6.212 -8.107 -18.524 1.00 65.12 412 ASP A O 1
ATOM 3397 N N . HIS A 1 413 ? -5.769 -8.410 -16.350 1.00 74.38 413 HIS A N 1
ATOM 3398 C CA . HIS A 1 413 ? -4.817 -9.495 -16.568 1.00 74.38 413 HIS A CA 1
ATOM 3399 C C . HIS A 1 413 ? -5.464 -10.707 -17.262 1.00 74.38 413 HIS A C 1
ATOM 3401 O O . HIS A 1 413 ? -6.305 -11.417 -16.702 1.00 74.38 413 HIS A O 1
ATOM 3407 N N . GLU A 1 414 ? -5.019 -10.981 -18.490 1.00 72.50 414 GLU A N 1
ATOM 3408 C CA . GLU A 1 414 ? -5.396 -12.163 -19.261 1.00 72.50 414 GLU A CA 1
ATOM 3409 C C . GLU A 1 414 ? -4.470 -13.341 -18.915 1.00 72.50 414 GLU A C 1
ATOM 3411 O O . GLU A 1 414 ? -3.534 -13.663 -19.645 1.00 72.50 414 GLU A O 1
ATOM 3416 N N . GLY A 1 415 ? -4.716 -14.008 -17.787 1.00 80.00 415 GLY A N 1
ATOM 3417 C CA . GLY A 1 415 ? -3.878 -15.127 -17.362 1.00 80.00 415 GLY A CA 1
ATOM 3418 C C . GLY A 1 415 ? -4.346 -15.814 -16.087 1.00 80.00 415 GLY A C 1
ATOM 3419 O O . GLY A 1 415 ? -5.393 -15.503 -15.518 1.00 80.00 415 GLY A O 1
ATOM 3420 N N . SER A 1 416 ? -3.577 -16.818 -15.673 1.00 86.38 416 SER A N 1
ATOM 3421 C CA . SER A 1 416 ? -3.795 -17.511 -14.408 1.00 86.38 416 SER A CA 1
ATOM 3422 C C . SER A 1 416 ? -3.193 -16.697 -13.269 1.00 86.38 416 SER A C 1
ATOM 3424 O O . SER A 1 416 ? -1.994 -16.435 -13.267 1.00 86.38 416 SER A O 1
ATOM 3426 N N . THR A 1 417 ? -3.987 -16.394 -12.247 1.00 89.81 417 THR A N 1
ATOM 3427 C CA . THR A 1 417 ? -3.510 -15.715 -11.033 1.00 89.81 417 THR A CA 1
ATOM 3428 C C . THR A 1 417 ? -2.679 -16.626 -10.122 1.00 89.81 417 THR A C 1
ATOM 3430 O O . THR A 1 417 ? -2.042 -16.172 -9.175 1.00 89.81 417 THR A O 1
ATOM 3433 N N . ASN A 1 418 ? -2.643 -17.930 -10.414 1.00 94.25 418 ASN A N 1
ATOM 3434 C CA . ASN A 1 418 ? -1.853 -18.921 -9.693 1.00 94.25 418 ASN A CA 1
ATOM 3435 C C . ASN A 1 418 ? -0.759 -19.506 -10.592 1.00 94.25 418 ASN A C 1
ATOM 3437 O O . ASN A 1 418 ? -1.021 -19.870 -11.747 1.00 94.25 418 ASN A O 1
ATOM 3441 N N . ALA A 1 419 ? 0.443 -19.685 -10.041 1.00 96.12 419 ALA A N 1
ATOM 3442 C CA . ALA A 1 419 ? 1.573 -20.223 -10.787 1.00 96.12 419 ALA A CA 1
ATOM 3443 C C . ALA A 1 419 ? 2.454 -21.187 -9.979 1.00 96.12 419 ALA A C 1
ATOM 3445 O O . ALA A 1 419 ? 2.568 -21.076 -8.762 1.00 96.12 419 ALA A O 1
ATOM 3446 N N . GLU A 1 420 ? 3.117 -22.109 -10.678 1.00 97.69 420 GLU A N 1
ATOM 3447 C CA . GLU A 1 420 ? 4.277 -22.854 -10.184 1.00 97.69 420 GLU A CA 1
ATOM 3448 C C . GLU A 1 420 ? 5.515 -22.497 -11.021 1.00 97.69 420 GLU A C 1
ATOM 3450 O O . GLU A 1 420 ? 5.447 -22.272 -12.231 1.00 97.69 420 GLU A O 1
ATOM 3455 N N . LEU A 1 421 ? 6.677 -22.480 -10.381 1.00 97.94 421 LEU A N 1
ATOM 3456 C CA . LEU A 1 421 ? 7.958 -22.180 -11.003 1.00 97.94 421 LEU A CA 1
ATOM 3457 C C . LEU A 1 421 ? 8.751 -23.458 -11.245 1.00 97.94 421 LEU A C 1
ATOM 3459 O O . LEU A 1 421 ? 8.721 -24.395 -10.445 1.00 97.94 421 LEU A O 1
ATOM 3463 N N . MET A 1 422 ? 9.525 -23.478 -12.325 1.00 97.44 422 MET A N 1
ATOM 3464 C CA . MET A 1 422 ? 10.457 -24.556 -12.618 1.00 97.44 422 MET A CA 1
ATOM 3465 C C . MET A 1 422 ? 11.814 -24.065 -13.105 1.00 97.44 422 MET A C 1
ATOM 3467 O O . MET A 1 422 ? 11.949 -22.982 -13.664 1.00 97.44 422 MET A O 1
ATOM 3471 N N . ILE A 1 423 ? 12.836 -24.897 -12.936 1.00 97.88 423 ILE A N 1
ATOM 3472 C CA . ILE A 1 423 ? 14.153 -24.688 -13.541 1.00 97.88 423 ILE A CA 1
ATOM 3473 C C . ILE A 1 423 ? 14.750 -26.030 -13.962 1.00 97.88 423 ILE A C 1
ATOM 3475 O O . ILE A 1 423 ? 14.630 -27.028 -13.244 1.00 97.88 423 ILE A O 1
ATOM 3479 N N . ASN A 1 424 ? 15.388 -26.065 -15.135 1.00 97.56 424 ASN A N 1
ATOM 3480 C CA . ASN A 1 424 ? 16.063 -27.265 -15.620 1.00 97.56 424 ASN A CA 1
ATOM 3481 C C . ASN A 1 424 ? 17.574 -27.154 -15.417 1.00 97.56 424 ASN A C 1
ATOM 3483 O O . ASN A 1 424 ? 18.187 -26.178 -15.845 1.00 97.56 424 ASN A O 1
ATOM 3487 N N . LEU A 1 425 ? 18.181 -28.173 -14.812 1.00 97.75 425 LEU A N 1
ATOM 3488 C CA . LEU A 1 425 ? 19.604 -28.193 -14.466 1.00 97.75 425 LEU A CA 1
ATOM 3489 C C . LEU A 1 425 ? 20.330 -29.337 -15.194 1.00 97.75 425 LEU A C 1
ATOM 3491 O O . LEU A 1 425 ? 19.723 -30.386 -15.425 1.00 97.75 425 LEU A O 1
ATOM 3495 N N . PRO A 1 426 ? 21.621 -29.187 -15.536 1.00 96.81 426 PRO A N 1
ATOM 3496 C CA . PRO A 1 426 ? 22.424 -30.239 -16.154 1.00 96.81 426 PRO A CA 1
ATOM 3497 C C . PRO A 1 426 ? 22.361 -31.577 -15.402 1.00 96.81 426 PRO A C 1
ATOM 3499 O O . PRO A 1 426 ? 22.187 -31.597 -14.183 1.00 96.81 426 PRO A O 1
ATOM 3502 N N . PRO A 1 427 ? 22.523 -32.721 -16.088 1.00 96.56 427 PRO A N 1
ATOM 3503 C CA . PRO A 1 427 ? 22.383 -34.042 -15.473 1.00 96.56 427 PRO A CA 1
ATOM 3504 C C . PRO A 1 427 ? 23.474 -34.362 -14.438 1.00 96.56 427 PRO A C 1
ATOM 3506 O O . PRO A 1 427 ? 23.315 -35.290 -13.645 1.00 96.56 427 PRO A O 1
ATOM 3509 N N . ASP A 1 428 ? 24.570 -33.610 -14.444 1.00 95.31 428 ASP A N 1
ATOM 3510 C CA . ASP A 1 428 ? 25.679 -33.665 -13.496 1.00 95.31 428 ASP A CA 1
ATOM 3511 C C . ASP A 1 428 ? 25.584 -32.614 -12.373 1.00 95.31 428 ASP A C 1
ATOM 3513 O O . ASP A 1 428 ? 26.475 -32.559 -11.525 1.00 95.31 428 ASP A O 1
ATOM 3517 N N . TRP A 1 429 ? 24.502 -31.825 -12.314 1.00 96.56 429 TRP A N 1
ATOM 3518 C CA . TRP A 1 429 ? 24.275 -30.860 -11.237 1.00 96.56 429 TRP A CA 1
ATOM 3519 C C . TRP A 1 429 ? 24.138 -31.550 -9.874 1.00 96.56 429 TRP A C 1
ATOM 3521 O O . TRP A 1 429 ? 23.412 -32.538 -9.719 1.00 96.56 429 TRP A O 1
ATOM 3531 N N . ASN A 1 430 ? 24.792 -31.000 -8.850 1.00 95.06 430 ASN A N 1
ATOM 3532 C CA . ASN A 1 430 ? 24.718 -31.512 -7.486 1.00 95.06 430 ASN A CA 1
ATOM 3533 C C . ASN A 1 430 ? 23.484 -30.961 -6.751 1.00 95.06 430 ASN A C 1
ATOM 3535 O O . ASN A 1 430 ? 23.593 -30.108 -5.881 1.00 95.06 430 ASN A O 1
ATOM 3539 N N . VAL A 1 431 ? 22.291 -31.460 -7.088 1.00 92.62 431 VAL A N 1
ATOM 3540 C CA . VAL A 1 431 ? 20.999 -30.962 -6.555 1.00 92.62 431 VAL A CA 1
ATOM 3541 C C . VAL A 1 431 ? 20.897 -30.999 -5.020 1.00 92.62 431 VAL A C 1
ATOM 3543 O O . VAL A 1 431 ? 20.167 -30.208 -4.434 1.00 92.62 431 VAL A O 1
ATOM 3546 N N . TYR A 1 432 ? 21.632 -31.895 -4.358 1.00 87.62 432 TYR A N 1
ATOM 3547 C CA . TYR A 1 432 ? 21.642 -32.030 -2.893 1.00 87.62 432 TYR A CA 1
ATOM 3548 C C . TYR A 1 432 ? 22.864 -31.363 -2.239 1.00 87.62 432 TYR A C 1
ATOM 3550 O O . TYR A 1 432 ? 23.155 -31.613 -1.067 1.00 87.62 432 TYR A O 1
ATOM 3558 N N . GLY A 1 433 ? 23.621 -30.573 -3.004 1.00 81.38 433 GLY A N 1
ATOM 3559 C CA . GLY A 1 433 ? 24.735 -29.778 -2.508 1.00 81.38 433 GLY A CA 1
ATOM 3560 C C . GLY A 1 433 ? 24.262 -28.612 -1.647 1.00 81.38 433 GLY A C 1
ATOM 3561 O O . GLY A 1 433 ? 23.222 -28.017 -1.909 1.00 81.38 433 GLY A O 1
ATOM 3562 N N . ASN A 1 434 ? 25.051 -28.280 -0.625 1.00 79.44 434 ASN A N 1
ATOM 3563 C CA . ASN A 1 434 ? 24.797 -27.134 0.254 1.00 79.44 434 ASN A CA 1
ATOM 3564 C C . ASN A 1 434 ? 25.701 -25.930 -0.064 1.00 79.44 434 ASN A C 1
ATOM 3566 O O . ASN A 1 434 ? 25.595 -24.906 0.604 1.00 79.44 434 ASN A O 1
ATOM 3570 N N . ASP A 1 435 ? 26.614 -26.054 -1.032 1.00 85.19 435 ASP A N 1
ATOM 3571 C CA . ASP A 1 435 ? 27.418 -24.923 -1.498 1.00 85.19 435 ASP A CA 1
ATOM 3572 C C . ASP A 1 435 ? 26.531 -23.993 -2.342 1.00 85.19 435 ASP A C 1
ATOM 3574 O O . ASP A 1 435 ? 25.710 -24.465 -3.127 1.00 85.19 435 ASP A O 1
ATOM 3578 N N . GLU A 1 436 ? 26.713 -22.673 -2.242 1.00 85.50 436 GLU A N 1
ATOM 3579 C CA . GLU A 1 436 ? 25.850 -21.697 -2.935 1.00 85.50 436 GLU A CA 1
ATOM 3580 C C . GLU A 1 436 ? 25.800 -21.887 -4.462 1.00 85.50 436 GLU A C 1
ATOM 3582 O O . GLU A 1 436 ? 24.745 -21.707 -5.070 1.00 85.50 436 GLU A O 1
ATOM 3587 N N . LYS A 1 437 ? 26.898 -22.337 -5.084 1.00 89.38 437 LYS A N 1
ATOM 3588 C CA . LYS A 1 437 ? 26.954 -22.695 -6.516 1.00 89.38 437 LYS A CA 1
ATOM 3589 C C . LYS A 1 437 ? 25.988 -23.817 -6.912 1.00 89.38 437 LYS A C 1
ATOM 3591 O O . LYS A 1 437 ? 25.531 -23.843 -8.047 1.00 89.38 437 LYS A O 1
ATOM 3596 N N . ASP A 1 438 ? 25.676 -24.715 -5.978 1.00 89.88 438 ASP A N 1
ATOM 3597 C CA . ASP A 1 438 ? 24.776 -25.850 -6.175 1.00 89.88 438 ASP A CA 1
ATOM 3598 C C . ASP A 1 438 ? 23.340 -25.490 -5.743 1.00 89.88 438 ASP A C 1
ATOM 3600 O O . ASP A 1 438 ? 22.372 -25.942 -6.361 1.00 89.88 438 ASP A O 1
ATOM 3604 N N . PHE A 1 439 ? 23.211 -24.672 -4.687 1.00 89.69 439 PHE A N 1
ATOM 3605 C CA . PHE A 1 439 ? 21.964 -24.407 -3.960 1.00 89.69 439 PHE A CA 1
ATOM 3606 C C . PHE A 1 439 ? 21.148 -23.213 -4.483 1.00 89.69 439 PHE A C 1
ATOM 3608 O O . PHE A 1 439 ? 19.928 -23.181 -4.284 1.00 89.69 439 PHE A O 1
ATOM 3615 N N . TRP A 1 440 ? 21.763 -22.248 -5.182 1.00 92.75 440 TRP A N 1
ATOM 3616 C CA . TRP A 1 440 ? 21.053 -21.049 -5.648 1.00 92.75 440 TRP A CA 1
ATOM 3617 C C . TRP A 1 440 ? 19.762 -21.327 -6.446 1.00 92.75 440 TRP A C 1
ATOM 3619 O O . TRP A 1 440 ? 18.814 -20.568 -6.238 1.00 92.75 440 TRP A O 1
ATOM 3629 N N . PRO A 1 441 ? 19.632 -22.382 -7.290 1.00 95.06 441 PRO A N 1
ATOM 3630 C CA . PRO A 1 441 ? 18.382 -22.633 -8.011 1.00 95.06 441 PRO A CA 1
ATOM 3631 C C . PRO A 1 441 ? 17.218 -22.909 -7.057 1.00 95.06 441 PRO A C 1
ATOM 3633 O O . PRO A 1 441 ? 16.117 -22.400 -7.241 1.00 95.06 441 PRO A O 1
ATOM 3636 N N . ILE A 1 442 ? 17.476 -23.684 -5.999 1.00 90.12 442 ILE A N 1
ATOM 3637 C CA . ILE A 1 442 ? 16.485 -24.015 -4.969 1.00 90.12 442 ILE A CA 1
ATOM 3638 C C . ILE A 1 442 ? 16.158 -22.773 -4.139 1.00 90.12 442 ILE A C 1
ATOM 3640 O O . ILE A 1 442 ? 14.985 -22.529 -3.854 1.00 90.12 442 ILE A O 1
ATOM 3644 N N . ARG A 1 443 ? 17.175 -21.980 -3.769 1.00 89.19 443 ARG A N 1
ATOM 3645 C CA . ARG A 1 443 ? 16.987 -20.713 -3.049 1.00 89.19 443 ARG A CA 1
ATOM 3646 C C . ARG A 1 443 ? 16.067 -19.778 -3.828 1.00 89.19 443 ARG A C 1
ATOM 3648 O O . ARG A 1 443 ? 15.073 -19.336 -3.271 1.00 89.19 443 ARG A O 1
ATOM 3655 N N . TRP A 1 444 ? 16.342 -19.549 -5.111 1.00 92.69 444 TRP A N 1
ATOM 3656 C CA . TRP A 1 444 ? 15.543 -18.647 -5.942 1.00 92.69 444 TRP A CA 1
ATOM 3657 C C . TRP A 1 444 ? 14.126 -19.152 -6.203 1.00 92.69 444 TRP A C 1
ATOM 3659 O O . TRP A 1 444 ? 13.205 -18.348 -6.129 1.00 92.69 444 TRP A O 1
ATOM 3669 N N . LEU A 1 445 ? 13.905 -20.457 -6.406 1.00 94.19 445 LEU A N 1
ATOM 3670 C CA . LEU A 1 445 ? 12.538 -20.999 -6.456 1.00 94.19 445 LEU A CA 1
ATOM 3671 C C . LEU A 1 445 ? 11.764 -20.705 -5.159 1.00 94.19 445 LEU A C 1
ATOM 3673 O O . LEU A 1 445 ? 10.607 -20.303 -5.212 1.00 94.19 445 LEU A O 1
ATOM 3677 N N . LYS A 1 446 ? 12.405 -20.859 -3.992 1.00 86.94 446 LYS A N 1
ATOM 3678 C CA . LYS A 1 446 ? 11.783 -20.579 -2.686 1.00 86.94 446 LYS A CA 1
ATOM 3679 C C . LYS A 1 446 ? 11.570 -19.088 -2.422 1.00 86.94 446 LYS A C 1
ATOM 3681 O O . LYS A 1 446 ? 10.566 -18.734 -1.812 1.00 86.94 446 LYS A O 1
ATOM 3686 N N . THR A 1 447 ? 12.500 -18.238 -2.854 1.00 86.25 447 THR A N 1
ATOM 3687 C CA . THR A 1 447 ? 12.387 -16.776 -2.760 1.00 86.25 447 THR A CA 1
ATOM 3688 C C . THR A 1 447 ? 11.252 -16.273 -3.647 1.00 86.25 447 THR A C 1
ATOM 3690 O O . THR A 1 447 ? 10.376 -15.560 -3.177 1.00 86.25 447 THR A O 1
ATOM 3693 N N . LEU A 1 448 ? 11.204 -16.700 -4.910 1.00 91.81 448 LEU A N 1
ATOM 3694 C CA . LEU A 1 448 ? 10.160 -16.270 -5.842 1.00 91.81 448 LEU A CA 1
ATOM 3695 C C . LEU A 1 448 ? 8.777 -16.835 -5.499 1.00 91.81 448 LEU A C 1
ATOM 3697 O O . LEU A 1 448 ? 7.783 -16.201 -5.822 1.00 91.81 448 LEU A O 1
ATOM 3701 N N . ALA A 1 449 ? 8.695 -17.974 -4.805 1.00 89.88 449 ALA A N 1
ATOM 3702 C CA . ALA A 1 449 ? 7.425 -18.480 -4.282 1.00 89.88 449 ALA A CA 1
ATOM 3703 C C . ALA A 1 449 ? 6.839 -17.614 -3.150 1.00 89.88 449 ALA A C 1
ATOM 3705 O O . ALA A 1 449 ? 5.635 -17.668 -2.919 1.00 89.88 449 ALA A O 1
ATOM 3706 N N . GLN A 1 450 ? 7.672 -16.838 -2.447 1.00 82.31 450 GLN A N 1
ATOM 3707 C CA . GLN A 1 450 ? 7.244 -15.913 -1.389 1.00 82.31 450 GLN A CA 1
ATOM 3708 C C . GLN A 1 450 ? 7.052 -14.483 -1.904 1.00 82.31 450 GLN A C 1
ATOM 3710 O O . GLN A 1 450 ? 6.254 -13.742 -1.346 1.00 82.31 450 GLN A O 1
ATOM 3715 N N . LEU A 1 451 ? 7.715 -14.109 -3.002 1.00 82.50 451 LEU A N 1
ATOM 3716 C CA . LEU A 1 451 ? 7.680 -12.748 -3.539 1.00 82.50 451 LEU A CA 1
ATOM 3717 C C . LEU A 1 451 ? 6.253 -12.188 -3.755 1.00 82.50 451 LEU A C 1
ATOM 3719 O O . LEU A 1 451 ? 6.011 -11.073 -3.297 1.00 82.50 451 LEU A O 1
ATOM 3723 N N . PRO A 1 452 ? 5.290 -12.913 -4.372 1.00 79.31 452 PRO A N 1
ATOM 3724 C CA . PRO A 1 452 ? 3.916 -12.421 -4.525 1.00 79.31 452 PRO A CA 1
ATOM 3725 C C . PRO A 1 452 ? 3.215 -12.087 -3.207 1.00 79.31 452 PRO A C 1
ATOM 3727 O O . PRO A 1 452 ? 2.380 -11.190 -3.167 1.00 79.31 452 PRO A O 1
ATOM 3730 N N . ILE A 1 453 ? 3.565 -12.814 -2.145 1.00 73.38 453 ILE A N 1
ATOM 3731 C CA . ILE A 1 453 ? 2.990 -12.688 -0.806 1.00 73.38 453 ILE A CA 1
ATOM 3732 C C . ILE A 1 453 ? 3.597 -11.476 -0.100 1.00 73.38 453 ILE A C 1
ATOM 3734 O O . ILE A 1 453 ? 2.884 -10.568 0.316 1.00 73.38 453 ILE A O 1
ATOM 3738 N N . GLU A 1 454 ? 4.928 -11.441 -0.024 1.00 66.00 454 GLU A N 1
ATOM 3739 C CA . GLU A 1 454 ? 5.679 -10.420 0.710 1.00 66.00 454 GLU A CA 1
ATOM 3740 C C . GLU A 1 454 ? 5.561 -9.031 0.079 1.00 66.00 454 GLU A C 1
ATOM 3742 O O . GLU A 1 454 ? 5.590 -8.030 0.786 1.00 66.00 454 GLU A O 1
ATOM 3747 N N . GLN A 1 455 ? 5.463 -8.969 -1.251 1.00 59.44 455 GLN A N 1
ATOM 3748 C CA . GLN A 1 455 ? 5.494 -7.713 -2.006 1.00 59.44 455 GLN A CA 1
ATOM 3749 C C . GLN A 1 455 ? 4.154 -7.369 -2.659 1.00 59.44 455 GLN A C 1
ATOM 3751 O O . GLN A 1 455 ? 4.103 -6.424 -3.442 1.00 59.44 455 GLN A O 1
ATOM 3756 N N . GLN A 1 456 ? 3.091 -8.138 -2.377 1.00 61.72 456 GLN A N 1
ATOM 3757 C CA . GLN A 1 456 ? 1.756 -7.946 -2.961 1.00 61.72 456 GLN A CA 1
ATOM 3758 C C . GLN A 1 456 ? 1.827 -7.774 -4.487 1.00 61.72 456 GLN A C 1
ATOM 3760 O O . GLN A 1 456 ? 1.373 -6.789 -5.061 1.00 61.72 456 GLN A O 1
ATOM 3765 N N . THR A 1 457 ? 2.485 -8.725 -5.149 1.00 73.06 457 THR A N 1
ATOM 3766 C CA . THR A 1 457 ? 2.799 -8.655 -6.584 1.00 73.06 457 THR A CA 1
ATOM 3767 C C . THR A 1 457 ? 2.475 -9.973 -7.286 1.00 73.06 457 THR A C 1
ATOM 3769 O O . THR A 1 457 ? 1.963 -10.907 -6.670 1.00 73.06 457 THR A O 1
ATOM 3772 N N . PHE A 1 458 ? 2.782 -10.074 -8.578 1.00 87.19 458 PHE A N 1
ATOM 3773 C CA . PHE A 1 458 ? 2.564 -11.277 -9.373 1.00 87.19 458 PHE A CA 1
ATOM 3774 C C . PHE A 1 458 ? 3.758 -11.608 -10.271 1.00 87.19 458 PHE A C 1
ATOM 3776 O O . PHE A 1 458 ? 4.603 -10.772 -10.604 1.00 87.19 458 PHE A O 1
ATOM 3783 N N . LEU A 1 459 ? 3.831 -12.878 -10.661 1.00 91.12 459 LEU A N 1
ATOM 3784 C CA . LEU A 1 459 ? 4.854 -13.415 -11.547 1.00 91.12 459 LEU A CA 1
ATOM 3785 C C . LEU A 1 459 ? 4.206 -13.908 -12.835 1.00 91.12 459 LEU A C 1
ATOM 3787 O O . LEU A 1 459 ? 3.336 -14.773 -12.792 1.00 91.12 459 LEU A O 1
ATOM 3791 N N . ASP A 1 460 ? 4.668 -13.378 -13.964 1.00 92.00 460 ASP A N 1
ATOM 3792 C CA . ASP A 1 460 ? 4.124 -13.699 -15.279 1.00 92.00 460 ASP A CA 1
ATOM 3793 C C . ASP A 1 460 ? 5.226 -13.796 -16.346 1.00 92.00 460 ASP A C 1
ATOM 3795 O O . ASP A 1 460 ? 6.410 -13.523 -16.108 1.00 92.00 460 ASP A O 1
ATOM 3799 N N . TRP A 1 461 ? 4.838 -14.235 -17.537 1.00 92.88 461 TRP A N 1
ATOM 3800 C CA . TRP A 1 461 ? 5.686 -14.358 -18.705 1.00 92.88 461 TRP A CA 1
ATOM 3801 C C . TRP A 1 461 ? 6.443 -13.057 -19.007 1.00 92.88 461 TRP A C 1
ATOM 3803 O O . TRP A 1 461 ? 5.890 -11.962 -19.034 1.00 92.88 461 TRP A O 1
ATOM 3813 N N . GLY A 1 462 ? 7.748 -13.176 -19.250 1.00 90.81 462 GLY A N 1
ATOM 3814 C CA . GLY A 1 462 ? 8.614 -12.047 -19.569 1.00 90.81 462 GLY A CA 1
ATOM 3815 C C . GLY A 1 462 ? 9.017 -11.194 -18.362 1.00 90.81 462 GLY A C 1
ATOM 3816 O O . GLY A 1 462 ? 9.850 -10.298 -18.528 1.00 90.81 462 GLY A O 1
ATOM 3817 N N . HIS A 1 463 ? 8.508 -11.448 -17.150 1.00 91.81 463 HIS A N 1
ATOM 3818 C CA . HIS A 1 463 ? 9.005 -10.773 -15.947 1.00 91.81 463 HIS A CA 1
ATOM 3819 C C . HIS A 1 463 ? 10.484 -11.103 -15.715 1.00 91.81 463 HIS A C 1
ATOM 3821 O O . HIS A 1 463 ? 10.943 -12.223 -15.957 1.00 91.81 463 HIS A O 1
ATOM 3827 N N . THR A 1 464 ? 11.235 -10.102 -15.258 1.00 91.94 464 THR A N 1
ATOM 3828 C CA . THR A 1 464 ? 12.675 -10.179 -14.990 1.00 91.94 464 THR A CA 1
ATOM 3829 C C . THR A 1 464 ? 12.950 -9.775 -13.552 1.00 91.94 464 THR A C 1
ATOM 3831 O O . THR A 1 464 ? 12.528 -8.702 -13.132 1.00 91.94 464 THR A O 1
ATOM 3834 N N . ILE A 1 465 ? 13.677 -10.614 -12.819 1.00 91.94 465 ILE A N 1
ATOM 3835 C CA . ILE A 1 465 ? 14.024 -10.416 -11.415 1.00 91.94 465 ILE A CA 1
ATOM 3836 C C . ILE A 1 465 ? 15.541 -10.216 -11.319 1.00 91.94 465 ILE A C 1
ATOM 3838 O O . ILE A 1 465 ? 16.288 -11.146 -11.646 1.00 91.94 465 ILE A O 1
ATOM 3842 N N . PRO A 1 466 ? 16.031 -9.028 -10.925 1.00 86.81 466 PRO A N 1
ATOM 3843 C CA . PRO A 1 466 ? 17.457 -8.810 -10.709 1.00 86.81 466 PRO A CA 1
ATOM 3844 C C . PRO A 1 466 ? 17.938 -9.608 -9.492 1.00 86.81 466 PRO A C 1
ATOM 3846 O O . PRO A 1 466 ? 17.247 -9.700 -8.479 1.00 86.81 466 PRO A O 1
ATOM 3849 N N . THR A 1 467 ? 19.138 -10.182 -9.577 1.00 85.06 467 THR A N 1
ATOM 3850 C CA . THR A 1 467 ? 19.716 -10.974 -8.477 1.00 85.06 467 THR A CA 1
ATOM 3851 C C . THR A 1 467 ? 20.585 -10.146 -7.527 1.00 85.06 467 THR A C 1
ATOM 3853 O O . THR A 1 467 ? 21.045 -10.672 -6.512 1.00 85.06 467 THR A O 1
ATOM 3856 N N . GLY A 1 468 ? 20.796 -8.860 -7.839 1.00 79.12 468 GLY A N 1
ATOM 3857 C CA . GLY A 1 468 ? 21.700 -7.943 -7.140 1.00 79.12 468 GLY A CA 1
ATOM 3858 C C . GLY A 1 468 ? 23.158 -8.212 -7.508 1.00 79.12 468 GLY A C 1
ATOM 3859 O O . GLY A 1 468 ? 23.748 -7.482 -8.294 1.00 79.12 468 GLY A O 1
ATOM 3860 N N . GLU A 1 469 ? 23.707 -9.307 -6.991 1.00 84.25 469 GLU A N 1
ATOM 3861 C CA . GLU A 1 469 ? 25.031 -9.822 -7.360 1.00 84.25 469 GLU A CA 1
ATOM 3862 C C . GLU A 1 469 ? 24.902 -10.961 -8.386 1.00 84.25 469 GLU A C 1
ATOM 3864 O O . GLU A 1 469 ? 23.843 -11.604 -8.452 1.00 84.25 469 GLU A O 1
ATOM 3869 N N . PRO A 1 470 ? 25.960 -11.274 -9.161 1.00 92.56 470 PRO A N 1
ATOM 3870 C CA . PRO A 1 470 ? 25.956 -12.441 -10.032 1.00 92.56 470 PRO A CA 1
ATOM 3871 C C . PRO A 1 470 ? 25.621 -13.728 -9.268 1.00 92.56 470 PRO A C 1
ATOM 3873 O O . PRO A 1 470 ? 26.115 -13.961 -8.159 1.00 92.56 470 PRO A O 1
ATOM 3876 N N . LEU A 1 471 ? 24.796 -14.592 -9.867 1.00 93.44 471 LEU A N 1
ATOM 3877 C CA . LEU A 1 471 ? 24.497 -15.911 -9.316 1.00 93.44 471 LEU A CA 1
ATOM 3878 C C . LEU A 1 471 ? 25.812 -16.682 -9.084 1.00 93.44 471 LEU A C 1
ATOM 3880 O O . LEU A 1 471 ? 26.695 -16.632 -9.946 1.00 93.44 471 LEU A O 1
ATOM 3884 N N . PRO A 1 472 ? 25.956 -17.412 -7.961 1.00 92.88 472 PRO A N 1
ATOM 3885 C CA . PRO A 1 472 ? 27.227 -18.006 -7.545 1.00 92.88 472 PRO A CA 1
ATOM 3886 C C . PRO A 1 472 ? 27.924 -18.828 -8.640 1.00 92.88 472 PRO A C 1
ATOM 3888 O O . PRO A 1 472 ? 27.320 -19.726 -9.223 1.00 92.88 472 PRO A O 1
ATOM 3891 N N . ASP A 1 473 ? 29.207 -18.538 -8.883 1.00 92.50 473 ASP A N 1
ATOM 3892 C CA . ASP A 1 473 ? 30.044 -19.132 -9.942 1.00 92.50 473 ASP A CA 1
ATOM 3893 C C . ASP A 1 473 ? 29.511 -18.941 -11.381 1.00 92.50 473 ASP A C 1
ATOM 3895 O O . ASP A 1 473 ? 29.881 -19.681 -12.295 1.00 92.50 473 ASP A O 1
ATOM 3899 N N . THR A 1 474 ? 28.675 -17.927 -11.615 1.00 94.88 474 THR A N 1
ATOM 3900 C CA . THR A 1 474 ? 28.154 -17.588 -12.946 1.00 94.88 474 THR A CA 1
ATOM 3901 C C . THR A 1 474 ? 28.251 -16.082 -13.228 1.00 94.88 474 THR A C 1
ATOM 3903 O O . THR A 1 474 ? 28.357 -15.282 -12.300 1.00 94.88 474 THR A O 1
ATOM 3906 N N . PRO A 1 475 ? 28.178 -15.668 -14.502 1.00 93.69 475 PRO A N 1
ATOM 3907 C CA . PRO A 1 475 ? 28.066 -14.260 -14.887 1.00 93.69 475 PRO A CA 1
ATOM 3908 C C . PRO A 1 475 ? 26.616 -13.736 -14.933 1.00 93.69 475 PRO A C 1
ATOM 3910 O O . PRO A 1 475 ? 26.391 -12.626 -15.408 1.00 93.69 475 PRO A O 1
ATOM 3913 N N . PHE A 1 476 ? 25.620 -14.527 -14.521 1.00 96.56 476 PHE A N 1
ATOM 3914 C CA . PHE A 1 476 ? 24.210 -14.150 -14.642 1.00 96.56 476 PHE A CA 1
ATOM 3915 C C . PHE A 1 476 ? 23.771 -13.242 -13.496 1.00 96.56 476 PHE A C 1
ATOM 3917 O O . PHE A 1 476 ? 23.973 -13.595 -12.340 1.00 96.56 476 PHE A O 1
ATOM 3924 N N . THR A 1 477 ? 23.117 -12.124 -13.803 1.00 94.25 477 THR A N 1
ATOM 3925 C CA . THR A 1 477 ? 22.686 -11.105 -12.822 1.00 94.25 477 THR A CA 1
ATOM 3926 C C . THR A 1 477 ? 21.165 -10.934 -12.754 1.00 94.25 477 THR A C 1
ATOM 3928 O O . THR A 1 477 ? 20.649 -10.063 -12.052 1.00 94.25 477 THR A O 1
ATOM 3931 N N . CYS A 1 478 ? 20.417 -11.749 -13.498 1.00 95.12 478 CYS A N 1
ATOM 3932 C CA . CYS A 1 478 ? 18.965 -11.662 -13.577 1.00 95.12 478 CYS A CA 1
ATOM 3933 C C . CYS A 1 478 ? 18.340 -13.037 -13.863 1.00 95.12 478 CYS A C 1
ATOM 3935 O O . CYS A 1 478 ? 18.971 -13.908 -14.463 1.00 95.12 478 CYS A O 1
ATOM 3937 N N . LEU A 1 479 ? 17.090 -13.232 -13.446 1.00 97.38 479 LEU A N 1
ATOM 3938 C CA . LEU A 1 479 ? 16.238 -14.363 -13.810 1.00 97.38 479 LEU A CA 1
ATOM 3939 C C . LEU A 1 479 ? 15.039 -13.857 -14.613 1.00 97.38 479 LEU A C 1
ATOM 3941 O O . LEU A 1 479 ? 14.344 -12.954 -14.163 1.00 97.38 479 LEU A O 1
ATOM 3945 N N . MET A 1 480 ? 14.764 -14.454 -15.770 1.00 96.88 480 MET A N 1
ATOM 3946 C CA . MET A 1 480 ? 13.558 -14.193 -16.562 1.00 96.88 480 MET A CA 1
ATOM 3947 C C . MET A 1 480 ? 12.583 -15.362 -16.472 1.00 96.88 480 MET A C 1
ATOM 3949 O O . MET A 1 480 ? 13.008 -16.518 -16.458 1.00 96.88 480 MET A O 1
ATOM 3953 N N . LEU A 1 481 ? 11.286 -15.072 -16.459 1.00 96.69 481 LEU A N 1
ATOM 3954 C CA . LEU A 1 481 ? 10.233 -16.078 -16.537 1.00 96.69 481 LEU A CA 1
ATOM 3955 C C . LEU A 1 481 ? 9.781 -16.283 -17.982 1.00 96.69 481 LEU A C 1
ATOM 3957 O O . LEU A 1 481 ? 9.473 -15.329 -18.693 1.00 96.69 481 LEU A O 1
ATOM 3961 N N . ILE A 1 482 ? 9.711 -17.538 -18.417 1.00 95.25 482 ILE A N 1
ATOM 3962 C CA . ILE A 1 482 ? 9.097 -17.924 -19.694 1.00 95.25 482 ILE A CA 1
ATOM 3963 C C . ILE A 1 482 ? 8.042 -19.000 -19.465 1.00 95.25 482 ILE A C 1
ATOM 3965 O O . ILE A 1 482 ? 8.118 -19.747 -18.493 1.00 95.25 482 ILE A O 1
ATOM 3969 N N . GLY A 1 483 ? 7.079 -19.129 -20.375 1.00 93.44 483 GLY A N 1
ATOM 3970 C CA . GLY A 1 483 ? 6.070 -20.185 -20.299 1.00 93.44 483 GLY A CA 1
ATOM 3971 C C . GLY A 1 483 ? 6.724 -21.563 -20.377 1.00 93.44 483 GLY A C 1
ATOM 3972 O O . GLY A 1 483 ? 7.617 -21.779 -21.200 1.00 93.44 483 GLY A O 1
ATOM 3973 N N . SER A 1 484 ? 6.311 -22.480 -19.506 1.00 94.50 484 SER A N 1
ATOM 3974 C CA . SER A 1 484 ? 6.772 -23.867 -19.532 1.00 94.50 484 SER A CA 1
ATOM 3975 C C . SER A 1 484 ? 5.969 -24.703 -20.524 1.00 94.50 484 SER A C 1
ATOM 3977 O O . SER A 1 484 ? 4.758 -24.533 -20.659 1.00 94.50 484 SER A O 1
ATOM 3979 N N . GLU A 1 485 ? 6.631 -25.670 -21.158 1.00 92.38 485 GLU A N 1
ATOM 3980 C CA . GLU A 1 485 ? 5.993 -26.658 -22.031 1.00 92.38 485 GLU A CA 1
ATOM 3981 C C . GLU A 1 485 ? 5.902 -28.043 -21.376 1.00 92.38 485 GLU A C 1
ATOM 3983 O O . GLU A 1 485 ? 6.777 -28.479 -20.623 1.00 92.38 485 GLU A O 1
ATOM 3988 N N . THR A 1 486 ? 4.850 -28.770 -21.730 1.00 92.19 486 THR A N 1
ATOM 3989 C CA . THR A 1 486 ? 4.680 -30.208 -21.497 1.00 92.19 486 THR A CA 1
ATOM 3990 C C . THR A 1 486 ? 5.512 -31.046 -22.484 1.00 92.19 486 THR A C 1
ATOM 3992 O O . THR A 1 486 ? 6.057 -30.552 -23.474 1.00 92.19 486 THR A O 1
ATOM 3995 N N . LYS A 1 487 ? 5.583 -32.368 -22.266 1.00 88.94 487 LYS A N 1
ATOM 3996 C CA . LYS A 1 487 ? 6.262 -33.328 -23.167 1.00 88.94 487 LYS A CA 1
ATOM 3997 C C . LYS A 1 487 ? 5.768 -33.277 -24.621 1.00 88.94 487 LYS A C 1
ATOM 3999 O O . LYS A 1 487 ? 6.523 -33.644 -25.520 1.00 88.94 487 LYS A O 1
ATOM 4004 N N . ASP A 1 488 ? 4.522 -32.874 -24.855 1.00 89.06 488 ASP A N 1
ATOM 4005 C CA . ASP A 1 488 ? 3.904 -32.748 -26.180 1.00 89.06 488 ASP A CA 1
ATOM 4006 C C . ASP A 1 488 ? 3.961 -31.325 -26.758 1.00 89.06 488 ASP A C 1
ATOM 4008 O O . ASP A 1 488 ? 3.365 -31.085 -27.807 1.00 89.06 488 ASP A O 1
ATOM 4012 N N . ARG A 1 489 ? 4.749 -30.424 -26.147 1.00 87.19 489 ARG A N 1
ATOM 4013 C CA . ARG A 1 489 ? 4.976 -29.039 -26.599 1.00 87.19 489 ARG A CA 1
ATOM 4014 C C . ARG A 1 489 ? 3.745 -28.131 -26.479 1.00 87.19 489 ARG A C 1
ATOM 4016 O O . ARG A 1 489 ? 3.654 -27.135 -27.189 1.00 87.19 489 ARG A O 1
ATOM 4023 N N . SER A 1 490 ? 2.791 -28.461 -25.607 1.00 90.75 490 SER A N 1
ATOM 4024 C CA . SER A 1 490 ? 1.718 -27.536 -25.230 1.00 90.75 490 SER A CA 1
ATOM 4025 C C . SER A 1 490 ? 2.120 -26.707 -24.009 1.00 90.75 490 SER A C 1
ATOM 4027 O O . SER A 1 490 ? 2.984 -27.118 -23.235 1.00 90.75 490 SER A O 1
ATOM 4029 N N . ASN A 1 491 ? 1.460 -25.568 -23.789 1.00 92.19 491 ASN A N 1
ATOM 4030 C CA . ASN A 1 491 ? 1.642 -24.789 -22.562 1.00 92.19 491 ASN A CA 1
ATOM 4031 C C . ASN A 1 491 ? 1.309 -25.645 -21.335 1.00 92.19 491 ASN A C 1
ATOM 4033 O O . ASN A 1 491 ? 0.280 -26.324 -21.299 1.00 92.19 491 ASN A O 1
ATOM 4037 N N . ALA A 1 492 ? 2.172 -25.606 -20.326 1.00 95.75 492 ALA A N 1
ATOM 4038 C CA . ALA A 1 492 ? 1.948 -26.307 -19.078 1.00 95.75 492 ALA A CA 1
ATOM 4039 C C . ALA A 1 492 ? 0.967 -25.514 -18.197 1.00 95.75 492 ALA A C 1
ATOM 4041 O O . ALA A 1 492 ? 1.309 -24.477 -17.629 1.00 95.75 492 ALA A O 1
ATOM 4042 N N . LEU A 1 493 ? -0.255 -26.036 -18.095 1.00 96.06 493 LEU A N 1
ATOM 4043 C CA . LEU A 1 493 ? -1.373 -25.472 -17.347 1.00 96.06 493 LEU A CA 1
ATOM 4044 C C . LEU A 1 493 ? -2.201 -26.621 -16.762 1.00 96.06 493 LEU A C 1
ATOM 4046 O O . LEU A 1 493 ? -2.707 -27.461 -17.508 1.00 96.06 493 LEU A O 1
ATOM 4050 N N . VAL A 1 494 ? -2.366 -26.660 -15.441 1.00 96.88 494 VAL A N 1
ATOM 4051 C CA . VAL A 1 494 ? -3.244 -27.639 -14.784 1.00 96.88 494 VAL A CA 1
ATOM 4052 C C . VAL A 1 494 ? -4.537 -26.968 -14.343 1.00 96.88 494 VAL A C 1
ATOM 4054 O O . VAL A 1 494 ? -4.522 -25.859 -13.823 1.00 96.88 494 VAL A O 1
ATOM 4057 N N . THR A 1 495 ? -5.671 -27.637 -14.547 1.00 96.56 495 THR A N 1
ATOM 4058 C CA . THR A 1 495 ? -6.946 -27.251 -13.927 1.00 96.56 495 THR A CA 1
ATOM 4059 C C . THR A 1 495 ? -7.186 -28.144 -12.719 1.00 96.56 495 THR A C 1
ATOM 4061 O O . THR A 1 495 ? -7.277 -29.365 -12.850 1.00 96.56 495 THR A O 1
ATOM 4064 N N . LEU A 1 496 ? -7.264 -27.535 -11.544 1.00 95.06 496 LEU A N 1
ATOM 4065 C CA . LEU A 1 496 ? -7.513 -28.208 -10.279 1.00 95.06 496 LEU A CA 1
ATOM 4066 C C . LEU A 1 496 ? -9.001 -28.581 -10.121 1.00 95.06 496 LEU A C 1
ATOM 4068 O O . LEU A 1 496 ? -9.851 -28.021 -10.819 1.00 95.06 496 LEU A O 1
ATOM 4072 N N . PRO A 1 497 ? -9.364 -29.482 -9.185 1.00 92.25 497 PRO A N 1
ATOM 4073 C CA . PRO A 1 497 ? -10.757 -29.885 -8.954 1.00 92.25 497 PRO A CA 1
ATOM 4074 C C . PRO A 1 497 ? -11.716 -28.728 -8.640 1.00 92.25 497 PRO A C 1
ATOM 4076 O O . PRO A 1 497 ? -12.908 -28.817 -8.931 1.00 92.25 497 PRO A O 1
ATOM 4079 N N . THR A 1 498 ? -11.200 -27.637 -8.075 1.00 85.69 498 THR A N 1
ATOM 4080 C CA . THR A 1 498 ? -11.935 -26.400 -7.774 1.00 85.69 498 THR A CA 1
ATOM 4081 C C . THR A 1 498 ? -12.242 -25.554 -9.015 1.00 85.69 498 THR A C 1
ATOM 4083 O O . THR A 1 498 ? -13.002 -24.594 -8.928 1.00 85.69 498 THR A O 1
ATOM 4086 N N . GLY A 1 499 ? -11.684 -25.904 -10.179 1.00 89.62 499 GLY A N 1
ATOM 4087 C CA . GLY A 1 499 ? -11.740 -25.115 -11.411 1.00 89.62 499 GLY A CA 1
ATOM 4088 C C . GLY A 1 499 ? -10.618 -24.081 -11.528 1.00 89.62 499 GLY A C 1
ATOM 4089 O O . GLY A 1 499 ? -10.449 -23.501 -12.599 1.00 89.62 499 GLY A O 1
ATOM 4090 N N . ARG A 1 500 ? -9.827 -23.891 -10.461 1.00 90.44 500 ARG A N 1
ATOM 4091 C CA . ARG A 1 500 ? -8.630 -23.047 -10.458 1.00 90.44 500 ARG A CA 1
ATOM 4092 C C . ARG A 1 500 ? -7.635 -23.538 -11.507 1.00 90.44 500 ARG A C 1
ATOM 4094 O O . ARG A 1 500 ? -7.393 -24.741 -11.613 1.00 90.44 500 ARG A O 1
ATOM 4101 N N . GLN A 1 501 ? -7.052 -22.615 -12.258 1.00 95.06 501 GLN A N 1
ATOM 4102 C CA . GLN A 1 501 ? -5.957 -22.916 -13.172 1.00 95.06 501 GLN A CA 1
ATOM 4103 C C . GLN A 1 501 ? -4.628 -22.586 -12.495 1.00 95.06 501 GLN A C 1
ATOM 4105 O O . GLN A 1 501 ? -4.562 -21.645 -11.720 1.00 95.06 501 GLN A O 1
ATOM 4110 N N . VAL A 1 502 ? -3.595 -23.391 -12.736 1.00 96.88 502 VAL A N 1
ATOM 4111 C CA . VAL A 1 502 ? -2.236 -23.135 -12.247 1.00 96.88 502 VAL A CA 1
ATOM 4112 C C . VAL A 1 502 ? -1.280 -23.251 -13.424 1.00 96.88 502 VAL A C 1
ATOM 4114 O O . VAL A 1 502 ? -1.161 -24.317 -14.043 1.00 96.88 502 VAL A O 1
ATOM 4117 N N . GLN A 1 503 ? -0.636 -22.137 -13.758 1.00 97.00 503 GLN A N 1
ATOM 4118 C CA . GLN A 1 503 ? 0.284 -22.018 -14.886 1.00 97.00 503 GLN A CA 1
ATOM 4119 C C . GLN A 1 503 ? 1.725 -22.287 -14.453 1.00 97.00 503 GLN A C 1
ATOM 4121 O O . GLN A 1 503 ? 2.102 -22.010 -13.321 1.00 97.00 503 GLN A O 1
ATOM 4126 N N . PHE A 1 504 ? 2.546 -22.841 -15.344 1.00 97.88 504 PHE A N 1
ATOM 4127 C CA . PHE A 1 504 ? 3.948 -23.121 -15.042 1.00 97.88 504 PHE A CA 1
ATOM 4128 C C . PHE A 1 504 ? 4.880 -22.158 -15.784 1.00 97.88 504 PHE A C 1
ATOM 4130 O O . PHE A 1 504 ? 4.764 -21.999 -17.005 1.00 97.88 504 PHE A O 1
ATOM 4137 N N . PHE A 1 505 ? 5.839 -21.579 -15.058 1.00 97.62 505 PHE A N 1
ATOM 4138 C CA . PHE A 1 505 ? 6.887 -20.728 -15.626 1.00 97.62 505 PHE A CA 1
ATOM 4139 C C . PHE A 1 505 ? 8.284 -21.291 -15.379 1.00 97.62 505 PHE A C 1
ATOM 4141 O O . PHE A 1 505 ? 8.609 -21.752 -14.287 1.00 97.62 505 PHE A O 1
ATOM 4148 N N . THR A 1 506 ? 9.146 -21.217 -16.391 1.00 97.06 506 THR A N 1
ATOM 4149 C CA . THR A 1 506 ? 10.549 -21.628 -16.307 1.00 97.06 506 THR A CA 1
ATOM 4150 C C . THR A 1 506 ? 11.436 -20.423 -16.031 1.00 97.06 506 THR A C 1
ATOM 4152 O O . THR A 1 506 ? 11.371 -19.433 -16.757 1.00 97.06 506 THR A O 1
ATOM 4155 N N . LEU A 1 507 ? 12.301 -20.534 -15.025 1.00 97.75 507 LEU A N 1
ATOM 4156 C CA . LEU A 1 507 ? 13.360 -19.571 -14.744 1.00 97.75 507 LEU A CA 1
ATOM 4157 C C . LEU A 1 507 ? 14.490 -19.713 -15.769 1.00 97.75 507 LEU A C 1
ATOM 4159 O O . LEU A 1 507 ? 15.045 -20.800 -15.958 1.00 97.75 507 LEU A O 1
ATOM 4163 N N . VAL A 1 508 ? 14.882 -18.592 -16.369 1.00 96.88 508 VAL A N 1
ATOM 4164 C CA . VAL A 1 508 ? 16.005 -18.479 -17.303 1.00 96.88 508 VAL A CA 1
ATOM 4165 C C . VAL A 1 508 ? 17.012 -17.469 -16.757 1.00 96.88 508 VAL A C 1
ATOM 4167 O O . VAL A 1 508 ? 16.721 -16.274 -16.755 1.00 96.88 508 VAL A O 1
ATOM 4170 N N . PRO A 1 509 ? 18.199 -17.904 -16.298 1.00 97.19 509 PRO A N 1
ATOM 4171 C CA . PRO A 1 509 ? 19.265 -16.984 -15.913 1.00 97.19 509 PRO A CA 1
ATOM 4172 C C . PRO A 1 509 ? 19.736 -16.164 -17.112 1.00 97.19 509 PRO A C 1
ATOM 4174 O O . PRO A 1 509 ? 20.025 -16.738 -18.165 1.00 97.19 509 PRO A O 1
ATOM 4177 N N . LEU A 1 510 ? 19.827 -14.846 -16.949 1.00 97.12 510 LEU A N 1
ATOM 4178 C CA . LEU A 1 510 ? 20.219 -13.875 -17.968 1.00 97.12 510 LEU A CA 1
ATOM 4179 C C . LEU A 1 510 ? 21.536 -13.184 -17.613 1.00 97.12 510 LEU A C 1
ATOM 4181 O O . LEU A 1 510 ? 21.823 -12.922 -16.443 1.00 97.12 510 LEU A O 1
ATOM 4185 N N . TYR A 1 511 ? 22.308 -12.852 -18.647 1.00 96.12 511 TYR A N 1
ATOM 4186 C CA . TYR A 1 511 ? 23.353 -11.835 -18.537 1.00 96.12 511 TYR A CA 1
ATOM 4187 C C . TYR A 1 511 ? 22.723 -10.447 -18.379 1.00 96.12 511 TYR A C 1
ATOM 4189 O O . TYR A 1 511 ? 21.590 -10.222 -18.816 1.00 96.12 511 TYR A O 1
ATOM 4197 N N . GLU A 1 512 ? 23.474 -9.497 -17.825 1.00 91.56 512 GLU A N 1
ATOM 4198 C CA . GLU A 1 512 ? 23.024 -8.107 -17.710 1.00 91.56 512 GLU A CA 1
ATOM 4199 C C . GLU A 1 512 ? 22.648 -7.528 -19.081 1.00 91.56 512 GLU A C 1
ATOM 4201 O O . GLU A 1 512 ? 21.563 -6.978 -19.246 1.00 91.56 512 GLU A O 1
ATOM 4206 N N . GLU A 1 513 ? 23.473 -7.745 -20.108 1.00 94.19 513 GLU A N 1
ATOM 4207 C CA . GLU A 1 513 ? 23.213 -7.222 -21.452 1.00 94.19 513 GLU A CA 1
ATOM 4208 C C . GLU A 1 513 ? 21.972 -7.843 -22.108 1.00 94.19 513 GLU A C 1
ATOM 4210 O O . GLU A 1 513 ? 21.326 -7.213 -22.946 1.00 94.19 513 GLU A O 1
ATOM 4215 N N . GLU A 1 514 ? 21.612 -9.074 -21.740 1.00 96.56 514 GLU A N 1
ATOM 4216 C CA . GLU A 1 514 ? 20.388 -9.726 -22.212 1.00 96.56 514 GLU A CA 1
ATOM 4217 C C . GLU A 1 514 ? 19.152 -9.156 -21.522 1.00 96.56 514 GLU A C 1
ATOM 4219 O O . GLU A 1 514 ? 18.153 -8.897 -22.194 1.00 96.56 514 GLU A O 1
ATOM 4224 N N . MET A 1 515 ? 19.237 -8.904 -20.212 1.00 93.19 515 MET A N 1
ATOM 4225 C CA . MET A 1 515 ? 18.196 -8.208 -19.456 1.00 93.19 515 MET A CA 1
ATOM 4226 C C . MET A 1 515 ? 17.974 -6.800 -20.025 1.00 93.19 515 MET A C 1
ATOM 4228 O O . MET A 1 515 ? 16.849 -6.466 -20.393 1.00 93.19 515 MET A O 1
ATOM 4232 N N . LEU A 1 516 ? 19.044 -6.025 -20.223 1.00 90.38 516 LEU A N 1
ATOM 4233 C CA . LEU A 1 516 ? 18.984 -4.690 -20.825 1.00 90.38 516 LEU A CA 1
ATOM 4234 C C . LEU A 1 516 ? 18.407 -4.727 -22.247 1.00 90.38 516 LEU A C 1
ATOM 4236 O O . LEU A 1 516 ? 17.591 -3.882 -22.621 1.00 90.38 516 LEU A O 1
ATOM 4240 N N . TYR A 1 517 ? 18.787 -5.728 -23.049 1.00 93.38 517 TYR A N 1
ATOM 4241 C CA . TYR A 1 517 ? 18.221 -5.913 -24.384 1.00 93.38 517 TYR A CA 1
ATOM 4242 C C . TYR A 1 517 ? 16.716 -6.173 -24.339 1.00 93.38 517 TYR A C 1
ATOM 4244 O O . TYR A 1 517 ? 15.983 -5.574 -25.130 1.00 93.38 517 TYR A O 1
ATOM 4252 N N . LYS A 1 518 ? 16.258 -7.025 -23.413 1.00 93.31 518 LYS A N 1
ATOM 4253 C CA . LYS A 1 518 ? 14.835 -7.296 -23.184 1.00 93.31 518 LYS A CA 1
ATOM 4254 C C . LYS A 1 518 ? 14.099 -6.048 -22.722 1.00 93.31 518 LYS A C 1
ATOM 4256 O O . LYS A 1 518 ? 13.012 -5.793 -23.223 1.00 93.31 518 LYS A O 1
ATOM 4261 N N . LEU A 1 519 ? 14.655 -5.270 -21.794 1.00 88.31 519 LEU A N 1
ATOM 4262 C CA . LEU A 1 519 ? 13.998 -4.048 -21.324 1.00 88.31 519 LEU A CA 1
ATOM 4263 C C . LEU A 1 519 ? 13.785 -3.054 -22.469 1.00 88.31 519 LEU A C 1
ATOM 4265 O O . LEU A 1 519 ? 12.726 -2.447 -22.545 1.00 88.31 519 LEU A O 1
ATOM 4269 N N . GLN A 1 520 ? 14.726 -2.948 -23.412 1.00 87.00 520 GLN A N 1
ATOM 4270 C CA . GLN A 1 520 ? 14.570 -2.067 -24.571 1.00 87.00 520 GLN A CA 1
ATOM 4271 C C . GLN A 1 520 ? 13.682 -2.649 -25.692 1.00 87.00 520 GLN A C 1
ATOM 4273 O O . GLN A 1 520 ? 12.997 -1.886 -26.370 1.00 87.00 520 GLN A O 1
ATOM 4278 N N . ASN A 1 521 ? 13.722 -3.964 -25.941 1.00 89.12 521 ASN A N 1
ATOM 4279 C CA . ASN A 1 521 ? 13.143 -4.584 -27.148 1.00 89.12 521 ASN A CA 1
ATOM 4280 C C . ASN A 1 521 ? 12.035 -5.618 -26.871 1.00 89.12 521 ASN A C 1
ATOM 4282 O O . ASN A 1 521 ? 11.579 -6.260 -27.814 1.00 89.12 521 ASN A O 1
ATOM 4286 N N . MET A 1 522 ? 11.603 -5.769 -25.617 1.00 88.31 522 MET A N 1
ATOM 4287 C CA . MET A 1 522 ? 10.656 -6.782 -25.130 1.00 88.31 522 MET A CA 1
ATOM 4288 C C . MET A 1 522 ? 11.206 -8.220 -25.117 1.00 88.31 522 MET A C 1
ATOM 4290 O O . MET A 1 522 ? 12.299 -8.515 -25.616 1.00 88.31 522 MET A O 1
ATOM 4294 N N . ALA A 1 523 ? 10.477 -9.126 -24.457 1.00 91.62 523 ALA A N 1
ATOM 4295 C CA . ALA A 1 523 ? 10.928 -10.492 -24.189 1.00 91.62 523 ALA A CA 1
ATOM 4296 C C . ALA A 1 523 ? 10.966 -11.359 -25.459 1.00 91.62 523 ALA A C 1
ATOM 4298 O O . ALA A 1 523 ? 11.885 -12.161 -25.626 1.00 91.62 523 ALA A O 1
ATOM 4299 N N . GLU A 1 524 ? 10.033 -11.149 -26.389 1.00 93.31 524 GLU A N 1
ATOM 4300 C CA . GLU A 1 524 ? 9.949 -11.834 -27.681 1.00 93.31 524 GLU A CA 1
ATOM 4301 C C . GLU A 1 524 ? 11.244 -11.664 -28.478 1.00 93.31 524 GLU A C 1
ATOM 4303 O O . GLU A 1 524 ? 11.818 -12.643 -28.952 1.00 93.31 524 GLU A O 1
ATOM 4308 N N . ALA A 1 525 ? 11.769 -10.437 -28.554 1.00 94.94 525 ALA A N 1
ATOM 4309 C CA . ALA A 1 525 ? 13.000 -10.149 -29.283 1.00 94.94 525 ALA A CA 1
ATOM 4310 C C . ALA A 1 525 ? 14.224 -10.843 -28.661 1.00 94.94 525 ALA A C 1
ATOM 4312 O O . ALA A 1 525 ? 15.140 -11.261 -29.377 1.00 94.94 525 ALA A O 1
ATOM 4313 N N . LEU A 1 526 ? 14.270 -10.979 -27.329 1.00 96.38 526 LEU A N 1
ATOM 4314 C CA . LEU A 1 526 ? 15.332 -11.739 -26.665 1.00 96.38 526 LEU A CA 1
ATOM 4315 C C . LEU A 1 526 ? 15.204 -13.241 -26.964 1.00 96.38 526 LEU A C 1
ATOM 4317 O O . LEU A 1 526 ? 16.209 -13.895 -27.251 1.00 96.38 526 LEU A O 1
ATOM 4321 N N . ILE A 1 527 ? 13.983 -13.780 -26.959 1.00 94.94 527 ILE A N 1
ATOM 4322 C CA . ILE A 1 527 ? 13.717 -15.185 -27.296 1.00 94.94 527 ILE A CA 1
ATOM 4323 C C . ILE A 1 527 ? 14.114 -15.480 -28.750 1.00 94.94 527 ILE A C 1
ATOM 4325 O O . ILE A 1 527 ? 14.812 -16.463 -28.997 1.00 94.94 527 ILE A O 1
ATOM 4329 N N . GLU A 1 528 ? 13.803 -14.599 -29.704 1.00 95.88 528 GLU A N 1
ATOM 4330 C CA . GLU A 1 528 ? 14.259 -14.733 -31.097 1.00 95.88 528 GLU A CA 1
ATOM 4331 C C . GLU A 1 528 ? 15.795 -14.805 -31.203 1.00 95.88 528 GLU A C 1
ATOM 4333 O O . GLU A 1 528 ? 16.343 -15.550 -32.024 1.00 95.88 528 GLU A O 1
ATOM 4338 N N . ARG A 1 529 ? 16.530 -14.076 -30.347 1.00 96.06 529 ARG A N 1
ATOM 4339 C CA . ARG A 1 529 ? 17.999 -14.175 -30.281 1.00 96.06 529 ARG A CA 1
ATOM 4340 C C . ARG A 1 529 ? 18.472 -15.498 -29.695 1.00 96.06 529 ARG A C 1
ATOM 4342 O O . ARG A 1 529 ? 19.453 -16.052 -30.200 1.00 96.06 529 ARG A O 1
ATOM 4349 N N . PHE A 1 530 ? 17.800 -16.009 -28.665 1.00 95.31 530 PHE A N 1
ATOM 4350 C CA . PHE A 1 530 ? 18.063 -17.346 -28.133 1.00 95.31 530 PHE A CA 1
ATOM 4351 C C . PHE A 1 530 ? 17.885 -18.412 -29.214 1.00 95.31 530 PHE A C 1
ATOM 4353 O O . PHE A 1 530 ? 18.798 -19.213 -29.430 1.00 95.31 530 PHE A O 1
ATOM 4360 N N . GLU A 1 531 ? 16.791 -18.360 -29.972 1.00 93.81 531 GLU A N 1
ATOM 4361 C CA . GLU A 1 531 ? 16.539 -19.268 -31.093 1.00 93.81 531 GLU A CA 1
ATOM 4362 C C . GLU A 1 531 ? 17.604 -19.141 -32.191 1.00 93.81 531 GLU A C 1
ATOM 4364 O O . GLU A 1 531 ? 18.185 -20.141 -32.622 1.00 93.81 531 GLU A O 1
ATOM 4369 N N . ALA A 1 532 ? 17.945 -17.913 -32.598 1.00 94.81 532 ALA A N 1
ATOM 4370 C CA . ALA A 1 532 ? 18.956 -17.653 -33.624 1.00 94.81 532 ALA A CA 1
ATOM 4371 C C . ALA A 1 532 ? 20.364 -18.140 -33.232 1.00 94.81 532 ALA A C 1
ATOM 4373 O O . ALA A 1 532 ? 21.191 -18.435 -34.102 1.00 94.81 532 ALA A O 1
ATOM 4374 N N . LYS A 1 533 ? 20.653 -18.219 -31.928 1.00 94.00 533 LYS A N 1
ATOM 4375 C CA . LYS A 1 533 ? 21.906 -18.752 -31.370 1.00 94.00 533 LYS A CA 1
ATOM 4376 C C . LYS A 1 533 ? 21.799 -20.206 -30.913 1.00 94.00 533 LYS A C 1
ATOM 4378 O O . LYS A 1 533 ? 22.775 -20.730 -30.382 1.00 94.00 533 LYS A O 1
ATOM 4383 N N . ALA A 1 534 ? 20.670 -20.862 -31.185 1.00 91.88 534 ALA A N 1
ATOM 4384 C CA . ALA A 1 534 ? 20.393 -22.247 -30.825 1.00 91.88 534 ALA A CA 1
ATOM 4385 C C . ALA A 1 534 ? 20.558 -22.534 -29.320 1.00 91.88 534 ALA A C 1
ATOM 4387 O O . ALA A 1 534 ? 21.032 -23.607 -28.937 1.00 91.88 534 ALA A O 1
ATOM 4388 N N . ILE A 1 535 ? 20.158 -21.582 -28.470 1.00 90.12 535 ILE A N 1
ATOM 4389 C CA . ILE A 1 535 ? 19.982 -21.843 -27.040 1.00 90.12 535 ILE A CA 1
ATOM 4390 C C . ILE A 1 535 ? 18.856 -22.886 -26.896 1.00 90.12 535 ILE A C 1
ATOM 4392 O O . ILE A 1 535 ? 17.796 -22.713 -27.503 1.00 90.12 535 ILE A O 1
ATOM 4396 N N . PRO A 1 536 ? 19.072 -24.001 -26.171 1.00 86.81 536 PRO A N 1
ATOM 4397 C CA . PRO A 1 536 ? 18.095 -25.085 -26.094 1.00 86.81 536 PRO A CA 1
ATOM 4398 C C . PRO A 1 536 ? 16.726 -24.649 -25.554 1.00 86.81 536 PRO A C 1
ATOM 4400 O O . PRO A 1 536 ? 16.656 -23.850 -24.624 1.00 86.81 536 PRO A O 1
ATOM 4403 N N . TYR A 1 537 ? 15.655 -25.251 -26.089 1.00 85.88 537 TYR A N 1
ATOM 4404 C CA . TYR A 1 537 ? 14.296 -25.141 -25.552 1.00 85.88 537 TYR A CA 1
ATOM 4405 C C . TYR A 1 537 ? 13.688 -26.544 -25.270 1.00 85.88 537 TYR A C 1
ATOM 4407 O O . TYR A 1 537 ? 13.586 -27.375 -26.189 1.00 85.88 537 TYR A O 1
ATOM 4415 N N . PRO A 1 538 ? 13.238 -26.847 -24.036 1.00 86.12 538 PRO A N 1
ATOM 4416 C CA . PRO A 1 538 ? 13.214 -25.953 -22.877 1.00 86.12 538 PRO A CA 1
ATOM 4417 C C . PRO A 1 538 ? 14.637 -25.597 -22.409 1.00 86.12 538 PRO A C 1
ATOM 4419 O O . PRO A 1 538 ? 15.554 -26.406 -22.590 1.00 86.12 538 PRO A O 1
ATOM 4422 N N . PRO A 1 539 ? 14.843 -24.397 -21.839 1.00 90.19 539 PRO A N 1
ATOM 4423 C CA . PRO A 1 539 ? 16.162 -23.962 -21.408 1.00 90.19 539 PRO A CA 1
ATOM 4424 C C . PRO A 1 539 ? 16.646 -24.852 -20.271 1.00 90.19 539 PRO A C 1
ATOM 4426 O O . PRO A 1 539 ? 15.925 -25.087 -19.301 1.00 90.19 539 PRO A O 1
ATOM 4429 N N . VAL A 1 540 ? 17.873 -25.347 -20.417 1.00 95.19 540 VAL A N 1
ATOM 4430 C CA . VAL A 1 540 ? 18.647 -26.016 -19.369 1.00 95.19 540 VAL A CA 1
ATOM 4431 C C . VAL A 1 540 ? 19.762 -25.062 -18.981 1.00 95.19 540 VAL A C 1
ATOM 4433 O O . VAL A 1 540 ? 20.429 -24.521 -19.864 1.00 95.19 540 VAL A O 1
ATOM 4436 N N . VAL A 1 541 ? 19.951 -24.839 -17.681 1.00 95.69 541 VAL A N 1
ATOM 4437 C CA . VAL A 1 541 ? 21.004 -23.952 -17.180 1.00 95.69 541 VAL A CA 1
ATOM 4438 C C . VAL A 1 541 ? 22.356 -24.431 -17.700 1.00 95.69 541 VAL A C 1
ATOM 4440 O O . VAL A 1 541 ? 22.809 -25.521 -17.370 1.00 95.69 541 VAL A O 1
ATOM 4443 N N . ASP A 1 542 ? 23.011 -23.595 -18.494 1.00 94.69 542 ASP A N 1
ATOM 4444 C CA . ASP A 1 542 ? 24.398 -23.769 -18.904 1.00 94.69 542 ASP A CA 1
ATOM 4445 C C . ASP A 1 542 ? 25.162 -22.515 -18.490 1.00 94.69 542 ASP A C 1
ATOM 4447 O O . ASP A 1 542 ? 25.021 -21.453 -19.096 1.00 94.69 542 ASP A O 1
ATOM 4451 N N . VAL A 1 543 ? 25.964 -22.647 -17.433 1.00 92.31 543 VAL A N 1
ATOM 4452 C CA . VAL A 1 543 ? 26.755 -21.547 -16.858 1.00 92.31 543 VAL A CA 1
ATOM 4453 C C . VAL A 1 543 ? 27.843 -21.032 -17.805 1.00 92.31 543 VAL A C 1
ATOM 4455 O O . VAL A 1 543 ? 28.408 -19.971 -17.563 1.00 92.31 543 VAL A O 1
ATOM 4458 N N . ASN A 1 544 ? 28.124 -21.764 -18.890 1.00 92.19 544 ASN A N 1
ATOM 4459 C CA . ASN A 1 544 ? 29.105 -21.407 -19.912 1.00 92.19 544 ASN A CA 1
ATOM 4460 C C . ASN A 1 544 ? 28.458 -21.050 -21.262 1.00 92.19 544 ASN A C 1
ATOM 4462 O O . ASN A 1 544 ? 29.170 -20.979 -22.271 1.00 92.19 544 ASN A O 1
ATOM 4466 N N . ARG A 1 545 ? 27.130 -20.860 -21.320 1.00 94.25 545 ARG A N 1
ATOM 4467 C CA . ARG A 1 545 ? 26.443 -20.512 -22.573 1.00 94.25 545 ARG A CA 1
ATOM 4468 C C . ARG A 1 545 ? 26.931 -19.172 -23.129 1.00 94.25 545 ARG A C 1
ATOM 4470 O O . ARG A 1 545 ? 27.445 -18.325 -22.410 1.00 94.25 545 ARG A O 1
ATOM 4477 N N . LEU A 1 546 ? 26.721 -18.950 -24.424 1.00 94.62 546 LEU A N 1
ATOM 4478 C CA . LEU A 1 546 ? 26.977 -17.648 -25.040 1.00 94.62 546 LEU A CA 1
ATOM 4479 C C . LEU A 1 546 ? 26.017 -16.584 -24.470 1.00 94.62 546 LEU A C 1
ATOM 4481 O O . LEU A 1 546 ? 24.815 -16.840 -24.361 1.00 94.62 546 LEU A O 1
ATOM 4485 N N . ASN A 1 547 ? 26.536 -15.383 -24.211 1.00 96.50 547 ASN A N 1
ATOM 4486 C CA . ASN A 1 547 ? 25.730 -14.171 -24.070 1.00 96.50 547 ASN A CA 1
ATOM 4487 C C . ASN A 1 547 ? 25.233 -13.730 -25.459 1.00 96.50 547 ASN A C 1
ATOM 4489 O O . ASN A 1 547 ? 26.026 -13.314 -26.309 1.00 96.50 547 ASN A O 1
ATOM 4493 N N . VAL A 1 548 ? 23.929 -13.836 -25.731 1.00 96.38 548 VAL A N 1
ATOM 4494 C CA . VAL A 1 548 ? 23.377 -13.525 -27.069 1.00 96.38 548 VAL A CA 1
ATOM 4495 C C . VAL A 1 548 ? 23.273 -12.022 -27.346 1.00 96.38 548 VAL A C 1
ATOM 4497 O O . VAL A 1 548 ? 22.974 -11.614 -28.474 1.00 96.38 548 VAL A O 1
ATOM 4500 N N . CYS A 1 549 ? 23.547 -11.210 -26.329 1.00 96.50 549 CYS A N 1
ATOM 4501 C CA . CYS A 1 549 ? 23.546 -9.757 -26.354 1.00 96.50 549 CYS A CA 1
ATOM 4502 C C . CYS A 1 549 ? 24.897 -9.177 -25.918 1.00 96.50 549 CYS A C 1
ATOM 4504 O O . CYS A 1 549 ? 24.944 -8.030 -25.495 1.00 96.50 549 CYS A O 1
ATOM 4506 N N . GLU A 1 550 ? 25.996 -9.925 -26.052 1.00 94.25 550 GLU A N 1
ATOM 4507 C CA . GLU A 1 550 ? 27.337 -9.454 -25.684 1.00 94.25 550 GLU A CA 1
ATOM 4508 C C . GLU A 1 550 ? 27.634 -8.068 -26.295 1.00 94.25 550 GLU A C 1
ATOM 4510 O O . GLU A 1 550 ? 27.503 -7.869 -27.509 1.00 94.25 550 GLU A O 1
ATOM 4515 N N . ASN A 1 551 ? 28.075 -7.118 -25.464 1.00 90.44 551 ASN A N 1
ATOM 4516 C CA . ASN A 1 551 ? 28.311 -5.706 -25.812 1.00 90.44 551 ASN A CA 1
ATOM 4517 C C . ASN A 1 551 ? 27.053 -4.884 -26.153 1.00 90.44 551 ASN A C 1
ATOM 4519 O O . ASN A 1 551 ? 27.180 -3.784 -26.702 1.00 90.44 551 ASN A O 1
ATOM 4523 N N . PHE A 1 552 ? 25.846 -5.386 -25.886 1.00 92.06 552 PHE A N 1
ATOM 4524 C CA . PHE A 1 552 ? 24.650 -4.564 -26.005 1.00 92.06 552 PHE A CA 1
ATOM 4525 C C . PHE A 1 552 ? 24.679 -3.460 -24.948 1.00 92.06 552 PHE A C 1
ATOM 4527 O O . PHE A 1 552 ? 24.898 -3.708 -23.767 1.00 92.06 552 PHE A O 1
ATOM 4534 N N . VAL A 1 553 ? 24.439 -2.235 -25.400 1.00 85.38 553 VAL A N 1
ATOM 4535 C CA . VAL A 1 553 ? 24.276 -1.061 -24.551 1.00 85.38 553 VAL A CA 1
ATOM 4536 C C . VAL A 1 553 ? 22.961 -0.414 -24.973 1.00 85.38 553 VAL A C 1
ATOM 4538 O O . VAL A 1 553 ? 22.799 -0.178 -26.179 1.00 85.38 553 VAL A O 1
ATOM 4541 N N . PRO A 1 554 ? 22.046 -0.109 -24.037 1.00 85.62 554 PRO A N 1
ATOM 4542 C CA . PRO A 1 554 ? 20.794 0.558 -24.364 1.00 85.62 554 PRO A CA 1
ATOM 4543 C C . PRO A 1 554 ? 21.013 1.850 -25.158 1.00 85.62 554 PRO A C 1
ATOM 4545 O O . PRO A 1 554 ? 22.036 2.523 -25.011 1.00 85.62 554 PRO A O 1
ATOM 4548 N N . SER A 1 555 ? 20.080 2.221 -26.027 1.00 87.88 555 SER A N 1
ATOM 4549 C CA . SER A 1 555 ? 20.061 3.547 -26.659 1.00 87.88 555 SER A CA 1
ATOM 4550 C C . SER A 1 555 ? 19.291 4.533 -25.786 1.00 87.88 555 SER A C 1
ATOM 4552 O O . SER A 1 555 ? 18.218 4.186 -25.305 1.00 87.88 555 SER A O 1
ATOM 4554 N N . GLU A 1 556 ? 19.804 5.755 -25.629 1.00 91.00 556 GLU A N 1
ATOM 4555 C CA . GLU A 1 556 ? 19.060 6.830 -24.959 1.00 91.00 556 GLU A CA 1
ATOM 4556 C C . GLU A 1 556 ? 17.922 7.327 -25.848 1.00 91.00 556 GLU A C 1
ATOM 4558 O O . GLU A 1 556 ? 18.095 7.490 -27.061 1.00 91.00 556 GLU A O 1
ATOM 4563 N N . ASN A 1 557 ? 16.778 7.609 -25.236 1.00 91.44 557 ASN A N 1
ATOM 4564 C CA . ASN A 1 557 ? 15.674 8.301 -25.879 1.00 91.44 557 ASN A CA 1
ATOM 4565 C C . ASN A 1 557 ? 15.077 9.326 -24.912 1.00 91.44 557 ASN A C 1
ATOM 4567 O O . ASN A 1 557 ? 14.177 9.001 -24.151 1.00 91.44 557 ASN A O 1
ATOM 4571 N N . HIS A 1 558 ? 15.553 10.573 -24.960 1.00 92.38 558 HIS A N 1
ATOM 4572 C CA . HIS A 1 558 ? 15.067 11.651 -24.082 1.00 92.38 558 HIS A CA 1
ATOM 4573 C C . HIS A 1 558 ? 13.587 11.988 -24.291 1.00 92.38 558 HIS A C 1
ATOM 4575 O O . HIS A 1 558 ? 12.948 12.476 -23.371 1.00 92.38 558 HIS A O 1
ATOM 4581 N N . ALA A 1 559 ? 13.036 11.654 -25.459 1.00 90.44 559 ALA A N 1
ATOM 4582 C CA . ALA A 1 559 ? 11.628 11.837 -25.801 1.00 90.44 559 ALA A CA 1
ATOM 4583 C C . ALA A 1 559 ? 10.746 10.648 -25.369 1.00 90.44 559 ALA A C 1
ATOM 4585 O O . ALA A 1 559 ? 9.610 10.532 -25.815 1.00 90.44 559 ALA A O 1
ATOM 4586 N N . ALA A 1 560 ? 11.250 9.706 -24.559 1.00 91.44 560 ALA A N 1
ATOM 4587 C CA . ALA A 1 560 ? 10.470 8.521 -24.195 1.00 91.44 560 ALA A CA 1
ATOM 4588 C C . ALA A 1 560 ? 9.207 8.861 -23.394 1.00 91.44 560 ALA A C 1
ATOM 4590 O O . ALA A 1 560 ? 8.233 8.128 -23.494 1.00 91.44 560 ALA A O 1
ATOM 4591 N N . LEU A 1 561 ? 9.219 9.955 -22.628 1.00 92.94 561 LEU A N 1
ATOM 4592 C CA . LEU A 1 561 ? 8.054 10.430 -21.878 1.00 92.94 561 LEU A CA 1
ATOM 4593 C C . LEU A 1 561 ? 7.122 11.334 -22.707 1.00 92.94 561 LEU A C 1
ATOM 4595 O O . LEU A 1 561 ? 6.066 11.725 -22.210 1.00 92.94 561 LEU A O 1
ATOM 4599 N N . ASP A 1 562 ? 7.462 11.648 -23.963 1.00 89.06 562 ASP A N 1
ATOM 4600 C CA . ASP A 1 562 ? 6.611 12.468 -24.827 1.00 89.06 562 ASP A CA 1
ATOM 4601 C C . ASP A 1 562 ? 5.277 11.754 -25.080 1.00 89.06 562 ASP A C 1
ATOM 4603 O O . ASP A 1 562 ? 5.228 10.635 -25.592 1.00 89.06 562 ASP A O 1
ATOM 4607 N N . GLY A 1 563 ? 4.173 12.426 -24.751 1.00 84.75 563 GLY A N 1
ATOM 4608 C CA . GLY A 1 563 ? 2.829 11.871 -24.913 1.00 84.75 563 GLY A CA 1
ATOM 4609 C C . GLY A 1 563 ? 2.369 10.961 -23.772 1.00 84.75 563 GLY A C 1
ATOM 4610 O O . GLY A 1 563 ? 1.240 10.475 -23.840 1.00 84.75 563 GLY A O 1
ATOM 4611 N N . VAL A 1 564 ? 3.179 10.774 -22.724 1.00 91.81 564 VAL A N 1
ATOM 4612 C CA . VAL A 1 564 ? 2.720 10.203 -21.451 1.00 91.81 564 VAL A CA 1
ATOM 4613 C C . VAL A 1 564 ? 2.045 11.311 -20.651 1.00 91.81 564 VAL A C 1
ATOM 4615 O O . VAL A 1 564 ? 2.697 12.258 -20.219 1.00 91.81 564 VAL A O 1
ATOM 4618 N N . ALA A 1 565 ? 0.736 11.206 -20.438 1.00 92.12 565 ALA A N 1
ATOM 4619 C CA . ALA A 1 565 ? 0.024 12.148 -19.588 1.00 92.12 565 ALA A CA 1
ATOM 4620 C C . ALA A 1 565 ? 0.119 11.717 -18.123 1.00 92.12 565 ALA A C 1
ATOM 4622 O O . ALA A 1 565 ? -0.072 10.546 -17.796 1.00 92.12 565 ALA A O 1
ATOM 4623 N N . TRP A 1 566 ? 0.357 12.661 -17.218 1.00 94.38 566 TRP A N 1
ATOM 4624 C CA . TRP A 1 566 ? 0.336 12.374 -15.787 1.00 94.38 566 TRP A CA 1
ATOM 4625 C C . TRP A 1 566 ? -0.097 13.592 -14.982 1.00 94.38 566 TRP A C 1
ATOM 4627 O O . TRP A 1 566 ? 0.232 14.723 -15.334 1.00 94.38 566 TRP A O 1
ATOM 4637 N N . ALA A 1 567 ? -0.838 13.360 -13.900 1.00 88.88 567 ALA A N 1
ATOM 4638 C CA . ALA A 1 567 ? -1.219 14.391 -12.944 1.00 88.88 567 ALA A CA 1
ATOM 4639 C C . ALA A 1 567 ? -0.594 14.073 -11.583 1.00 88.88 567 ALA A C 1
ATOM 4641 O O . ALA A 1 567 ? -0.948 13.083 -10.935 1.00 88.88 567 ALA A O 1
ATOM 4642 N N . PHE A 1 568 ? 0.315 14.935 -11.127 1.00 86.69 568 PHE A N 1
ATOM 4643 C CA . PHE A 1 568 ? 0.947 14.788 -9.817 1.00 86.69 568 PHE A CA 1
ATOM 4644 C C . PHE A 1 568 ? -0.105 14.817 -8.709 1.00 86.69 568 PHE A C 1
ATOM 4646 O O . PHE A 1 568 ? -1.108 15.521 -8.823 1.00 86.69 568 PHE A O 1
ATOM 4653 N N . ASN A 1 569 ? 0.083 14.059 -7.634 1.00 80.56 569 ASN A N 1
ATOM 4654 C CA . ASN A 1 569 ? -0.865 13.975 -6.523 1.00 80.56 569 ASN A CA 1
ATOM 4655 C C . ASN A 1 569 ? -0.117 13.657 -5.216 1.00 80.56 569 ASN A C 1
ATOM 4657 O O . ASN A 1 569 ? 1.105 13.742 -5.179 1.00 80.56 569 ASN A O 1
ATOM 4661 N N . LYS A 1 570 ? -0.854 13.404 -4.132 1.00 77.69 570 LYS A N 1
ATOM 4662 C CA . LYS A 1 570 ? -0.308 13.238 -2.776 1.00 77.69 570 LYS A CA 1
ATOM 4663 C C . LYS A 1 570 ? 0.011 11.788 -2.402 1.00 77.69 570 LYS A C 1
ATOM 4665 O O . LYS A 1 570 ? 0.323 11.529 -1.247 1.00 77.69 570 LYS A O 1
ATOM 4670 N N . ILE A 1 571 ? -0.133 10.849 -3.336 1.00 71.62 571 ILE A N 1
ATOM 4671 C CA . ILE A 1 571 ? 0.127 9.432 -3.080 1.00 71.62 571 ILE A CA 1
ATOM 4672 C C . ILE A 1 571 ? 1.640 9.205 -3.078 1.00 71.62 571 ILE A C 1
ATOM 4674 O O . ILE A 1 571 ? 2.318 9.525 -4.048 1.00 71.62 571 ILE A O 1
ATOM 4678 N N . ASN A 1 572 ? 2.156 8.601 -2.010 1.00 75.12 572 ASN A N 1
ATOM 4679 C CA . ASN A 1 572 ? 3.524 8.100 -1.996 1.00 75.12 572 ASN A CA 1
ATOM 4680 C C . ASN A 1 572 ? 3.567 6.728 -2.669 1.00 75.12 572 ASN A C 1
ATOM 4682 O O . ASN A 1 572 ? 3.009 5.767 -2.136 1.00 75.12 572 ASN A O 1
ATOM 4686 N N . TYR A 1 573 ? 4.250 6.600 -3.802 1.00 67.81 573 TYR A N 1
ATOM 4687 C CA . TYR A 1 573 ? 4.408 5.296 -4.440 1.00 67.81 573 TYR A CA 1
ATOM 4688 C C . TYR A 1 573 ? 5.686 4.636 -3.946 1.00 67.81 573 TYR A C 1
ATOM 4690 O O . TYR A 1 573 ? 6.780 5.052 -4.318 1.00 67.81 573 TYR A O 1
ATOM 4698 N N . VAL A 1 574 ? 5.554 3.575 -3.152 1.00 64.00 574 VAL A N 1
ATOM 4699 C CA . VAL A 1 574 ? 6.704 2.774 -2.693 1.00 64.00 574 VAL A CA 1
ATOM 4700 C C . VAL A 1 574 ? 7.273 1.918 -3.832 1.00 64.00 574 VAL A C 1
ATOM 4702 O O . VAL A 1 574 ? 8.482 1.725 -3.917 1.00 64.00 574 VAL A O 1
ATOM 4705 N N . GLY A 1 575 ? 6.411 1.429 -4.731 1.00 64.25 575 GLY A N 1
ATOM 4706 C CA . GLY A 1 575 ? 6.783 0.528 -5.822 1.00 64.25 575 GLY A CA 1
ATOM 4707 C C . GLY A 1 575 ? 6.580 1.130 -7.212 1.00 64.25 575 GLY A C 1
ATOM 4708 O O . GLY A 1 575 ? 5.514 1.660 -7.527 1.00 64.25 575 GLY A O 1
ATOM 4709 N N . LEU A 1 576 ? 7.580 0.956 -8.079 1.00 74.56 576 LEU A N 1
ATOM 4710 C CA . LEU A 1 576 ? 7.572 1.448 -9.461 1.00 74.56 576 LEU A CA 1
ATOM 4711 C C . LEU A 1 576 ? 6.425 0.866 -10.311 1.00 74.56 576 LEU A C 1
ATOM 4713 O O . LEU A 1 576 ? 5.890 1.552 -11.176 1.00 74.56 576 LEU A O 1
ATOM 4717 N N . MET A 1 577 ? 6.038 -0.393 -10.075 1.00 75.50 577 MET A N 1
ATOM 4718 C CA . MET A 1 577 ? 4.954 -1.037 -10.833 1.00 75.50 577 MET A CA 1
ATOM 4719 C C . MET A 1 577 ? 3.567 -0.563 -10.389 1.00 75.50 577 MET A C 1
ATOM 4721 O O . MET A 1 577 ? 2.722 -0.326 -11.242 1.00 75.50 577 MET A O 1
ATOM 4725 N N . GLN A 1 578 ? 3.362 -0.311 -9.092 1.00 72.62 578 GLN A N 1
ATOM 4726 C CA . GLN A 1 578 ? 2.125 0.316 -8.615 1.00 72.62 578 GLN A CA 1
ATOM 4727 C C . GLN A 1 578 ? 1.940 1.704 -9.240 1.00 72.62 578 GLN A C 1
ATOM 4729 O O . GLN A 1 578 ? 0.842 2.077 -9.640 1.00 72.62 578 GLN A O 1
ATOM 4734 N N . PHE A 1 579 ? 3.034 2.461 -9.361 1.00 81.00 579 PHE A N 1
ATOM 4735 C CA . PHE A 1 579 ? 3.020 3.745 -10.053 1.00 81.00 579 PHE A CA 1
ATOM 4736 C C . PHE A 1 579 ? 2.689 3.601 -11.543 1.00 81.00 579 PHE A C 1
ATOM 4738 O O . PHE A 1 579 ? 1.901 4.373 -12.083 1.00 81.00 579 PHE A O 1
ATOM 4745 N N . TRP A 1 580 ? 3.265 2.601 -12.214 1.00 88.12 580 TRP A N 1
ATOM 4746 C CA . TRP A 1 580 ? 2.978 2.323 -13.620 1.00 88.12 580 TRP A CA 1
ATOM 4747 C C . TRP A 1 580 ? 1.510 2.003 -13.880 1.00 88.12 580 TRP A C 1
ATOM 4749 O O . TRP A 1 580 ? 0.952 2.490 -14.862 1.00 88.12 580 TRP A O 1
ATOM 4759 N N . ASP A 1 581 ? 0.886 1.214 -13.010 1.00 77.81 581 ASP A N 1
ATOM 4760 C CA . ASP A 1 581 ? -0.528 0.869 -13.130 1.00 77.81 581 ASP A CA 1
ATOM 4761 C C . ASP A 1 581 ? -1.409 2.118 -13.089 1.00 77.81 581 ASP A C 1
ATOM 4763 O O . ASP A 1 581 ? -2.270 2.292 -13.954 1.00 77.81 581 ASP A O 1
ATOM 4767 N N . ASP A 1 582 ? -1.114 3.050 -12.185 1.00 78.88 582 ASP A N 1
ATOM 4768 C CA . ASP A 1 582 ? -1.866 4.298 -12.082 1.00 78.88 582 ASP A CA 1
ATOM 4769 C C . ASP A 1 582 ? -1.590 5.236 -13.268 1.00 78.88 582 ASP A C 1
ATOM 4771 O O . ASP A 1 582 ? -2.518 5.866 -13.784 1.00 78.88 582 ASP A O 1
ATOM 4775 N N . VAL A 1 583 ? -0.349 5.291 -13.774 1.00 88.19 583 VAL A N 1
ATOM 4776 C CA . VAL A 1 583 ? -0.017 6.025 -15.010 1.00 88.19 583 VAL A CA 1
ATOM 4777 C C . VAL A 1 583 ? -0.791 5.455 -16.201 1.00 88.19 583 VAL A C 1
ATOM 4779 O O . VAL A 1 583 ? -1.384 6.223 -16.964 1.00 88.19 583 VAL A O 1
ATOM 4782 N N . ARG A 1 584 ? -0.837 4.126 -16.361 1.00 87.31 584 ARG A N 1
ATOM 4783 C CA . ARG A 1 584 ? -1.613 3.471 -17.424 1.00 87.31 584 ARG A CA 1
ATOM 4784 C C . ARG A 1 584 ? -3.096 3.777 -17.304 1.00 87.31 584 ARG A C 1
ATOM 4786 O O . ARG A 1 584 ? -3.679 4.270 -18.267 1.00 87.31 584 ARG A O 1
ATOM 4793 N N . ALA A 1 585 ? -3.674 3.551 -16.127 1.00 75.62 585 ALA A N 1
ATOM 4794 C CA . ALA A 1 585 ? -5.090 3.782 -15.870 1.00 75.62 585 ALA A CA 1
ATOM 4795 C C . ALA A 1 585 ? -5.480 5.243 -16.137 1.00 75.62 585 ALA A C 1
ATOM 4797 O O . ALA A 1 585 ? -6.524 5.517 -16.733 1.00 75.62 585 ALA A O 1
ATOM 4798 N N . TYR A 1 586 ? -4.621 6.194 -15.756 1.00 82.12 586 TYR A N 1
ATOM 4799 C CA . TYR A 1 586 ? -4.838 7.610 -16.036 1.00 82.12 586 TYR A CA 1
ATOM 4800 C C . TYR A 1 586 ? -4.853 7.909 -17.541 1.00 82.12 586 TYR A C 1
ATOM 4802 O O . TYR A 1 586 ? -5.765 8.589 -18.017 1.00 82.12 586 TYR A O 1
ATOM 4810 N N . ASN A 1 587 ? -3.880 7.391 -18.298 1.00 90.56 587 ASN A N 1
ATOM 4811 C CA . ASN A 1 587 ? -3.805 7.596 -19.747 1.00 90.56 587 ASN A CA 1
ATOM 4812 C C . ASN A 1 587 ? -4.981 6.937 -20.480 1.00 90.56 587 ASN A C 1
ATOM 4814 O O . ASN A 1 587 ? -5.617 7.580 -21.315 1.00 90.56 587 ASN A O 1
ATOM 4818 N N . GLU A 1 588 ? -5.345 5.710 -20.108 1.00 81.88 588 GLU A N 1
ATOM 4819 C CA . GLU A 1 588 ? -6.517 5.019 -20.650 1.00 81.88 588 GLU A CA 1
ATOM 4820 C C . GLU A 1 588 ? -7.804 5.819 -20.391 1.00 81.88 588 GLU A C 1
ATOM 4822 O O . GLU A 1 588 ? -8.590 6.073 -21.308 1.00 81.88 588 GLU A O 1
ATOM 4827 N N . TYR A 1 589 ? -7.991 6.304 -19.160 1.00 77.81 589 TYR A N 1
ATOM 4828 C CA . TYR A 1 589 ? -9.154 7.099 -18.773 1.00 77.81 589 TYR A CA 1
ATOM 4829 C C . TYR A 1 589 ? -9.318 8.365 -19.631 1.00 77.81 589 TYR A C 1
ATOM 4831 O O . TYR A 1 589 ? -10.433 8.716 -20.055 1.00 77.81 589 TYR A O 1
ATOM 4839 N N . ILE A 1 590 ? -8.212 9.047 -19.942 1.00 82.12 590 ILE A N 1
ATOM 4840 C CA . ILE A 1 590 ? -8.229 10.241 -20.794 1.00 82.12 590 ILE A CA 1
ATOM 4841 C C . ILE A 1 590 ? -8.209 9.930 -22.300 1.00 82.12 590 ILE A C 1
ATOM 4843 O O . ILE A 1 590 ? -8.240 10.875 -23.086 1.00 82.12 590 ILE A O 1
ATOM 4847 N N . GLU A 1 591 ? -8.260 8.654 -22.701 1.00 84.44 591 GLU A N 1
ATOM 4848 C CA . GLU A 1 591 ? -8.140 8.183 -24.094 1.00 84.44 591 GLU A CA 1
ATOM 4849 C C . GLU A 1 591 ? -6.799 8.561 -24.755 1.00 84.44 591 GLU A C 1
ATOM 4851 O O . GLU A 1 591 ? -6.741 8.845 -25.954 1.00 84.44 591 GLU A O 1
ATOM 4856 N N . GLN A 1 592 ? -5.720 8.572 -23.970 1.00 83.81 592 GLN A N 1
ATOM 4857 C CA . GLN A 1 592 ? -4.352 8.721 -24.455 1.00 83.81 592 GLN A CA 1
ATOM 4858 C C . GLN A 1 592 ? -3.747 7.335 -24.703 1.00 83.81 592 GLN A C 1
ATOM 4860 O O . GLN A 1 592 ? -3.645 6.511 -23.798 1.00 83.81 592 GLN A O 1
ATOM 4865 N N . ASP A 1 593 ? -3.356 7.087 -25.950 1.00 81.94 593 ASP A N 1
ATOM 4866 C CA . ASP A 1 593 ? -2.778 5.818 -26.390 1.00 81.94 593 ASP A CA 1
ATOM 4867 C C . ASP A 1 593 ? -1.307 5.700 -25.946 1.00 81.94 593 ASP A C 1
ATOM 4869 O O . ASP A 1 593 ? -0.482 6.555 -26.282 1.00 81.94 593 ASP A O 1
ATOM 4873 N N . LEU A 1 594 ? -0.992 4.636 -25.199 1.00 85.88 594 LEU A N 1
ATOM 4874 C CA . LEU A 1 594 ? 0.356 4.292 -24.739 1.00 85.88 594 LEU A CA 1
ATOM 4875 C C . LEU A 1 594 ? 0.919 3.031 -25.418 1.00 85.88 594 LEU A C 1
ATOM 4877 O O . LEU A 1 594 ? 1.960 2.542 -24.985 1.00 85.88 594 LEU A O 1
ATOM 4881 N N . ASP A 1 595 ? 0.304 2.516 -26.488 1.00 77.75 595 ASP A N 1
ATOM 4882 C CA . ASP A 1 595 ? 0.664 1.232 -27.123 1.00 77.75 595 ASP A CA 1
ATOM 4883 C C . ASP A 1 595 ? 2.141 1.137 -27.557 1.00 77.75 595 ASP A C 1
ATOM 4885 O O . ASP A 1 595 ? 2.698 0.046 -27.690 1.00 77.75 595 ASP A O 1
ATOM 4889 N N . TYR A 1 596 ? 2.797 2.279 -27.780 1.00 76.75 596 TYR A N 1
ATOM 4890 C CA . TYR A 1 596 ? 4.209 2.359 -28.174 1.00 76.75 596 TYR A CA 1
ATOM 4891 C C . TYR A 1 596 ? 5.138 2.867 -27.066 1.00 76.75 596 TYR A C 1
ATOM 4893 O O . TYR A 1 596 ? 6.347 2.971 -27.290 1.00 76.75 596 TYR A O 1
ATOM 4901 N N . PHE A 1 597 ? 4.606 3.205 -25.890 1.00 86.94 597 PHE A N 1
ATOM 4902 C CA . PHE A 1 597 ? 5.420 3.646 -24.767 1.00 86.94 597 PHE A CA 1
ATOM 4903 C C . PHE A 1 597 ? 6.048 2.435 -24.078 1.00 86.94 597 PHE A C 1
ATOM 4905 O O . PHE A 1 597 ? 5.363 1.570 -23.539 1.00 86.94 597 PHE A O 1
ATOM 4912 N N . ASN A 1 598 ? 7.379 2.386 -24.078 1.00 87.50 598 ASN A N 1
ATOM 4913 C CA . ASN A 1 598 ? 8.121 1.416 -23.288 1.00 87.50 598 ASN A CA 1
ATOM 4914 C C . ASN A 1 598 ? 8.576 2.075 -21.968 1.00 87.50 598 ASN A C 1
ATOM 4916 O O . ASN A 1 598 ? 9.508 2.890 -22.003 1.00 87.50 598 ASN A O 1
ATOM 4920 N N . PRO A 1 599 ? 7.991 1.706 -20.810 1.00 87.75 599 PRO A N 1
ATOM 4921 C CA . PRO A 1 599 ? 8.301 2.322 -19.516 1.00 87.75 599 PRO A CA 1
ATOM 4922 C C . PRO A 1 599 ? 9.759 2.130 -19.074 1.00 87.75 599 PRO A C 1
ATOM 4924 O O . PRO A 1 599 ? 10.282 2.923 -18.293 1.00 87.75 599 PRO A O 1
ATOM 4927 N N . PHE A 1 600 ? 10.443 1.118 -19.610 1.00 86.75 600 PHE A N 1
ATOM 4928 C CA . PHE A 1 600 ? 11.832 0.789 -19.284 1.00 86.75 600 PHE A CA 1
ATOM 4929 C C . PHE A 1 600 ? 12.844 1.415 -20.250 1.00 86.75 600 PHE A C 1
ATOM 4931 O O . PHE A 1 600 ? 14.029 1.081 -20.216 1.00 86.75 600 PHE A O 1
ATOM 4938 N N . THR A 1 601 ? 12.398 2.314 -21.131 1.00 90.50 601 THR A N 1
ATOM 4939 C CA . THR A 1 601 ? 13.292 3.033 -22.043 1.00 90.50 601 THR A CA 1
ATOM 4940 C C . THR A 1 601 ? 14.318 3.836 -21.250 1.00 90.50 601 THR A C 1
ATOM 4942 O O . THR A 1 601 ? 13.954 4.630 -20.386 1.00 90.50 601 THR A O 1
ATOM 4945 N N . THR A 1 602 ? 15.601 3.665 -21.564 1.00 92.62 602 THR A N 1
ATOM 4946 C CA . THR A 1 602 ? 16.677 4.454 -20.959 1.00 92.62 602 THR A CA 1
ATOM 4947 C C . THR A 1 602 ? 16.582 5.911 -21.415 1.00 92.62 602 THR A C 1
ATOM 4949 O O . THR A 1 602 ? 16.716 6.202 -22.607 1.00 92.62 602 THR A O 1
ATOM 4952 N N . LEU A 1 603 ? 16.389 6.832 -20.469 1.00 94.50 603 LEU A N 1
ATOM 4953 C CA . LEU A 1 603 ? 16.500 8.269 -20.715 1.00 94.50 603 LEU A CA 1
ATOM 4954 C C . LEU A 1 603 ? 17.969 8.687 -20.675 1.00 94.50 603 LEU A C 1
ATOM 4956 O O . LEU A 1 603 ? 18.480 9.233 -21.649 1.00 94.50 603 LEU A O 1
ATOM 4960 N N . PHE A 1 604 ? 18.667 8.370 -19.584 1.00 94.12 604 PHE A N 1
ATOM 4961 C CA . PHE A 1 604 ? 20.045 8.802 -19.357 1.00 94.12 604 PHE A CA 1
ATOM 4962 C C . PHE A 1 604 ? 20.938 7.623 -18.974 1.00 94.12 604 PHE A C 1
ATOM 4964 O O . PHE A 1 604 ? 20.577 6.802 -18.135 1.00 94.12 604 PHE A O 1
ATOM 4971 N N . LYS A 1 605 ? 22.138 7.549 -19.554 1.00 90.38 605 LYS A N 1
ATOM 4972 C CA . LYS A 1 605 ? 23.184 6.556 -19.227 1.00 90.38 605 LYS A CA 1
ATOM 4973 C C . LYS A 1 605 ? 24.031 6.957 -18.020 1.00 90.38 605 LYS A C 1
ATOM 4975 O O . LYS A 1 605 ? 25.240 6.727 -17.988 1.00 90.38 605 LYS A O 1
ATOM 4980 N N . THR A 1 606 ? 23.399 7.618 -17.069 1.00 91.12 606 THR A N 1
ATOM 4981 C CA . THR A 1 606 ? 23.998 8.060 -15.819 1.00 91.12 606 THR A CA 1
ATOM 4982 C C . THR A 1 606 ? 23.141 7.546 -14.683 1.00 91.12 606 THR A C 1
ATOM 4984 O O . THR A 1 606 ? 21.921 7.468 -14.801 1.00 91.12 606 THR A O 1
ATOM 4987 N N . SER A 1 607 ? 23.776 7.243 -13.556 1.00 89.56 607 SER A N 1
ATOM 4988 C CA . SER A 1 607 ? 23.071 6.823 -12.346 1.00 89.56 607 SER A CA 1
ATOM 4989 C C . SER A 1 607 ? 22.425 7.989 -11.594 1.00 89.56 607 SER A C 1
ATOM 4991 O O . SER A 1 607 ? 21.835 7.780 -10.542 1.00 89.56 607 SER A O 1
ATOM 4993 N N . LYS A 1 608 ? 22.628 9.223 -12.069 1.00 96.00 608 LYS A N 1
ATOM 4994 C CA . LYS A 1 608 ? 22.181 10.472 -11.451 1.00 96.00 608 LYS A CA 1
ATOM 4995 C C . LYS A 1 608 ? 21.472 11.352 -12.464 1.00 96.00 608 LYS A C 1
ATOM 4997 O O . LYS A 1 608 ? 21.886 11.380 -13.624 1.00 96.00 608 LYS A O 1
ATOM 5002 N N . VAL A 1 609 ? 20.467 12.092 -12.005 1.00 97.81 609 VAL A N 1
ATOM 5003 C CA . VAL A 1 609 ? 19.803 13.187 -12.728 1.00 97.81 609 VAL A CA 1
ATOM 5004 C C . VAL A 1 609 ? 19.477 14.282 -11.716 1.00 97.81 609 VAL A C 1
ATOM 5006 O O . VAL A 1 609 ? 18.950 13.983 -10.647 1.00 97.81 609 VAL A O 1
ATOM 5009 N N . LYS A 1 610 ? 19.753 15.546 -12.043 1.00 98.31 610 LYS A N 1
ATOM 5010 C CA . LYS A 1 610 ? 19.249 16.686 -11.270 1.00 98.31 610 LYS A CA 1
ATOM 5011 C C . LYS A 1 610 ? 17.986 17.239 -11.913 1.00 98.31 610 LYS A C 1
ATOM 5013 O O . LYS A 1 610 ? 18.001 17.545 -13.102 1.00 98.31 610 LYS A O 1
ATOM 5018 N N . VAL A 1 611 ? 16.916 17.381 -11.139 1.00 98.31 611 VAL A N 1
ATOM 5019 C CA . VAL A 1 611 ? 15.616 17.877 -11.610 1.00 98.31 611 VAL A CA 1
ATOM 5020 C C . VAL A 1 611 ? 15.309 19.208 -10.949 1.00 98.31 611 VAL A C 1
ATOM 5022 O O . VAL A 1 611 ? 15.203 19.273 -9.730 1.00 98.31 611 VAL A O 1
ATOM 5025 N N . ILE A 1 612 ? 15.147 20.249 -11.757 1.00 98.38 612 ILE A N 1
ATOM 5026 C CA . ILE A 1 612 ? 14.682 21.568 -11.340 1.00 98.38 612 ILE A CA 1
ATOM 5027 C C . ILE A 1 612 ? 13.168 21.629 -11.540 1.00 98.38 612 ILE A C 1
ATOM 5029 O O . ILE A 1 612 ? 12.675 21.234 -12.595 1.00 98.38 612 ILE A O 1
ATOM 5033 N N . TYR A 1 613 ? 12.427 22.116 -10.550 1.00 96.31 613 TYR A N 1
ATOM 5034 C CA . TYR A 1 613 ? 10.983 22.310 -10.646 1.00 96.31 613 TYR A CA 1
ATOM 5035 C C . TYR A 1 613 ? 10.507 23.487 -9.785 1.00 96.31 613 TYR A C 1
ATOM 5037 O O . TYR A 1 613 ? 11.142 23.853 -8.795 1.00 96.31 613 TYR A O 1
ATOM 5045 N N . GLU A 1 614 ? 9.359 24.064 -10.142 1.00 94.62 614 GLU A N 1
ATOM 5046 C CA . GLU A 1 614 ? 8.695 25.090 -9.335 1.00 94.62 614 GLU A CA 1
ATOM 5047 C C . GLU A 1 614 ? 7.627 24.482 -8.422 1.00 94.62 614 GLU A C 1
ATOM 5049 O O . GLU A 1 614 ? 6.810 23.664 -8.851 1.00 94.62 614 GLU A O 1
ATOM 5054 N N . ALA A 1 615 ? 7.594 24.922 -7.164 1.00 93.00 615 ALA A N 1
ATOM 5055 C CA . ALA A 1 615 ? 6.535 24.573 -6.227 1.00 93.00 615 ALA A CA 1
ATOM 5056 C C . ALA A 1 615 ? 6.322 25.646 -5.149 1.00 93.00 615 ALA A C 1
ATOM 5058 O O . ALA A 1 615 ? 7.145 26.531 -4.926 1.00 93.00 615 ALA A O 1
ATOM 5059 N N . TRP A 1 616 ? 5.202 25.541 -4.445 1.00 91.50 616 TRP A N 1
ATOM 5060 C CA . TRP A 1 616 ? 4.855 26.340 -3.279 1.00 91.50 616 TRP A CA 1
ATOM 5061 C C . TRP A 1 616 ? 5.257 25.604 -1.997 1.00 91.50 616 TRP A C 1
ATOM 5063 O O . TRP A 1 616 ? 4.829 24.472 -1.752 1.00 91.50 616 TRP A O 1
ATOM 5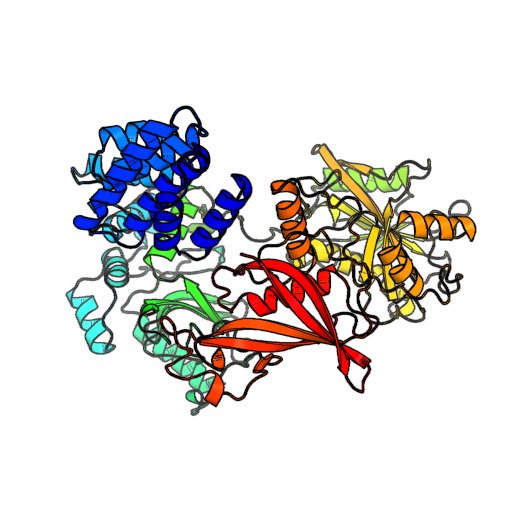073 N N . VAL A 1 617 ? 6.044 26.274 -1.156 1.00 88.06 617 VAL A N 1
ATOM 5074 C CA . VAL A 1 617 ? 6.558 25.756 0.122 1.00 88.06 617 VAL A CA 1
ATOM 5075 C C . VAL A 1 617 ? 6.245 26.707 1.273 1.00 88.06 617 VAL A C 1
ATOM 5077 O O . VAL A 1 617 ? 6.145 27.916 1.094 1.00 88.06 617 VAL A O 1
ATOM 5080 N N . ARG A 1 618 ? 6.102 26.184 2.485 1.00 86.75 618 ARG A N 1
ATOM 5081 C CA . ARG A 1 618 ? 5.894 26.955 3.719 1.00 86.75 618 ARG A CA 1
ATOM 5082 C C . ARG A 1 618 ? 7.215 27.340 4.371 1.00 86.75 618 ARG A C 1
ATOM 5084 O O . ARG A 1 618 ? 7.321 28.405 4.976 1.00 86.75 618 ARG A O 1
ATOM 5091 N N . SER A 1 619 ? 8.207 26.455 4.296 1.00 84.69 619 SER A N 1
ATOM 5092 C CA . SER A 1 619 ? 9.531 26.645 4.892 1.00 84.69 619 SER A CA 1
ATOM 5093 C C . SER A 1 619 ? 10.560 25.688 4.287 1.00 84.69 619 SER A C 1
ATOM 5095 O O . SER A 1 619 ? 10.200 24.771 3.557 1.00 84.69 619 SER A O 1
ATOM 5097 N N . GLU A 1 620 ? 11.831 25.840 4.667 1.00 86.81 620 GLU A N 1
ATOM 5098 C CA . GLU A 1 620 ? 12.907 24.881 4.355 1.00 86.81 620 GLU A CA 1
ATOM 5099 C C . GLU A 1 620 ? 12.583 23.430 4.757 1.00 86.81 620 GLU A C 1
ATOM 5101 O O . GLU A 1 620 ? 13.131 22.504 4.174 1.00 86.81 620 GLU A O 1
ATOM 5106 N N . LYS A 1 621 ? 11.683 23.210 5.727 1.00 85.25 621 LYS A N 1
ATOM 5107 C CA . LYS A 1 621 ? 11.300 21.861 6.180 1.00 85.25 621 LYS A CA 1
ATOM 5108 C C . LYS A 1 621 ? 10.501 21.059 5.153 1.00 85.25 621 LYS A C 1
ATOM 5110 O O . LYS A 1 621 ? 10.339 19.860 5.341 1.00 85.25 621 LYS A O 1
ATOM 5115 N N . ASP A 1 622 ? 9.996 21.706 4.108 1.00 80.81 622 ASP A N 1
ATOM 5116 C CA . ASP A 1 622 ? 9.249 21.024 3.050 1.00 80.81 622 ASP A CA 1
ATOM 5117 C C . ASP A 1 622 ? 10.195 20.348 2.037 1.00 80.81 622 ASP A C 1
ATOM 5119 O O . ASP A 1 622 ? 9.746 19.546 1.213 1.00 80.81 622 ASP A O 1
ATOM 5123 N N . LEU A 1 623 ? 11.499 20.658 2.088 1.00 86.75 623 LEU A N 1
ATOM 5124 C CA . LEU A 1 623 ? 12.521 20.031 1.253 1.00 86.75 623 LEU A CA 1
ATOM 5125 C C . LEU A 1 623 ? 12.859 18.622 1.742 1.00 86.75 623 LEU A C 1
ATOM 5127 O O . LEU A 1 623 ? 12.975 18.360 2.941 1.00 86.75 623 LEU A O 1
ATOM 5131 N N . LEU A 1 624 ? 13.057 17.721 0.788 1.00 86.25 624 LEU A N 1
ATOM 5132 C CA . LEU A 1 624 ? 13.610 16.395 1.022 1.00 86.25 624 LEU A CA 1
ATOM 5133 C C . LEU A 1 624 ? 15.138 16.481 1.216 1.00 86.25 624 LEU A C 1
ATOM 5135 O O . LEU A 1 624 ? 15.763 17.451 0.791 1.00 86.25 624 LEU A O 1
ATOM 5139 N N . PRO A 1 625 ? 15.788 15.468 1.822 1.00 89.38 625 PRO A N 1
ATOM 5140 C CA . PRO A 1 625 ? 17.226 15.514 2.124 1.00 89.38 625 PRO A CA 1
ATOM 5141 C C . PRO A 1 625 ? 18.157 15.691 0.913 1.00 89.38 625 PRO A C 1
ATOM 5143 O O . PRO A 1 625 ? 19.318 16.056 1.083 1.00 89.38 625 PRO A O 1
ATOM 5146 N N . PHE A 1 626 ? 17.664 15.394 -0.289 1.00 91.00 626 PHE A N 1
ATOM 5147 C CA . PHE A 1 626 ? 18.372 15.512 -1.566 1.00 91.00 626 PHE A CA 1
ATOM 5148 C C . PHE A 1 626 ? 17.885 16.709 -2.404 1.00 91.00 626 PHE A C 1
ATOM 5150 O O . PHE A 1 626 ? 18.150 16.771 -3.605 1.00 91.00 626 PHE A O 1
ATOM 5157 N N . GLU A 1 627 ? 17.168 17.645 -1.778 1.00 96.75 627 GLU A N 1
ATOM 5158 C CA . GLU A 1 627 ? 16.656 18.863 -2.399 1.00 96.75 627 GLU A CA 1
ATOM 5159 C C . GLU A 1 627 ? 17.316 20.114 -1.823 1.00 96.75 627 GLU A C 1
ATOM 5161 O O . GLU A 1 627 ? 17.598 20.214 -0.627 1.00 96.75 627 GLU A O 1
ATOM 5166 N N . GLU A 1 628 ? 17.505 21.109 -2.681 1.00 96.38 628 GLU A N 1
ATOM 5167 C CA . GLU A 1 628 ? 17.950 22.442 -2.295 1.00 96.38 628 GLU A CA 1
ATOM 5168 C C . GLU A 1 628 ? 17.205 23.517 -3.093 1.00 96.38 628 GLU A C 1
ATOM 5170 O O . GLU A 1 628 ? 16.688 23.277 -4.186 1.00 96.38 628 GLU A O 1
ATOM 5175 N N . PHE A 1 629 ? 17.128 24.726 -2.539 1.00 96.81 629 PHE A N 1
ATOM 5176 C CA . PHE A 1 629 ? 16.610 25.870 -3.281 1.00 96.81 629 PHE A CA 1
ATOM 5177 C C . PHE A 1 629 ? 17.628 26.342 -4.317 1.00 96.81 629 PHE A C 1
ATOM 5179 O O . PHE A 1 629 ? 18.810 26.497 -4.001 1.00 96.81 629 PHE A O 1
ATOM 5186 N N . VAL A 1 630 ? 17.159 26.646 -5.529 1.00 94.62 630 VAL A N 1
ATOM 5187 C CA . VAL A 1 630 ? 18.013 27.220 -6.582 1.00 94.62 630 VAL A CA 1
ATOM 5188 C C . VAL A 1 630 ? 18.427 28.652 -6.224 1.00 94.62 630 VAL A C 1
ATOM 5190 O O . VAL A 1 630 ? 19.570 29.061 -6.442 1.00 94.62 630 VAL A O 1
ATOM 5193 N N . GLU A 1 631 ? 17.516 29.417 -5.618 1.00 90.94 631 GLU A N 1
ATOM 5194 C CA . GLU A 1 631 ? 17.790 30.770 -5.135 1.00 90.94 631 GLU A CA 1
ATOM 5195 C C . GLU A 1 631 ? 18.127 30.816 -3.632 1.00 90.94 631 GLU A C 1
ATOM 5197 O O . GLU A 1 631 ? 17.672 29.977 -2.853 1.00 90.94 631 GLU A O 1
ATOM 5202 N N . PRO A 1 632 ? 18.876 31.838 -3.163 1.00 90.38 632 PRO A N 1
ATOM 5203 C CA . PRO A 1 632 ? 19.090 32.054 -1.735 1.00 90.38 632 PRO A CA 1
ATOM 5204 C C . PRO A 1 632 ? 17.774 32.188 -0.951 1.00 90.38 632 PRO A C 1
ATOM 5206 O O . PRO A 1 632 ? 16.886 32.937 -1.347 1.00 90.38 632 PRO A O 1
ATOM 5209 N N . ILE A 1 633 ? 17.709 31.560 0.227 1.00 86.38 633 ILE A N 1
ATOM 5210 C CA . ILE A 1 633 ? 16.555 31.548 1.154 1.00 86.38 633 ILE A CA 1
ATOM 5211 C C . ILE A 1 633 ? 15.960 32.950 1.389 1.00 86.38 633 ILE A C 1
ATOM 5213 O O . ILE A 1 633 ? 14.740 33.116 1.373 1.00 86.38 633 ILE A O 1
ATOM 5217 N N . ASP A 1 634 ? 16.802 33.980 1.539 1.00 86.19 634 ASP A N 1
ATOM 5218 C CA . ASP A 1 634 ? 16.368 35.372 1.753 1.00 86.19 634 ASP A CA 1
ATOM 5219 C C . ASP A 1 634 ? 15.571 35.958 0.567 1.00 86.19 634 ASP A C 1
ATOM 5221 O O . ASP A 1 634 ? 14.757 36.868 0.750 1.00 86.19 634 ASP A O 1
ATOM 5225 N N . ASN A 1 635 ? 15.793 35.450 -0.651 1.00 88.25 635 ASN A N 1
ATOM 5226 C CA . ASN A 1 635 ? 15.032 35.835 -1.840 1.00 88.25 635 ASN A CA 1
ATOM 5227 C C . ASN A 1 635 ? 13.692 35.099 -1.923 1.00 88.25 635 ASN A C 1
ATOM 5229 O O . ASN A 1 635 ? 12.754 35.638 -2.502 1.00 88.25 635 ASN A O 1
ATOM 5233 N N . ILE A 1 636 ? 13.571 33.923 -1.309 1.00 88.00 636 ILE A N 1
ATOM 5234 C CA . ILE A 1 636 ? 12.352 33.108 -1.347 1.00 88.00 636 ILE A CA 1
ATOM 5235 C C . ILE A 1 636 ? 11.386 33.552 -0.247 1.00 88.00 636 ILE A C 1
ATOM 5237 O O . ILE A 1 636 ? 10.252 33.939 -0.537 1.00 88.00 636 ILE A O 1
ATOM 5241 N N . PHE A 1 637 ? 11.840 33.574 1.010 1.00 88.06 637 PHE A N 1
ATOM 5242 C CA . PHE A 1 637 ? 10.994 33.838 2.179 1.00 88.06 637 PHE A CA 1
ATOM 5243 C C . PHE A 1 637 ? 10.858 35.332 2.467 1.00 88.06 637 PHE A C 1
ATOM 5245 O O . PHE A 1 637 ? 11.346 35.862 3.468 1.00 88.06 637 PHE A O 1
ATOM 5252 N N . ASN A 1 638 ? 10.164 36.033 1.575 1.00 84.94 638 ASN A N 1
ATOM 5253 C CA . ASN A 1 638 ? 9.902 37.457 1.720 1.00 84.94 638 ASN A CA 1
ATOM 5254 C C . ASN A 1 638 ? 8.426 37.805 1.464 1.00 84.94 638 ASN A C 1
ATOM 5256 O O . ASN A 1 638 ? 7.695 37.085 0.793 1.00 84.94 638 ASN A O 1
ATOM 5260 N N . GLN A 1 639 ? 7.993 38.955 1.982 1.00 76.81 639 GLN A N 1
ATOM 5261 C CA . GLN A 1 639 ? 6.593 39.404 1.936 1.00 76.81 639 GLN A CA 1
ATOM 5262 C C . GLN A 1 639 ? 6.011 39.609 0.525 1.00 76.81 639 GLN A C 1
ATOM 5264 O O . GLN A 1 639 ? 4.803 39.758 0.392 1.00 76.81 639 GLN A O 1
ATOM 5269 N N . TYR A 1 640 ? 6.846 39.716 -0.511 1.00 80.00 640 TYR A N 1
ATOM 5270 C CA . TYR A 1 640 ? 6.391 39.904 -1.891 1.00 80.00 640 TYR A CA 1
ATOM 5271 C C . TYR A 1 640 ? 6.159 38.578 -2.620 1.00 80.00 640 TYR A C 1
ATOM 5273 O O . TYR A 1 640 ? 5.505 38.584 -3.658 1.00 80.00 640 TYR A O 1
ATOM 5281 N N . ASN A 1 641 ? 6.688 37.478 -2.080 1.00 82.06 641 ASN A N 1
ATOM 5282 C CA . ASN A 1 641 ? 6.576 36.131 -2.633 1.00 82.06 641 ASN A CA 1
ATOM 5283 C C . ASN A 1 641 ? 5.591 35.243 -1.842 1.00 82.06 641 ASN A C 1
ATOM 5285 O O . ASN A 1 641 ? 5.328 34.107 -2.215 1.00 82.06 641 ASN A O 1
ATOM 5289 N N . GLU A 1 642 ? 5.053 35.757 -0.733 1.00 85.31 642 GLU A N 1
ATOM 5290 C CA . GLU A 1 642 ? 4.133 35.035 0.144 1.00 85.31 642 GLU A CA 1
ATOM 5291 C C . GLU A 1 642 ? 2.688 35.110 -0.367 1.00 85.31 642 GLU A C 1
ATOM 5293 O O . GLU A 1 642 ? 2.170 36.193 -0.655 1.00 85.31 642 GLU A O 1
ATOM 5298 N N . GLN A 1 643 ? 2.027 33.956 -0.447 1.00 80.81 643 GLN A N 1
ATOM 5299 C CA . GLN A 1 643 ? 0.600 33.822 -0.712 1.00 80.81 643 GLN A CA 1
ATOM 5300 C C . GLN A 1 643 ? -0.012 32.754 0.203 1.00 80.81 643 GLN A C 1
ATOM 5302 O O . GLN A 1 643 ? 0.267 31.564 0.075 1.00 80.81 643 GLN A O 1
ATOM 5307 N N . ASN A 1 644 ? -0.900 33.174 1.109 1.00 79.25 644 ASN A N 1
ATOM 5308 C CA . ASN A 1 644 ? -1.656 32.298 2.016 1.00 79.25 644 ASN A CA 1
ATOM 5309 C C . ASN A 1 644 ? -0.789 31.337 2.861 1.00 79.25 644 ASN A C 1
ATOM 5311 O O . ASN A 1 644 ? -1.185 30.204 3.130 1.00 79.25 644 ASN A O 1
ATOM 5315 N N . GLY A 1 645 ? 0.382 31.789 3.301 1.00 81.12 645 GLY A N 1
ATOM 5316 C CA . GLY A 1 645 ? 1.348 31.027 4.089 1.00 81.12 645 GLY A CA 1
ATOM 5317 C C . GLY A 1 645 ? 2.320 30.186 3.261 1.00 81.12 645 GLY A C 1
ATOM 5318 O O . GLY A 1 645 ? 3.078 29.414 3.846 1.00 81.12 645 GLY A O 1
ATOM 5319 N N . PHE A 1 646 ? 2.306 30.326 1.935 1.00 86.31 646 PHE A N 1
ATOM 5320 C CA . PHE A 1 646 ? 3.206 29.633 1.019 1.00 86.31 646 PHE A CA 1
ATOM 5321 C C . PHE A 1 646 ? 4.068 30.613 0.223 1.00 86.31 646 PHE A C 1
ATOM 5323 O O . PHE A 1 646 ? 3.672 31.748 -0.024 1.00 86.31 646 PHE A O 1
ATOM 5330 N N . TYR A 1 647 ? 5.231 30.149 -0.210 1.00 90.38 647 TYR A N 1
ATOM 5331 C CA . TYR A 1 647 ? 6.217 30.875 -0.997 1.00 90.38 647 TYR A CA 1
ATOM 5332 C C . TYR A 1 647 ? 6.512 30.071 -2.255 1.00 90.38 647 TYR A C 1
ATOM 5334 O O . TYR A 1 647 ? 6.816 28.881 -2.156 1.00 90.38 647 TYR A O 1
ATOM 5342 N N . GLN A 1 648 ? 6.419 30.700 -3.425 1.00 91.62 648 GLN A N 1
ATOM 5343 C CA . GLN A 1 648 ? 6.819 30.052 -4.671 1.00 91.62 648 GLN A CA 1
ATOM 5344 C C . GLN A 1 648 ? 8.346 29.961 -4.710 1.00 91.62 648 GLN A C 1
ATOM 5346 O O . GLN A 1 648 ? 9.041 30.951 -4.473 1.00 91.62 648 GLN A O 1
ATOM 5351 N N . ALA A 1 649 ? 8.872 28.773 -4.972 1.00 93.94 649 ALA A N 1
ATOM 5352 C CA . ALA A 1 649 ? 10.297 28.507 -4.995 1.00 93.94 649 ALA A CA 1
ATOM 5353 C C . ALA A 1 649 ? 10.650 27.580 -6.155 1.00 93.94 649 ALA A C 1
ATOM 5355 O O . ALA A 1 649 ? 9.892 26.672 -6.496 1.00 93.94 649 ALA A O 1
ATOM 5356 N N . GLU A 1 650 ? 11.836 27.799 -6.710 1.00 96.19 650 GLU A N 1
ATOM 5357 C CA . GLU A 1 650 ? 12.480 26.864 -7.618 1.00 96.19 650 GLU A CA 1
ATOM 5358 C C . GLU A 1 650 ? 13.407 25.955 -6.802 1.00 96.19 650 GLU A C 1
ATOM 5360 O O . GLU A 1 650 ? 14.245 26.424 -6.018 1.00 96.19 650 GLU A O 1
ATOM 5365 N N . ILE A 1 651 ? 13.200 24.650 -6.937 1.00 97.06 651 ILE A N 1
ATOM 5366 C CA . ILE A 1 651 ? 13.852 23.600 -6.155 1.00 97.06 651 ILE A CA 1
ATOM 5367 C C . ILE A 1 651 ? 14.608 22.702 -7.126 1.00 97.06 651 ILE A C 1
ATOM 5369 O O . ILE A 1 651 ? 14.093 22.377 -8.194 1.00 97.06 651 ILE A O 1
ATOM 5373 N N . ILE A 1 652 ? 15.819 22.293 -6.754 1.00 97.94 652 ILE A N 1
ATOM 5374 C CA . ILE A 1 652 ? 16.597 21.290 -7.478 1.00 97.94 652 ILE A CA 1
ATOM 5375 C C . ILE A 1 652 ? 16.750 20.035 -6.616 1.00 97.94 652 ILE A C 1
ATOM 5377 O O . ILE A 1 652 ? 17.169 20.111 -5.463 1.00 97.94 652 ILE A O 1
ATOM 5381 N N . ALA A 1 653 ? 16.393 18.884 -7.180 1.00 97.56 653 ALA A N 1
ATOM 5382 C CA . ALA A 1 653 ? 16.505 17.566 -6.560 1.00 97.56 653 ALA A CA 1
ATOM 5383 C C . ALA A 1 653 ? 17.596 16.742 -7.256 1.00 97.56 653 ALA A C 1
ATOM 5385 O O . ALA A 1 653 ? 17.570 16.617 -8.480 1.00 97.56 653 ALA A O 1
ATOM 5386 N N . GLU A 1 654 ? 18.532 16.150 -6.508 1.00 97.50 654 GLU A N 1
ATOM 5387 C CA . GLU A 1 654 ? 19.483 15.161 -7.044 1.00 97.50 654 GLU A CA 1
ATOM 5388 C C . GLU A 1 654 ? 18.921 13.744 -6.868 1.00 97.50 654 GLU A C 1
ATOM 5390 O O . GLU A 1 654 ? 18.870 13.211 -5.760 1.00 97.50 654 GLU A O 1
ATOM 5395 N N . LEU A 1 655 ? 18.506 13.127 -7.973 1.00 94.62 655 LEU A N 1
ATOM 5396 C CA . LEU A 1 655 ? 17.923 11.789 -8.003 1.00 94.62 655 LEU A CA 1
ATOM 5397 C C . LEU A 1 655 ? 18.985 10.747 -8.357 1.00 94.62 655 LEU A C 1
ATOM 5399 O O . LEU A 1 655 ? 19.850 10.997 -9.200 1.00 94.62 655 LEU A O 1
ATOM 5403 N N . GLN A 1 656 ? 18.872 9.557 -7.765 1.00 91.31 656 GLN A N 1
ATOM 5404 C CA . GLN A 1 656 ? 19.743 8.403 -8.005 1.00 91.31 656 GLN A CA 1
ATOM 5405 C C . GLN A 1 656 ? 18.927 7.219 -8.553 1.00 91.31 656 GLN A C 1
ATOM 5407 O O . GLN A 1 656 ? 17.839 6.947 -8.049 1.00 91.31 656 GLN A O 1
ATOM 5412 N N . SER A 1 657 ? 19.445 6.521 -9.568 1.00 87.19 657 SER A N 1
ATOM 5413 C CA . SER A 1 657 ? 18.777 5.351 -10.147 1.00 87.19 657 SER A CA 1
ATOM 5414 C C . SER A 1 657 ? 18.924 4.129 -9.246 1.00 87.19 657 SER A C 1
ATOM 5416 O O . SER A 1 657 ? 19.963 3.921 -8.611 1.00 87.19 657 SER A O 1
ATOM 54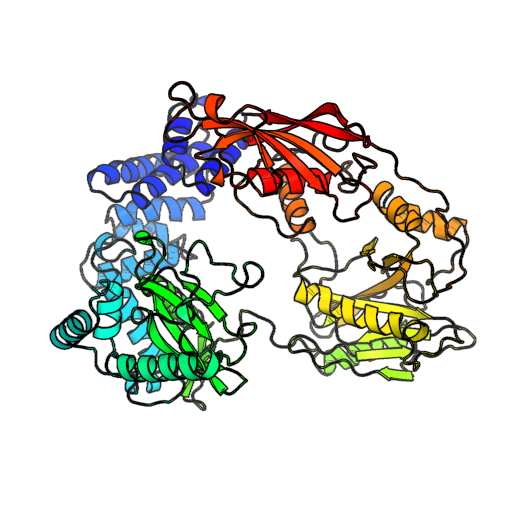18 N N . GLY A 1 658 ? 17.901 3.279 -9.219 1.00 72.12 658 GLY A N 1
ATOM 5419 C CA . GLY A 1 658 ? 17.884 2.056 -8.423 1.00 72.12 658 GLY A CA 1
ATOM 5420 C C . GLY A 1 658 ? 18.906 1.020 -8.891 1.00 72.12 658 GLY A C 1
ATOM 5421 O O . GLY A 1 658 ? 19.433 0.263 -8.076 1.00 72.12 658 GLY A O 1
ATOM 5422 N N . ASP A 1 659 ? 19.239 1.009 -10.184 1.00 69.06 659 ASP A N 1
ATOM 5423 C CA . ASP A 1 659 ? 20.268 0.135 -10.760 1.00 69.06 659 ASP A CA 1
ATOM 5424 C C . ASP A 1 659 ? 21.705 0.674 -10.587 1.00 69.06 659 ASP A C 1
ATOM 5426 O O . ASP A 1 659 ? 22.668 -0.025 -10.900 1.00 69.06 659 ASP A O 1
ATOM 5430 N N . ASN A 1 660 ? 21.864 1.909 -10.090 1.00 75.88 660 ASN A N 1
ATOM 5431 C CA . ASN A 1 660 ? 23.127 2.648 -10.006 1.00 75.88 660 ASN A CA 1
ATOM 5432 C C . ASN A 1 660 ? 23.913 2.760 -11.329 1.00 75.88 660 ASN A C 1
ATOM 5434 O O . ASN A 1 660 ? 25.129 2.970 -11.308 1.00 75.88 660 ASN A O 1
ATOM 5438 N N . ASN A 1 661 ? 23.243 2.650 -12.474 1.00 80.50 661 ASN A N 1
ATOM 5439 C CA . ASN A 1 661 ? 23.867 2.642 -13.794 1.00 80.50 661 ASN A CA 1
ATOM 5440 C C . ASN A 1 661 ? 23.170 3.598 -14.773 1.00 80.50 661 ASN A C 1
ATOM 5442 O O . ASN A 1 661 ? 23.835 4.413 -15.417 1.00 80.50 661 ASN A O 1
ATOM 5446 N N . SER A 1 662 ? 21.842 3.527 -14.883 1.00 88.12 662 SER A N 1
ATOM 5447 C CA . SER A 1 662 ? 21.068 4.289 -15.862 1.00 88.12 662 SER A CA 1
ATOM 5448 C C . SER A 1 662 ? 19.700 4.703 -15.333 1.00 88.12 662 SER A C 1
ATOM 5450 O O . SER A 1 662 ? 19.114 4.019 -14.508 1.00 88.12 662 SER A O 1
ATOM 5452 N N . PHE A 1 663 ? 19.163 5.809 -15.843 1.00 91.25 663 PHE A N 1
ATOM 5453 C CA . PHE A 1 663 ? 17.826 6.278 -15.491 1.00 91.25 663 PHE A CA 1
ATOM 5454 C C . PHE A 1 663 ? 16.799 5.881 -16.551 1.00 91.25 663 PHE A C 1
ATOM 5456 O O . PHE A 1 663 ? 16.889 6.299 -17.714 1.00 91.25 663 PHE A O 1
ATOM 5463 N N . GLY A 1 664 ? 15.806 5.089 -16.141 1.00 91.69 664 GLY A N 1
ATOM 5464 C CA . GLY A 1 664 ? 14.661 4.713 -16.972 1.00 91.69 664 GLY A CA 1
ATOM 5465 C C . GLY A 1 664 ? 13.573 5.793 -17.035 1.00 91.69 664 GLY A C 1
ATOM 5466 O O . GLY A 1 664 ? 13.464 6.638 -16.150 1.00 91.69 664 GLY A O 1
ATOM 5467 N N . ALA A 1 665 ? 12.732 5.748 -18.072 1.00 94.25 665 ALA A N 1
ATOM 5468 C CA . ALA A 1 665 ? 11.646 6.709 -18.280 1.00 94.25 665 ALA A CA 1
ATOM 5469 C C . ALA A 1 665 ? 10.612 6.699 -17.147 1.00 94.25 665 ALA A C 1
ATOM 5471 O O . ALA A 1 665 ? 10.360 7.732 -16.527 1.00 94.25 665 ALA A O 1
ATOM 5472 N N . LEU A 1 666 ? 10.052 5.526 -16.843 1.00 93.25 666 LEU A N 1
ATOM 5473 C CA . LEU A 1 666 ? 9.088 5.371 -15.756 1.00 93.25 666 LEU A CA 1
ATOM 5474 C C . LEU A 1 666 ? 9.715 5.673 -14.389 1.00 93.25 666 LEU A C 1
ATOM 5476 O O . LEU A 1 666 ? 9.080 6.306 -13.555 1.00 93.25 666 LEU A O 1
ATOM 5480 N N . GLU A 1 667 ? 10.960 5.246 -14.171 1.00 93.38 667 GLU A N 1
ATOM 5481 C CA . GLU A 1 667 ? 11.696 5.487 -12.925 1.00 93.38 667 GLU A CA 1
ATOM 5482 C C . GLU A 1 667 ? 11.912 6.977 -12.667 1.00 93.38 667 GLU A C 1
ATOM 5484 O O . GLU A 1 667 ? 11.702 7.439 -11.546 1.00 93.38 667 GLU A O 1
ATOM 5489 N N . LEU A 1 668 ? 12.292 7.746 -13.690 1.00 96.38 668 LEU A N 1
ATOM 5490 C CA . LEU A 1 668 ? 12.436 9.189 -13.544 1.00 96.38 668 LEU A CA 1
ATOM 5491 C C . LEU A 1 668 ? 11.088 9.841 -13.213 1.00 96.38 668 LEU A C 1
ATOM 5493 O O . LEU A 1 668 ? 11.014 10.621 -12.268 1.00 96.38 668 LEU A O 1
ATOM 5497 N N . LEU A 1 669 ? 10.019 9.494 -13.939 1.00 97.19 669 LEU A N 1
ATOM 5498 C CA . LEU A 1 669 ? 8.684 10.047 -13.685 1.00 97.19 669 LEU A CA 1
ATOM 5499 C C . LEU A 1 669 ? 8.168 9.692 -12.277 1.00 97.19 669 LEU A C 1
ATOM 5501 O O . LEU A 1 669 ? 7.569 10.536 -11.611 1.00 97.19 669 LEU A O 1
ATOM 5505 N N . TRP A 1 670 ? 8.447 8.474 -11.807 1.00 95.62 670 TRP A N 1
ATOM 5506 C CA . TRP A 1 670 ? 8.134 8.008 -10.454 1.00 95.62 670 TRP A CA 1
ATOM 5507 C C . TRP A 1 670 ? 8.889 8.795 -9.380 1.00 95.62 670 TRP A C 1
ATOM 5509 O O . TRP A 1 670 ? 8.273 9.308 -8.445 1.00 95.62 670 TRP A O 1
ATOM 5519 N N . ASN A 1 671 ? 10.207 8.963 -9.536 1.00 94.56 671 ASN A N 1
ATOM 5520 C CA . ASN A 1 671 ? 11.003 9.758 -8.603 1.00 94.56 671 ASN A CA 1
ATOM 5521 C C . ASN A 1 671 ? 10.522 11.214 -8.565 1.00 94.56 671 ASN A C 1
ATOM 5523 O O . ASN A 1 671 ? 10.339 11.764 -7.481 1.00 94.56 671 ASN A O 1
ATOM 5527 N N . ILE A 1 672 ? 10.251 11.821 -9.727 1.00 96.81 672 ILE A N 1
ATOM 5528 C CA . ILE A 1 672 ? 9.696 13.179 -9.810 1.00 96.81 672 ILE A CA 1
ATOM 5529 C C . ILE A 1 672 ? 8.358 13.249 -9.070 1.00 96.81 672 ILE A C 1
ATOM 5531 O O . ILE A 1 672 ? 8.148 14.165 -8.279 1.00 96.81 672 ILE A O 1
ATOM 5535 N N . HIS A 1 673 ? 7.468 12.272 -9.265 1.00 93.56 673 HIS A N 1
ATOM 5536 C CA . HIS A 1 673 ? 6.194 12.243 -8.553 1.00 93.56 673 HIS A CA 1
ATOM 5537 C C . HIS A 1 673 ? 6.382 12.244 -7.034 1.00 93.56 673 HIS A C 1
ATOM 5539 O O . HIS A 1 673 ? 5.805 13.088 -6.346 1.00 93.56 673 HIS A O 1
ATOM 5545 N N . ASN A 1 674 ? 7.223 11.348 -6.520 1.00 86.06 674 ASN A N 1
ATOM 5546 C CA . ASN A 1 674 ? 7.477 11.245 -5.087 1.00 86.06 674 ASN A CA 1
ATOM 5547 C C . ASN A 1 674 ? 8.180 12.492 -4.518 1.00 86.06 674 ASN A C 1
ATOM 5549 O O . ASN A 1 674 ? 7.958 12.817 -3.353 1.00 86.06 674 ASN A O 1
ATOM 5553 N N . CYS A 1 675 ? 8.968 13.223 -5.318 1.00 89.31 675 CYS A N 1
ATOM 5554 C CA . CYS A 1 675 ? 9.526 14.522 -4.916 1.00 89.31 675 CYS A CA 1
ATOM 5555 C C . CYS A 1 675 ? 8.435 15.587 -4.755 1.00 89.31 675 CYS A C 1
ATOM 5557 O O . CYS A 1 675 ? 8.437 16.357 -3.795 1.00 89.31 675 CYS A O 1
ATOM 5559 N N . LEU A 1 676 ? 7.478 15.618 -5.686 1.00 89.31 676 LEU A N 1
ATOM 5560 C CA . LEU A 1 676 ? 6.413 16.618 -5.706 1.00 89.31 676 LEU A CA 1
ATOM 5561 C C . LEU A 1 676 ? 5.258 16.311 -4.746 1.00 89.31 676 LEU A C 1
ATOM 5563 O O . LEU A 1 676 ? 4.463 17.207 -4.456 1.00 89.31 676 LEU A O 1
ATOM 5567 N N . GLN A 1 677 ? 5.144 15.084 -4.227 1.00 85.25 677 GLN A N 1
ATOM 5568 C CA . GLN A 1 677 ? 3.994 14.677 -3.411 1.00 85.25 677 GLN A CA 1
ATOM 5569 C C . GLN A 1 677 ? 3.787 15.585 -2.187 1.00 85.25 677 GLN A C 1
ATOM 5571 O O . GLN A 1 677 ? 2.664 15.969 -1.860 1.00 85.25 677 GLN A O 1
ATOM 5576 N N . ASN A 1 678 ? 4.866 15.996 -1.515 1.00 78.56 678 ASN A N 1
ATOM 5577 C CA . ASN A 1 678 ? 4.790 16.806 -0.301 1.00 78.56 678 ASN A CA 1
ATOM 5578 C C . ASN A 1 678 ? 4.794 18.313 -0.611 1.00 78.56 678 ASN A C 1
ATOM 5580 O O . ASN A 1 678 ? 4.740 19.130 0.304 1.00 78.56 678 ASN A O 1
ATOM 5584 N N . LYS A 1 679 ? 4.797 18.686 -1.896 1.00 85.31 679 LYS A N 1
ATOM 5585 C CA . LYS A 1 679 ? 4.845 20.068 -2.377 1.00 85.31 679 LYS A CA 1
ATOM 5586 C C . LYS A 1 679 ? 3.476 20.551 -2.847 1.00 85.31 679 LYS A C 1
ATOM 5588 O O . LYS A 1 679 ? 2.656 19.771 -3.332 1.00 85.31 679 LYS A O 1
ATOM 5593 N N . GLU A 1 680 ? 3.187 21.840 -2.702 1.00 87.38 680 GLU A N 1
ATOM 5594 C CA . GLU A 1 680 ? 1.977 22.436 -3.276 1.00 87.38 680 GLU A CA 1
ATOM 5595 C C . GLU A 1 680 ? 2.284 22.938 -4.693 1.00 87.38 680 GLU A C 1
ATOM 5597 O O . GLU A 1 680 ? 3.213 23.707 -4.891 1.00 87.38 680 GLU A O 1
ATOM 5602 N N . LEU A 1 681 ? 1.527 22.492 -5.696 1.00 84.31 681 LEU A N 1
ATOM 5603 C CA . LEU A 1 681 ? 1.793 22.821 -7.106 1.00 84.31 681 LEU A CA 1
ATOM 5604 C C . LEU A 1 681 ? 0.845 23.899 -7.655 1.00 84.31 681 LEU A C 1
ATOM 5606 O O . LEU A 1 681 ? 1.025 24.382 -8.771 1.00 84.31 681 LEU A O 1
ATOM 5610 N N . GLY A 1 682 ? -0.166 24.305 -6.879 1.00 82.81 682 GLY A N 1
ATOM 5611 C CA . GLY A 1 682 ? -1.174 25.252 -7.343 1.00 82.81 682 GLY A CA 1
ATOM 5612 C C . GLY A 1 682 ? -1.999 24.662 -8.487 1.00 82.81 682 GLY A C 1
ATOM 5613 O O . GLY A 1 682 ? -2.555 23.568 -8.352 1.00 82.81 682 GLY A O 1
ATOM 5614 N N . ASP A 1 683 ? -2.095 25.401 -9.593 1.00 78.81 683 ASP A N 1
ATOM 5615 C CA . ASP A 1 683 ? -2.768 24.950 -10.814 1.00 78.81 683 ASP A CA 1
ATOM 5616 C C . ASP A 1 683 ? -1.859 24.088 -11.716 1.00 78.81 683 ASP A C 1
ATOM 5618 O O . ASP A 1 683 ? -2.382 23.203 -12.388 1.00 78.81 683 ASP A O 1
ATOM 5622 N N . ASN A 1 684 ? -0.528 24.232 -11.628 1.00 85.31 684 ASN A N 1
ATOM 5623 C CA . ASN A 1 684 ? 0.462 23.562 -12.484 1.00 85.31 684 ASN A CA 1
ATOM 5624 C C . ASN A 1 684 ? 0.722 22.106 -12.061 1.00 85.31 684 ASN A C 1
ATOM 5626 O O . ASN A 1 684 ? 1.732 21.777 -11.441 1.00 85.31 684 ASN A O 1
ATOM 5630 N N . ILE A 1 685 ? -0.219 21.215 -12.345 1.00 85.31 685 ILE A N 1
ATOM 5631 C CA . ILE A 1 685 ? -0.242 19.849 -11.808 1.00 85.31 685 ILE A CA 1
ATOM 5632 C C . ILE A 1 685 ? 0.012 18.756 -12.842 1.00 85.31 685 ILE A C 1
ATOM 5634 O O . ILE A 1 685 ? 0.178 17.593 -12.458 1.00 85.31 685 ILE A O 1
ATOM 5638 N N . PHE A 1 686 ? -0.039 19.101 -14.125 1.00 92.25 686 PHE A N 1
ATOM 5639 C CA . PHE A 1 686 ? 0.093 18.148 -15.215 1.00 92.25 686 PHE A CA 1
ATOM 5640 C C . PHE A 1 686 ? 1.541 18.075 -15.674 1.00 92.25 686 PHE A C 1
ATOM 5642 O O . PHE A 1 686 ? 2.199 19.098 -15.827 1.00 92.25 686 PHE A O 1
ATOM 5649 N N . PHE A 1 687 ? 2.036 16.860 -15.881 1.00 94.94 687 PHE A N 1
ATOM 5650 C CA . PHE A 1 687 ? 3.334 16.628 -16.491 1.00 94.94 687 PHE A CA 1
ATOM 5651 C C . PHE A 1 687 ? 3.276 16.988 -17.980 1.00 94.94 687 PHE A C 1
ATOM 5653 O O . PHE A 1 687 ? 2.503 16.389 -18.726 1.00 94.94 687 PHE A O 1
ATOM 5660 N N . GLU A 1 688 ? 4.107 17.941 -18.401 1.00 92.94 688 GLU A N 1
ATOM 5661 C CA . GLU A 1 688 ? 4.207 18.416 -19.791 1.00 92.94 688 GLU A CA 1
ATOM 5662 C C . GLU A 1 688 ? 5.575 18.083 -20.419 1.00 92.94 688 GLU A C 1
ATOM 5664 O O . GLU A 1 688 ? 5.918 18.583 -21.490 1.00 92.94 688 GLU A O 1
ATOM 5669 N N . GLY A 1 689 ? 6.370 17.236 -19.758 1.00 94.00 689 GLY A N 1
ATOM 5670 C CA . GLY A 1 689 ? 7.720 16.870 -20.184 1.00 94.00 689 GLY A CA 1
ATOM 5671 C C . GLY A 1 689 ? 8.816 17.532 -19.351 1.00 94.00 689 GLY A C 1
ATOM 5672 O O . GLY A 1 689 ? 8.590 18.008 -18.237 1.00 94.00 689 GLY A O 1
ATOM 5673 N N . PHE A 1 690 ? 10.032 17.534 -19.890 1.00 96.44 690 PHE A N 1
ATOM 5674 C CA . PHE A 1 690 ? 11.179 18.219 -19.304 1.00 96.44 690 PHE A CA 1
ATOM 5675 C C . PHE A 1 690 ? 12.105 18.764 -20.396 1.00 96.44 690 PHE A C 1
ATOM 5677 O O . PHE A 1 690 ? 12.178 18.218 -21.499 1.00 96.44 690 PHE A O 1
ATOM 5684 N N . GLU A 1 691 ? 12.859 19.811 -20.073 1.00 96.75 691 GLU A N 1
ATOM 5685 C CA . GLU A 1 691 ? 13.922 20.360 -20.918 1.00 96.75 691 GLU A CA 1
ATOM 5686 C C . GLU A 1 691 ? 15.295 20.016 -20.326 1.00 96.75 691 GLU A C 1
ATOM 5688 O O . GLU A 1 691 ? 15.467 19.989 -19.112 1.00 96.75 691 GLU A O 1
ATOM 5693 N N . ILE A 1 692 ? 16.291 19.717 -21.166 1.00 96.94 692 ILE A N 1
ATOM 5694 C CA . ILE A 1 692 ? 17.667 19.481 -20.701 1.00 96.94 692 ILE A CA 1
ATOM 5695 C C . ILE A 1 692 ? 18.397 20.826 -20.669 1.00 96.94 692 ILE A C 1
ATOM 5697 O O . ILE A 1 692 ? 18.749 21.365 -21.720 1.00 96.94 692 ILE A O 1
ATOM 5701 N N . GLU A 1 693 ? 18.669 21.332 -19.468 1.00 96.88 693 GLU A N 1
ATOM 5702 C CA . GLU A 1 693 ? 19.376 22.600 -19.240 1.00 96.88 693 GLU A CA 1
ATOM 5703 C C . GLU A 1 693 ? 20.886 22.461 -19.461 1.00 96.88 693 GLU A C 1
ATOM 5705 O O . GLU A 1 693 ? 21.566 23.379 -19.931 1.00 96.88 693 GLU A O 1
ATOM 5710 N N . GLY A 1 694 ? 21.438 21.289 -19.146 1.00 95.31 694 GLY A N 1
ATOM 5711 C CA . GLY A 1 694 ? 22.859 21.024 -19.306 1.00 95.31 694 GLY A CA 1
ATOM 5712 C C . GLY A 1 694 ? 23.321 19.751 -18.616 1.00 95.31 694 GLY A C 1
ATOM 5713 O O . GLY A 1 694 ? 22.535 18.855 -18.321 1.00 95.31 694 GLY A O 1
ATOM 5714 N N . TYR A 1 695 ? 24.629 19.682 -18.381 1.00 96.00 695 TYR A N 1
ATOM 5715 C CA . TYR A 1 695 ? 25.289 18.577 -17.697 1.00 96.00 695 TYR A CA 1
ATOM 5716 C C . TYR A 1 695 ? 26.318 19.133 -16.713 1.00 96.00 695 TYR A C 1
ATOM 5718 O O . TYR A 1 695 ? 27.013 20.104 -17.026 1.00 96.00 695 TYR A O 1
ATOM 5726 N N . GLU A 1 696 ? 26.425 18.497 -15.555 1.00 94.75 696 GLU A N 1
ATOM 5727 C CA . GLU A 1 696 ? 27.478 18.728 -14.568 1.00 94.75 696 GLU A CA 1
ATOM 5728 C C . GLU A 1 696 ? 28.838 18.195 -15.060 1.00 94.75 696 GLU A C 1
ATOM 5730 O O . GLU A 1 696 ? 28.934 17.450 -16.042 1.00 94.75 696 GLU A O 1
ATOM 5735 N N . ASP A 1 697 ? 29.916 18.546 -14.349 1.00 89.88 697 ASP A N 1
ATOM 5736 C CA . ASP A 1 697 ? 31.285 18.099 -14.663 1.00 89.88 697 ASP A CA 1
ATOM 5737 C C . ASP A 1 697 ? 31.435 16.564 -14.654 1.00 89.88 697 ASP A C 1
ATOM 5739 O O . ASP A 1 697 ? 32.284 16.009 -15.360 1.00 89.88 697 ASP A O 1
ATOM 5743 N N . ASP A 1 698 ? 30.617 15.873 -13.858 1.00 90.56 698 ASP A N 1
ATOM 5744 C CA . ASP A 1 698 ? 30.569 14.414 -13.751 1.00 90.56 698 ASP A CA 1
ATOM 5745 C C . ASP A 1 698 ? 29.567 13.768 -14.717 1.00 90.56 698 ASP A C 1
ATOM 5747 O O . ASP A 1 698 ? 29.184 12.624 -14.500 1.00 90.56 698 ASP A O 1
ATOM 5751 N N . ILE A 1 699 ? 29.170 14.499 -15.767 1.00 92.19 699 ILE A N 1
ATOM 5752 C CA . ILE A 1 699 ? 28.183 14.143 -16.795 1.00 92.19 699 ILE A CA 1
ATOM 5753 C C . ILE A 1 699 ? 26.748 13.941 -16.290 1.00 92.19 699 ILE A C 1
ATOM 5755 O O . ILE A 1 699 ? 25.907 13.514 -17.079 1.00 92.19 699 ILE A O 1
ATOM 5759 N N . THR A 1 700 ? 26.430 14.285 -15.037 1.00 95.56 700 THR A N 1
ATOM 5760 C CA . THR A 1 700 ? 25.048 14.249 -14.532 1.00 95.56 700 THR A CA 1
ATOM 5761 C C . THR A 1 700 ? 24.174 15.256 -15.295 1.00 95.56 700 THR A C 1
ATOM 5763 O O . THR A 1 700 ? 24.489 16.447 -15.282 1.00 95.56 700 THR A O 1
ATOM 5766 N N . PRO A 1 701 ? 23.092 14.832 -15.973 1.00 97.44 701 PRO A N 1
ATOM 5767 C CA . PRO A 1 701 ? 22.165 15.745 -16.634 1.00 97.44 701 PRO A CA 1
ATOM 5768 C C . PRO A 1 701 ? 21.418 16.607 -15.612 1.00 97.44 701 PRO A C 1
ATOM 5770 O O . PRO A 1 701 ? 20.995 16.122 -14.561 1.00 97.44 701 PRO A O 1
ATOM 5773 N N . VAL A 1 702 ? 21.219 17.874 -15.965 1.00 98.06 702 VAL A N 1
ATOM 5774 C CA . VAL A 1 702 ? 20.338 18.811 -15.264 1.00 98.06 702 VAL A CA 1
ATOM 5775 C C . VAL A 1 702 ? 19.137 19.064 -16.163 1.00 98.06 702 VAL A C 1
ATOM 5777 O O . VAL A 1 702 ? 19.303 19.515 -17.300 1.00 98.06 702 VAL A O 1
ATOM 5780 N N . ILE A 1 703 ? 17.944 18.747 -15.670 1.00 98.06 703 ILE A N 1
ATOM 5781 C CA . ILE A 1 703 ? 16.689 18.913 -16.402 1.00 98.06 703 ILE A CA 1
ATOM 5782 C C . ILE A 1 703 ? 15.758 19.882 -15.682 1.00 98.06 703 ILE A C 1
ATOM 5784 O O . ILE A 1 703 ? 15.739 19.928 -14.455 1.00 98.06 703 ILE A O 1
ATOM 5788 N N . TYR A 1 704 ? 14.966 20.617 -16.450 1.00 97.81 704 TYR A N 1
ATOM 5789 C CA . TYR A 1 704 ? 13.890 21.467 -15.966 1.00 97.81 704 TYR A CA 1
ATOM 5790 C C . TYR A 1 704 ? 12.545 20.788 -16.209 1.00 97.81 704 TYR A C 1
ATOM 5792 O O . TYR A 1 704 ? 12.231 20.425 -17.341 1.00 97.81 704 TYR A O 1
ATOM 5800 N N . LEU A 1 705 ? 11.751 20.597 -15.159 1.00 97.44 705 LEU A N 1
ATOM 5801 C CA . LEU A 1 705 ? 10.438 19.972 -15.239 1.00 97.44 705 LEU A CA 1
ATOM 5802 C C . LEU A 1 705 ? 9.394 20.959 -15.768 1.00 97.44 705 LEU A C 1
ATOM 5804 O O . LEU A 1 705 ? 9.176 22.020 -15.185 1.00 97.44 705 LEU A O 1
ATOM 5808 N N . CYS A 1 706 ? 8.691 20.582 -16.833 1.00 94.88 706 CYS A N 1
ATOM 5809 C CA . CYS A 1 706 ? 7.601 21.376 -17.386 1.00 94.88 706 CYS A CA 1
ATOM 5810 C C . CYS A 1 706 ? 6.266 20.925 -16.778 1.00 94.88 706 CYS A C 1
ATOM 5812 O O . CYS A 1 706 ? 5.872 19.764 -16.924 1.00 94.88 706 CYS A O 1
ATOM 5814 N N . LEU A 1 707 ? 5.563 21.847 -16.111 1.00 91.06 707 LEU A N 1
ATOM 5815 C CA . LEU A 1 707 ? 4.251 21.614 -15.500 1.00 91.06 707 LEU A CA 1
ATOM 5816 C C . LEU A 1 707 ? 3.165 22.480 -16.161 1.00 91.06 707 LEU A C 1
ATOM 5818 O O . LEU A 1 707 ? 3.428 23.631 -16.510 1.00 91.06 707 LEU A O 1
ATOM 5822 N N . GLY A 1 708 ? 1.960 21.928 -16.329 1.00 84.25 708 GLY A N 1
ATOM 5823 C CA . GLY A 1 708 ? 0.802 22.587 -16.954 1.00 84.25 708 GLY A CA 1
ATOM 5824 C C . GLY A 1 708 ? -0.447 22.679 -16.061 1.00 84.25 708 GLY A C 1
ATOM 5825 O O . GLY A 1 708 ? -0.585 21.908 -15.107 1.00 84.25 708 GLY A O 1
ATOM 5826 N N . ASP A 1 709 ? -1.349 23.614 -16.405 1.00 72.88 709 ASP A N 1
ATOM 5827 C CA . ASP A 1 709 ? -2.557 24.051 -15.653 1.00 72.88 709 ASP A CA 1
ATOM 5828 C C . ASP A 1 709 ? -3.878 23.281 -15.900 1.00 72.88 709 ASP A C 1
ATOM 5830 O O . ASP A 1 709 ? -4.132 22.866 -17.059 1.00 72.88 709 ASP A O 1
#

InterPro domains:
  IPR018958 Knr4/Smi1-like domain [PF09346] (163-314)
  IPR018958 Knr4/Smi1-like domain [SM00860] (163-292)
  IPR020941 Suppressor of fused-like domain [PF05076] (379-545)
  IPR037181 Suppressor of fused, N-terminal [SSF103359] (435-558)
  IPR037883 Knr4/Smi1-like domain superfamily [G3DSA:3.40.1580.10] (140-359)
  IPR037883 Knr4/Smi1-like domain superfamily [SSF160631] (142-329)